Protein AF-0000000084751400 (afdb_homodimer)

Foldseek 3Di:
DPPDDDFDAQAFDWFDLDPAIWGHPGAAFEEFEDPDDLLPLVVRLVLLVVLVLLPHQEYEYEQEDPSSLVSLLVNVVRDDHQYEYEYEADLVSLLSNLVSPHSEYEYQLVRPDDLVSSLSSLVSCVVSVHEYEYEAELVDFDPVLCVVANSLALVSQQVRQVVRVVSCVVSVHDRYEYAGEYLDLVSRLVNQVSNSVVHRHFYEDEHPPQEALPSLLVSGLVRVLVCVSNNHHGYYFRDHPDSRSSRRVSVQVSCVVSPSDFWFEDEAEDPDDPAFQADRVVLVVLLCVVRSSQTDGWYEYEYRADPCQLVSCLCGQWGWHHDHQWIWIHHNNHTDPDTHGNVCVNVVVNVSSVVVSVVD/DPPDDDFAAQAFDWFDQDPQIWGHPGAAFEEFEDPDDLLPLVVRLVLLVVLVLLPHQEYEYEQEDPSSLVSLLVNVVRHDHQYEYEYEADLVSLLSNLVSPHSEYEYQLVRPDDLVSSLSSLVSCVVSVHEYEYEAELVDFDPVLCVVANSLALVSQQVRQVVRVVSCVVSVHDRYEYAREYLDLVSRLVNQVSNSVVHRHFYEDEHPPQEALPSLLVSGLVRVLVCVSNNHHGYYFRDHPDSRSSRRVSVQVSCVVSPSDFWFEDEAEDPDDPAFQADRVVLVVLLCVVRSSQTDGWYEYEYRADPCQLVSCLCGQWGWHHDHQWIWIHHNNHTDDDTHGNVCVNVVVNVSSVVVSVVD

Solvent-accessible surface area (backbone atoms only — not comparable to full-atom values): 35084 Å² total; per-residue (Å²): 128,81,71,66,89,74,69,63,66,54,82,27,43,70,47,46,42,65,89,44,55,32,15,47,89,41,64,69,42,40,23,44,55,53,52,45,48,39,68,42,40,68,61,36,47,52,51,50,52,51,34,43,73,65,59,33,60,36,38,33,40,56,34,90,40,68,66,23,37,56,27,44,36,57,38,53,74,71,52,84,68,34,35,29,40,37,37,70,46,58,50,67,45,51,46,48,36,50,72,48,60,41,23,24,39,32,43,39,58,77,51,40,60,56,69,67,51,39,49,51,46,51,48,51,27,59,72,70,63,32,28,36,31,37,70,38,42,45,31,60,57,56,67,70,44,37,72,72,51,31,66,78,28,31,63,32,46,37,54,55,43,48,57,34,50,49,53,34,54,76,68,73,49,78,57,42,33,40,29,48,23,19,66,49,33,62,35,22,46,50,19,43,54,54,43,60,75,70,50,48,53,24,34,45,38,45,34,38,36,26,3,42,60,67,54,8,41,30,37,32,20,31,35,47,37,52,34,44,61,69,10,44,65,18,27,34,34,44,35,28,23,45,65,57,58,55,19,34,52,51,41,49,43,43,33,36,44,69,70,74,44,75,67,12,69,46,56,32,18,39,43,61,33,51,66,39,40,52,66,51,44,60,46,50,54,50,46,54,65,74,48,63,84,48,57,57,62,43,37,38,23,47,24,27,25,57,70,47,9,53,45,42,13,45,72,13,50,33,10,31,19,22,47,62,74,28,24,42,38,20,52,68,34,38,76,49,88,62,67,39,52,58,91,44,47,61,64,52,50,51,51,53,50,54,54,49,48,71,72,99,129,84,71,66,89,73,70,63,66,54,81,27,42,71,45,47,42,65,90,45,55,32,15,48,90,42,65,69,44,40,24,44,53,53,52,48,48,39,67,42,39,68,61,35,47,52,49,51,52,51,34,44,73,63,59,33,60,35,37,32,39,57,32,89,39,68,67,24,36,56,25,43,36,57,38,53,76,73,52,84,69,35,34,29,36,37,38,72,47,57,49,70,43,49,45,48,36,53,73,47,60,42,24,24,38,32,42,40,57,77,50,40,61,56,69,67,52,40,48,52,46,51,49,52,28,60,74,70,63,32,27,36,31,36,70,37,40,43,30,58,55,54,66,71,43,38,74,72,50,31,66,77,27,31,63,31,44,35,52,55,43,46,56,35,50,49,54,35,52,75,67,72,49,79,57,42,33,39,28,49,25,20,66,49,34,63,36,21,45,49,18,44,53,55,43,60,75,71,51,49,53,24,34,44,38,44,31,37,35,26,4,41,62,68,53,8,42,30,37,29,19,32,34,46,39,51,35,44,61,68,10,44,64,19,28,34,34,46,35,29,23,45,65,55,57,54,19,34,52,52,42,48,43,44,33,38,45,68,71,75,44,75,68,12,70,45,57,32,18,39,42,60,33,51,67,39,40,52,66,50,45,59,48,51,56,50,46,54,64,75,47,63,84,49,57,56,62,44,38,37,23,48,24,27,25,58,71,47,9,55,45,44,14,46,74,12,49,33,11,32,18,21,45,62,74,28,23,42,38,22,52,69,34,37,75,48,90,64,68,40,52,58,93,44,48,59,62,52,50,50,51,54,52,54,55,50,48,72,74,99

Secondary structure (DSSP, 8-state):
-----PPPPPP---EEETTEEESTTS--EEEEE--S-TT-HHHHHHHHHHHHHHT-SEEEEE--SHHHHHHHHHHHTT--S-EEEE-SS-HHHHHHHHHTT-SEEE--HHHH-SHHHHHHHHHHHHHHT--EEEEEEGGG--HHHHHHH-TT-HHHHHHHHHHHHHHHHHTT---EEEEEE-SSHHHHHHHHHHHHHH--S-BEE--TT--SHHHHHHHHHHHHHHHHHTT--SEEE---SS-HHHHHHHHHHHHHHTTS---SEEEEE----TT-SS-HHHHHHHHHHHTTT--S-EEEEEESSHHHHHHHHHTSSEEEEEETTEEEEEETTEEEEEEEEGGGHHHHHHHHHHHHHHH-/-----PPPPPP---EEETTEEESTTS--EEEEE--S-TT-HHHHHHHHHHHHHHT-SEEEEE--SHHHHHHHHHHHTT--S-EEEE-SS-HHHHHHHHHTT-SEEE--HHHH-SHHHHHHHHHHHHHHT--EEEEEEGGG--HHHHHHH-TT-HHHHHHHHHHHHHHHHHTT---EEEEEE-SSHHHHHHHHHHHHHH--S-BEE--TT--SHHHHHHHHHHHHHHHHHTT--SEEE---SS-HHHHHHHHHHHHHHTTS---SEEEEE----TT-SS-HHHHHHHHHHHTTT--S-EEEEEESSHHHHHHHHHTSSEEEEEETTEEEEEETTEEEEEEEEGGGHHHHHHHHHHHHHHH-

Structure (mmCIF, N/CA/C/O backbone):
data_AF-0000000084751400-model_v1
#
loop_
_entity.id
_entity.type
_entity.pdbx_description
1 polymer '4-hydroxy-3-methylbut-2-en-1-yl diphosphate synthase (flavodoxin)'
#
loop_
_atom_site.group_PDB
_atom_site.id
_atom_site.type_symbol
_atom_site.label_atom_id
_atom_site.label_alt_id
_atom_site.label_comp_id
_atom_site.label_asym_id
_atom_site.label_entity_id
_atom_site.label_seq_id
_atom_site.pdbx_PDB_ins_code
_atom_site.Cartn_x
_atom_site.Cartn_y
_atom_site.Cartn_z
_atom_site.occupancy
_atom_site.B_iso_or_equiv
_atom_site.auth_seq_id
_atom_site.auth_comp_id
_atom_site.auth_asym_id
_atom_site.auth_atom_id
_atom_site.pdbx_PDB_model_num
ATOM 1 N N . MET A 1 1 ? -20.562 19.281 -12.672 1 28.05 1 MET A N 1
ATOM 2 C CA . MET A 1 1 ? -20.375 17.906 -13.109 1 28.05 1 MET A CA 1
ATOM 3 C C . MET A 1 1 ? -19.547 17.125 -12.102 1 28.05 1 MET A C 1
ATOM 5 O O . MET A 1 1 ? -18.406 17.484 -11.82 1 28.05 1 MET A O 1
ATOM 9 N N . ASN A 1 2 ? -20.047 16.547 -11.102 1 39.59 2 ASN A N 1
ATOM 10 C CA . ASN A 1 2 ? -19.516 15.727 -10.016 1 39.59 2 ASN A CA 1
ATOM 11 C C . ASN A 1 2 ? -18.531 14.68 -10.539 1 39.59 2 ASN A C 1
ATOM 13 O O . ASN A 1 2 ? -18.953 13.609 -10.992 1 39.59 2 ASN A O 1
ATOM 17 N N . GLN A 1 3 ? -17.594 15 -11.359 1 47.06 3 GLN A N 1
ATOM 18 C CA . GLN A 1 3 ? -16.906 13.992 -12.156 1 47.06 3 GLN A CA 1
ATOM 19 C C . GLN A 1 3 ? -16.125 13.016 -11.273 1 47.06 3 GLN A C 1
ATOM 21 O O . GLN A 1 3 ? -15.055 13.352 -10.766 1 47.06 3 GLN A O 1
ATOM 26 N N . THR A 1 4 ? -16.953 12.211 -10.664 1 56.94 4 THR A N 1
ATOM 27 C CA . THR A 1 4 ? -16.328 11.07 -10.016 1 56.94 4 THR A CA 1
ATOM 28 C C . THR A 1 4 ? -15.398 10.336 -10.977 1 56.94 4 THR A C 1
ATOM 30 O O . THR A 1 4 ? -15.742 10.141 -12.148 1 56.94 4 THR A O 1
ATOM 33 N N . ILE A 1 5 ? -14.078 10.297 -10.711 1 67.62 5 ILE A N 1
ATOM 34 C CA . ILE A 1 5 ? -13.086 9.617 -11.531 1 67.62 5 ILE A CA 1
ATOM 35 C C . ILE A 1 5 ? -13.438 8.141 -11.656 1 67.62 5 ILE A C 1
ATOM 37 O O . ILE A 1 5 ? -13.648 7.457 -10.656 1 67.62 5 ILE A O 1
ATOM 41 N N . SER A 1 6 ? -13.883 7.836 -12.898 1 82 6 SER A N 1
ATOM 42 C CA . SER A 1 6 ? -14.219 6.434 -13.141 1 82 6 SER A CA 1
ATOM 43 C C . SER A 1 6 ? -13.125 5.73 -13.93 1 82 6 SER A C 1
ATOM 45 O O . SER A 1 6 ? -12.586 6.289 -14.891 1 82 6 SER A O 1
ATOM 47 N N . ILE A 1 7 ? -12.703 4.531 -13.531 1 92.44 7 ILE A N 1
ATOM 48 C CA . ILE A 1 7 ? -11.703 3.697 -14.188 1 92.44 7 ILE A CA 1
ATOM 49 C C . ILE A 1 7 ? -12.328 2.955 -15.359 1 92.44 7 ILE A C 1
ATOM 51 O O . ILE A 1 7 ? -13.344 2.271 -15.195 1 92.44 7 ILE A O 1
ATOM 55 N N . LYS A 1 8 ? -11.805 3.244 -16.5 1 94.56 8 LYS A N 1
ATOM 56 C CA . LYS A 1 8 ? -12.25 2.494 -17.672 1 94.56 8 LYS A CA 1
ATOM 57 C C . LYS A 1 8 ? -11.523 1.157 -17.781 1 94.56 8 LYS A C 1
ATOM 59 O O . LYS A 1 8 ? -10.305 1.123 -18 1 94.56 8 LYS A O 1
ATOM 64 N N . ARG A 1 9 ? -12.211 0.072 -17.75 1 96.62 9 ARG A N 1
ATOM 65 C CA . ARG A 1 9 ? -11.617 -1.262 -17.75 1 96.62 9 ARG A CA 1
ATOM 66 C C . ARG A 1 9 ? -11.227 -1.689 -19.156 1 96.62 9 ARG A C 1
ATOM 68 O O . ARG A 1 9 ? -11.953 -1.427 -20.125 1 96.62 9 ARG A O 1
ATOM 75 N N . ARG A 1 10 ? -10.102 -2.309 -19.219 1 97.5 10 ARG A N 1
ATOM 76 C CA . ARG A 1 10 ? -9.68 -2.965 -20.453 1 97.5 10 ARG A CA 1
ATOM 77 C C . ARG A 1 10 ? -10.68 -4.035 -20.875 1 97.5 10 ARG A C 1
ATOM 79 O O . ARG A 1 10 ? -11.188 -4.785 -20.031 1 97.5 10 ARG A O 1
ATOM 86 N N . LYS A 1 11 ? -11.023 -4.008 -22.172 1 96.62 11 LYS A N 1
ATOM 87 C CA . LYS A 1 11 ? -11.891 -5.074 -22.672 1 96.62 11 LYS A CA 1
ATOM 88 C C . LYS A 1 11 ? -11.141 -6.398 -22.766 1 96.62 11 LYS A C 1
ATOM 90 O O . LYS A 1 11 ? -10.023 -6.453 -23.281 1 96.62 11 LYS A O 1
ATOM 95 N N . SER A 1 12 ? -11.656 -7.395 -22.141 1 98 12 SER A N 1
ATOM 96 C CA . SER A 1 12 ? -11.078 -8.734 -22.188 1 98 12 SER A CA 1
ATOM 97 C C . SER A 1 12 ? -12.156 -9.789 -22.406 1 98 12 SER A C 1
ATOM 99 O O . SER A 1 12 ? -13.344 -9.523 -22.203 1 98 12 SER A O 1
ATOM 101 N N . LYS A 1 13 ? -11.766 -10.945 -22.859 1 97.94 13 LYS A N 1
ATOM 102 C CA . LYS A 1 1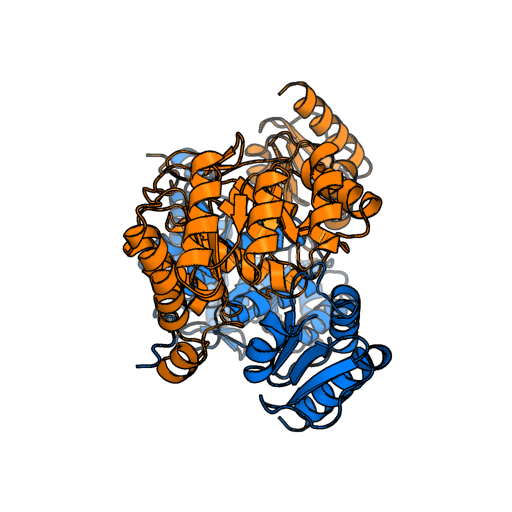3 ? 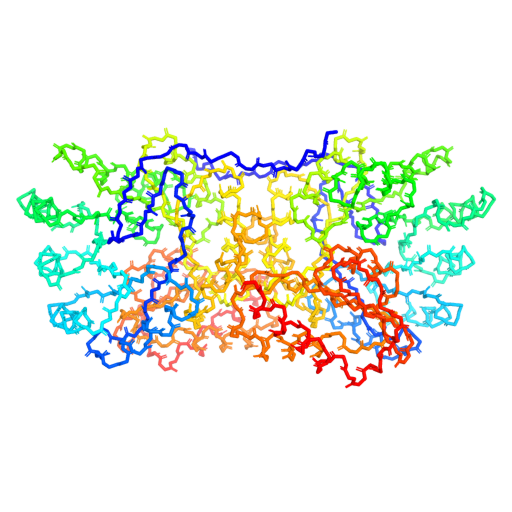-12.664 -12.094 -22.922 1 97.94 13 LYS A CA 1
ATOM 103 C C . LYS A 1 13 ? -13.102 -12.531 -21.531 1 97.94 13 LYS A C 1
ATOM 105 O O . LYS A 1 13 ? -12.453 -12.195 -20.531 1 97.94 13 LYS A O 1
ATOM 110 N N . LYS A 1 14 ? -14.289 -13.203 -21.594 1 98 14 LYS A N 1
ATOM 111 C CA . LYS A 1 14 ? -14.797 -13.711 -20.328 1 98 14 LYS A CA 1
ATOM 112 C C . LYS A 1 14 ? -14.609 -15.227 -20.234 1 98 14 LYS A C 1
ATOM 114 O O . LYS A 1 14 ? -14.883 -15.953 -21.188 1 98 14 LYS A O 1
ATOM 119 N N . ILE A 1 15 ? -14.023 -15.609 -19.156 1 98.56 15 ILE A N 1
ATOM 120 C CA . ILE A 1 15 ? -13.922 -17.031 -18.875 1 98.56 15 ILE A CA 1
ATOM 121 C C . ILE A 1 15 ? -14.547 -17.328 -17.5 1 98.56 15 ILE A C 1
ATOM 123 O O . ILE A 1 15 ? -14.945 -16.406 -16.781 1 98.56 15 ILE A O 1
ATOM 127 N N . TYR A 1 16 ? -14.625 -18.609 -17.219 1 98.5 16 TYR A N 1
ATOM 128 C CA . TYR A 1 16 ? -15.25 -18.984 -15.953 1 98.5 16 TYR A CA 1
ATOM 129 C C . TYR A 1 16 ? -14.383 -20 -15.195 1 98.5 16 TYR A C 1
ATOM 131 O O . TYR A 1 16 ? -13.859 -20.938 -15.789 1 98.5 16 TYR A O 1
ATOM 139 N N . ILE A 1 17 ? -14.18 -19.719 -14.008 1 98.69 17 ILE A N 1
ATOM 140 C CA . ILE A 1 17 ? -13.664 -20.719 -13.07 1 98.69 17 ILE A CA 1
ATOM 141 C C . ILE A 1 17 ? -14.797 -21.203 -12.164 1 98.69 17 ILE A C 1
ATOM 143 O O . ILE A 1 17 ? -15.203 -20.5 -11.234 1 98.69 17 ILE A O 1
ATOM 147 N N . LYS A 1 18 ? -15.227 -22.344 -12.523 1 97.69 18 LYS A N 1
ATOM 148 C CA . LYS A 1 18 ? -16.484 -22.797 -11.945 1 97.69 18 LYS A CA 1
ATOM 149 C C . LYS A 1 18 ? -17.609 -21.797 -12.195 1 97.69 18 LYS A C 1
ATOM 151 O O . LYS A 1 18 ? -17.922 -21.484 -13.344 1 97.69 18 LYS A O 1
ATOM 156 N N . ASN A 1 19 ? -18.141 -21.172 -11.211 1 97.31 19 ASN A N 1
ATOM 157 C CA . ASN A 1 19 ? -19.234 -20.219 -11.383 1 97.31 19 ASN A CA 1
ATOM 158 C C . ASN A 1 19 ? -18.75 -18.781 -11.258 1 97.31 19 ASN A C 1
ATOM 160 O O . ASN A 1 19 ? -19.547 -17.844 -11.258 1 97.31 19 ASN A O 1
ATOM 164 N N . ILE A 1 20 ? -17.484 -18.547 -11.195 1 98.5 20 ILE A N 1
ATOM 165 C CA . ILE A 1 20 ? -16.938 -17.219 -11.031 1 98.5 20 ILE A CA 1
ATOM 166 C C . ILE A 1 20 ? -16.484 -16.656 -12.383 1 98.5 20 ILE A C 1
ATOM 168 O O . ILE A 1 20 ? -15.547 -17.172 -12.992 1 98.5 20 ILE A O 1
ATOM 172 N N . PRO A 1 21 ? -17.109 -15.656 -12.859 1 98.62 21 PRO A N 1
ATOM 173 C CA . PRO A 1 21 ? -16.672 -15.039 -14.109 1 98.62 21 PRO A CA 1
ATOM 174 C C . PRO A 1 21 ? -15.398 -14.203 -13.953 1 98.62 21 PRO A C 1
ATOM 176 O O . PRO A 1 21 ? -15.227 -13.531 -12.93 1 98.62 21 PRO A O 1
ATOM 179 N N . ILE A 1 22 ? -14.516 -14.266 -14.891 1 98.62 22 ILE A N 1
ATOM 180 C CA . ILE A 1 22 ? -13.281 -13.484 -14.93 1 98.62 22 ILE A CA 1
ATOM 181 C C . ILE A 1 22 ? -13.164 -12.789 -16.281 1 98.62 22 ILE A C 1
ATOM 183 O O . ILE A 1 22 ? -13.25 -13.43 -17.328 1 98.62 22 ILE A O 1
ATOM 187 N N . GLY A 1 23 ? -12.945 -11.5 -16.281 1 98.19 23 GLY A N 1
ATOM 188 C CA . GLY A 1 23 ? -12.828 -10.742 -17.516 1 98.19 23 GLY A CA 1
ATOM 189 C C . GLY A 1 23 ? -14.141 -10.109 -17.953 1 98.19 23 GLY A C 1
ATOM 190 O O . GLY A 1 23 ? -15.164 -10.273 -17.281 1 98.19 23 GLY A O 1
ATOM 191 N N . GLY A 1 24 ? -14.078 -9.344 -18.984 1 96.44 24 GLY A N 1
ATOM 192 C CA . GLY A 1 24 ? -15.258 -8.648 -19.453 1 96.44 24 GLY A CA 1
ATOM 193 C C . GLY A 1 24 ? -15.812 -7.66 -18.438 1 96.44 24 GLY A C 1
ATOM 194 O O . GLY A 1 24 ? -15.07 -6.816 -17.922 1 96.44 24 GLY A O 1
ATOM 195 N N . ASP A 1 25 ? -17.094 -7.832 -18.141 1 95.25 25 ASP A N 1
ATOM 196 C CA . ASP A 1 25 ? -17.734 -6.918 -17.203 1 95.25 25 ASP A CA 1
ATOM 197 C C . ASP A 1 25 ? -17.844 -7.547 -15.812 1 95.25 25 ASP A C 1
ATOM 199 O O . ASP A 1 25 ? -18.547 -7.027 -14.945 1 95.25 25 ASP A O 1
ATOM 203 N N . ALA A 1 26 ? -17.109 -8.648 -15.633 1 98 26 ALA A N 1
ATOM 204 C CA . ALA A 1 26 ? -17.188 -9.359 -14.359 1 98 26 ALA A CA 1
ATOM 205 C C . ALA A 1 26 ? -16.516 -8.57 -13.242 1 98 26 ALA A C 1
ATOM 207 O O . ALA A 1 26 ? -15.578 -7.809 -13.492 1 98 26 ALA A O 1
ATOM 208 N N . PRO A 1 27 ? -17.016 -8.734 -11.984 1 97.75 27 PRO A N 1
ATOM 209 C CA . PRO A 1 27 ? -16.266 -8.164 -10.867 1 97.75 27 PRO A CA 1
ATOM 210 C C . PRO A 1 27 ? -14.844 -8.719 -10.758 1 97.75 27 PRO A C 1
ATOM 212 O O . PRO A 1 27 ? -14.602 -9.875 -11.125 1 97.75 27 PRO A O 1
ATOM 215 N N . ILE A 1 28 ? -13.961 -7.918 -10.344 1 98.5 28 ILE A N 1
ATOM 216 C CA . ILE A 1 28 ? -12.586 -8.367 -10.148 1 98.5 28 ILE A CA 1
ATOM 217 C C . ILE A 1 28 ? -12.523 -9.32 -8.953 1 98.5 28 ILE A C 1
ATOM 219 O O . ILE A 1 28 ? -12.758 -8.914 -7.816 1 98.5 28 ILE A O 1
ATOM 223 N N . SER A 1 29 ? -12.195 -10.539 -9.172 1 98.69 29 SER A N 1
ATOM 224 C CA . SER A 1 29 ? -12.18 -11.531 -8.109 1 98.69 29 SER A CA 1
ATOM 225 C C . SER A 1 29 ? -10.875 -11.477 -7.324 1 98.69 29 SER A C 1
ATOM 227 O O . SER A 1 29 ? -9.828 -11.125 -7.867 1 98.69 29 SER A O 1
ATOM 229 N N . VAL A 1 30 ? -10.961 -11.781 -6.051 1 98.81 30 VAL A N 1
ATOM 230 C CA . VAL A 1 30 ? -9.812 -11.852 -5.156 1 98.81 30 VAL A CA 1
ATOM 231 C C . VAL A 1 30 ? -9.484 -13.312 -4.859 1 98.81 30 VAL A C 1
ATOM 233 O O . VAL A 1 30 ? -10.352 -14.086 -4.449 1 98.81 30 VAL A O 1
ATOM 236 N N . GLN A 1 31 ? -8.234 -13.656 -5.145 1 98.88 31 GLN A N 1
ATOM 237 C CA . GLN A 1 31 ? -7.793 -15.031 -4.965 1 98.88 31 GLN A CA 1
ATOM 238 C C . GLN A 1 31 ? -6.738 -15.133 -3.867 1 98.88 31 GLN A C 1
ATOM 240 O O . GLN A 1 31 ? -6.211 -14.109 -3.412 1 98.88 31 GLN A O 1
ATOM 245 N N . SER A 1 32 ? -6.512 -16.281 -3.422 1 98.5 32 SER A N 1
ATOM 246 C CA . SER A 1 32 ? -5.402 -16.641 -2.539 1 98.5 32 SER A CA 1
ATOM 247 C C . SER A 1 32 ? -4.902 -18.047 -2.818 1 98.5 32 SER A C 1
ATOM 249 O O . SER A 1 32 ? -5.234 -18.641 -3.846 1 98.5 32 SER A O 1
ATOM 251 N N . MET A 1 33 ? -3.955 -18.516 -2.082 1 98.31 33 MET A N 1
ATOM 252 C CA . MET A 1 33 ? -3.342 -19.828 -2.238 1 98.31 33 MET A CA 1
ATOM 253 C C . MET A 1 33 ? -3.037 -20.453 -0.88 1 98.31 33 MET A C 1
ATOM 255 O O . MET A 1 33 ? -2.609 -19.766 0.044 1 98.31 33 MET A O 1
ATOM 259 N N . THR A 1 34 ? -3.305 -21.688 -0.785 1 97.81 34 THR A N 1
ATOM 260 C CA . THR A 1 34 ? -2.92 -22.391 0.436 1 97.81 34 THR A CA 1
ATOM 261 C C . THR A 1 34 ? -1.401 -22.5 0.537 1 97.81 34 THR A C 1
ATOM 263 O O . THR A 1 34 ? -0.711 -22.594 -0.482 1 97.81 34 THR A O 1
ATOM 266 N N . ASN A 1 35 ? -0.981 -22.469 1.739 1 95.69 35 ASN A N 1
ATOM 267 C CA . ASN A 1 35 ? 0.443 -22.719 1.934 1 95.69 35 ASN A CA 1
ATOM 268 C C . ASN A 1 35 ? 0.681 -23.938 2.826 1 95.69 35 ASN A C 1
ATOM 270 O O . ASN A 1 35 ? 1.772 -24.109 3.373 1 95.69 35 ASN A O 1
ATOM 274 N N . THR A 1 36 ? -0.353 -24.719 3.064 1 95.56 36 THR A N 1
ATOM 275 C CA . THR A 1 36 ? -0.231 -26.016 3.736 1 95.56 36 THR A CA 1
ATOM 276 C C . THR A 1 36 ? 0.385 -27.047 2.805 1 95.56 36 THR A C 1
ATOM 278 O O . THR A 1 36 ? 0.392 -26.875 1.585 1 95.56 36 THR A O 1
ATOM 281 N N . CYS A 1 37 ? 0.895 -28.078 3.455 1 94.88 37 CYS A N 1
ATOM 282 C CA . CYS A 1 37 ? 1.235 -29.266 2.66 1 94.88 37 CYS A CA 1
ATOM 283 C C . CYS A 1 37 ? -0.019 -29.938 2.127 1 94.88 37 CYS A C 1
ATOM 285 O O . CYS A 1 37 ? -0.855 -30.406 2.904 1 94.88 37 CYS A O 1
ATOM 287 N N . THR A 1 38 ? -0.145 -30.062 0.85 1 96.75 38 THR A N 1
ATOM 288 C CA . THR A 1 38 ? -1.371 -30.531 0.219 1 96.75 38 THR A CA 1
ATOM 289 C C . THR A 1 38 ? -1.711 -31.953 0.69 1 96.75 38 THR A C 1
ATOM 291 O O . THR A 1 38 ? -2.885 -32.312 0.794 1 96.75 38 THR A O 1
ATOM 294 N N . THR A 1 39 ? -0.679 -32.719 1.032 1 97.56 39 THR A N 1
ATOM 295 C CA . THR A 1 39 ? -0.923 -34.062 1.471 1 97.56 39 THR A CA 1
ATOM 296 C C . THR A 1 39 ? -1.548 -34.094 2.863 1 97.56 39 THR A C 1
ATOM 298 O O . THR A 1 39 ? -2.053 -35.125 3.309 1 97.56 39 THR A O 1
ATOM 301 N N . ASN A 1 40 ? -1.429 -33 3.588 1 97.88 40 ASN A N 1
ATOM 302 C CA . ASN A 1 40 ? -2.207 -32.812 4.809 1 97.88 40 ASN A CA 1
ATOM 303 C C . ASN A 1 40 ? -3.621 -32.344 4.508 1 97.88 40 ASN A C 1
ATOM 305 O O . ASN A 1 40 ? -3.916 -31.156 4.656 1 97.88 40 ASN A O 1
ATOM 309 N N . VAL A 1 41 ? -4.461 -33.281 4.18 1 98.5 41 VAL A N 1
ATOM 310 C CA . VAL A 1 41 ? -5.793 -33.031 3.641 1 98.5 41 VAL A CA 1
ATOM 311 C C . VAL A 1 41 ? -6.609 -32.219 4.641 1 98.5 41 VAL A C 1
ATOM 313 O O . VAL A 1 41 ? -7.219 -31.203 4.277 1 98.5 41 VAL A O 1
ATOM 316 N N . LYS A 1 42 ? -6.57 -32.594 5.867 1 98.44 42 LYS A N 1
ATOM 317 C CA . LYS A 1 42 ? -7.352 -31.906 6.902 1 98.44 42 LYS A CA 1
ATOM 318 C C . LYS A 1 42 ? -6.934 -30.453 7.055 1 98.44 42 LYS A C 1
ATOM 320 O O . LYS A 1 42 ? -7.777 -29.562 7.082 1 98.44 42 LYS A O 1
ATOM 325 N N . ALA A 1 43 ? -5.672 -30.203 7.133 1 98.12 43 ALA A N 1
ATOM 326 C CA . ALA A 1 43 ? -5.145 -28.844 7.289 1 98.12 43 ALA A CA 1
ATOM 327 C C . ALA A 1 43 ? -5.457 -28 6.066 1 98.12 43 ALA A C 1
ATOM 329 O O . ALA A 1 43 ? -5.773 -26.812 6.195 1 98.12 43 ALA A O 1
ATOM 330 N N . THR A 1 44 ? -5.363 -28.594 4.957 1 98.5 44 THR A N 1
ATOM 331 C CA . THR A 1 44 ? -5.602 -27.859 3.721 1 98.5 44 THR A CA 1
ATOM 332 C C . THR A 1 44 ? -7.078 -27.484 3.586 1 98.5 44 THR A C 1
ATOM 334 O O . THR A 1 44 ? -7.41 -26.359 3.223 1 98.5 44 THR A O 1
ATOM 337 N N . ILE A 1 45 ? -7.941 -28.422 3.93 1 98.81 45 ILE A N 1
ATOM 338 C CA . ILE A 1 45 ? -9.375 -28.141 3.902 1 98.81 45 ILE A CA 1
ATOM 339 C C . ILE A 1 45 ? -9.695 -27 4.867 1 98.81 45 ILE A C 1
ATOM 341 O O . ILE A 1 45 ? -10.43 -26.078 4.52 1 98.81 45 ILE A O 1
ATOM 345 N N . LYS A 1 46 ? -9.141 -27.125 6.039 1 98.56 46 LYS A N 1
ATOM 346 C CA . LYS A 1 46 ? -9.359 -26.094 7.051 1 98.56 46 LYS A CA 1
ATOM 347 C C . LYS A 1 46 ? -8.914 -24.719 6.547 1 98.56 46 LYS A C 1
ATOM 349 O O . LYS A 1 46 ? -9.617 -23.734 6.723 1 98.56 46 LYS A O 1
ATOM 354 N N . GLN A 1 47 ? -7.77 -24.641 5.941 1 98.5 47 GLN A N 1
ATOM 355 C CA . GLN A 1 47 ? -7.254 -23.359 5.438 1 98.5 47 GLN A CA 1
ATOM 356 C C . GLN A 1 47 ? -8.109 -22.844 4.285 1 98.5 47 GLN A C 1
ATOM 358 O O . GLN A 1 47 ? -8.367 -21.641 4.188 1 98.5 47 GLN A O 1
ATOM 363 N N . ILE A 1 48 ? -8.531 -23.734 3.387 1 98.75 48 ILE A N 1
ATOM 364 C CA . ILE A 1 48 ? -9.398 -23.344 2.285 1 98.75 48 ILE A CA 1
ATOM 365 C C . ILE A 1 48 ? -10.664 -22.688 2.836 1 98.75 48 ILE A C 1
ATOM 367 O O . ILE A 1 48 ? -11.078 -21.625 2.373 1 98.75 48 ILE A O 1
ATOM 371 N N . ASN A 1 49 ? -11.234 -23.297 3.816 1 98.56 49 ASN A N 1
ATOM 372 C CA . ASN A 1 49 ? -12.445 -22.766 4.418 1 98.56 49 ASN A CA 1
ATOM 373 C C . ASN A 1 49 ? -12.203 -21.391 5.055 1 98.56 49 ASN A C 1
ATOM 375 O O . ASN A 1 49 ? -13.031 -20.484 4.934 1 98.56 49 ASN A O 1
ATOM 379 N N . LYS A 1 50 ? -11.102 -21.281 5.695 1 97.81 50 LYS A N 1
ATOM 380 C CA . LYS A 1 50 ? -10.727 -20.016 6.316 1 97.81 50 LYS A CA 1
ATOM 381 C C . LYS A 1 50 ? -10.562 -18.922 5.266 1 97.81 50 LYS A C 1
ATOM 383 O O . LYS A 1 50 ? -11.008 -17.781 5.469 1 97.81 50 LYS A O 1
ATOM 388 N N . LEU A 1 51 ? -9.922 -19.25 4.184 1 98.44 51 LEU A N 1
ATOM 389 C CA . LEU A 1 51 ? -9.711 -18.281 3.102 1 98.44 51 LEU A CA 1
ATOM 390 C C . LEU A 1 51 ? -11.039 -17.891 2.465 1 98.44 51 LEU A C 1
ATOM 392 O O . LEU A 1 51 ? -11.266 -16.719 2.164 1 98.44 51 LEU A O 1
ATOM 396 N N . GLN A 1 52 ? -11.875 -18.875 2.254 1 97.88 52 GLN A N 1
ATOM 397 C CA . GLN A 1 52 ? -13.195 -18.594 1.7 1 97.88 52 GLN A CA 1
ATOM 398 C C . GLN A 1 52 ? -14 -17.688 2.623 1 97.88 52 GLN A C 1
ATOM 400 O O . GLN A 1 52 ? -14.672 -16.766 2.162 1 97.88 52 GLN A O 1
ATOM 405 N N . GLN A 1 53 ? -13.914 -17.938 3.895 1 95.88 53 GLN A N 1
ATOM 406 C CA . GLN A 1 53 ? -14.602 -17.125 4.887 1 95.88 53 GLN A CA 1
ATOM 407 C C . GLN A 1 53 ? -14.078 -15.695 4.879 1 95.88 53 GLN A C 1
ATOM 409 O O . GLN A 1 53 ? -14.844 -14.742 5.078 1 95.88 53 GLN A O 1
ATOM 414 N N . ALA A 1 54 ? -12.82 -15.547 4.613 1 95.81 54 ALA A N 1
ATOM 415 C CA . ALA A 1 54 ? -12.195 -14.227 4.57 1 95.81 54 ALA A CA 1
ATOM 416 C C . ALA A 1 54 ? -12.586 -13.469 3.301 1 95.81 54 ALA A C 1
ATOM 418 O O . ALA A 1 54 ? -12.367 -12.266 3.197 1 95.81 54 ALA A O 1
ATOM 419 N N . GLY A 1 55 ? -13.102 -14.18 2.291 1 96.81 55 GLY A N 1
ATOM 420 C CA . GLY A 1 55 ? -13.625 -13.5 1.118 1 96.81 55 GLY A CA 1
ATOM 421 C C . GLY A 1 55 ? -12.992 -13.961 -0.177 1 96.81 55 GLY A C 1
ATOM 422 O O . GLY A 1 55 ? -13.328 -13.469 -1.254 1 96.81 55 GLY A O 1
ATOM 423 N N . ALA A 1 56 ? -12.055 -14.969 -0.108 1 98.25 56 ALA A N 1
ATOM 424 C CA . ALA A 1 56 ? -11.453 -15.484 -1.337 1 98.25 56 ALA A CA 1
ATOM 425 C C . ALA A 1 56 ? -12.508 -16.125 -2.24 1 98.25 56 ALA A C 1
ATOM 427 O O . ALA A 1 56 ? -13.281 -16.969 -1.799 1 98.25 56 ALA A O 1
ATOM 428 N N . GLU A 1 57 ? -12.477 -15.742 -3.445 1 98.44 57 GLU A N 1
ATOM 429 C CA . GLU A 1 57 ? -13.477 -16.25 -4.383 1 98.44 57 GLU A CA 1
ATOM 430 C C . GLU A 1 57 ? -12.938 -17.438 -5.172 1 98.44 57 GLU A C 1
ATOM 432 O O . GLU A 1 57 ? -13.703 -18.25 -5.695 1 98.44 57 GLU A O 1
ATOM 437 N N . ILE A 1 58 ? -11.672 -17.5 -5.348 1 98.81 58 ILE A N 1
ATOM 438 C CA . ILE A 1 58 ? -10.93 -18.594 -5.973 1 98.81 58 ILE A CA 1
ATOM 439 C C . ILE A 1 58 ? -9.703 -18.922 -5.133 1 98.81 58 ILE A C 1
ATOM 441 O O . ILE A 1 58 ? -9.016 -18.031 -4.637 1 98.81 58 ILE A O 1
ATOM 445 N N . ILE A 1 59 ? -9.445 -20.188 -4.926 1 98.88 59 ILE A N 1
ATOM 446 C CA . ILE A 1 59 ? -8.312 -20.594 -4.102 1 98.88 59 ILE A CA 1
ATOM 447 C C . ILE A 1 59 ? -7.406 -21.531 -4.898 1 98.88 59 ILE A C 1
ATOM 449 O O . ILE A 1 59 ? -7.891 -22.453 -5.574 1 98.88 59 ILE A O 1
ATOM 453 N N . ARG A 1 60 ? -6.137 -21.266 -4.867 1 98.69 60 ARG A N 1
ATOM 454 C CA . ARG A 1 60 ? -5.152 -22.109 -5.547 1 98.69 60 ARG A CA 1
ATOM 455 C C . ARG A 1 60 ? -4.504 -23.094 -4.574 1 98.69 60 ARG A C 1
ATOM 457 O O . ARG A 1 60 ? -4.203 -22.734 -3.434 1 98.69 60 ARG A O 1
ATOM 464 N N . VAL A 1 61 ? -4.328 -24.297 -5.043 1 98.12 61 VAL A N 1
ATOM 465 C CA . VAL A 1 61 ? -3.686 -25.359 -4.27 1 98.12 61 VAL A CA 1
ATOM 466 C C . VAL A 1 61 ? -2.529 -25.953 -5.07 1 98.12 61 VAL A C 1
ATOM 468 O O . VAL A 1 61 ? -2.689 -26.297 -6.246 1 98.12 61 VAL A O 1
ATOM 471 N N . SER A 1 62 ? -1.42 -26.062 -4.438 1 96.06 62 SER A N 1
ATOM 472 C CA . SER A 1 62 ? -0.256 -26.641 -5.09 1 96.06 62 SER A CA 1
ATOM 473 C C . SER A 1 62 ? -0.377 -28.172 -5.172 1 96.06 62 SER A C 1
ATOM 475 O O . SER A 1 62 ? -0.749 -28.812 -4.191 1 96.06 62 SER A O 1
ATOM 477 N N . VAL A 1 63 ? -0.097 -28.703 -6.34 1 96.75 63 VAL A N 1
ATOM 478 C CA . VAL A 1 63 ? -0.107 -30.156 -6.551 1 96.75 63 VAL A CA 1
ATOM 479 C C . VAL A 1 63 ? 1.227 -30.594 -7.148 1 96.75 63 VAL A C 1
ATOM 481 O O . VAL A 1 63 ? 1.299 -30.938 -8.328 1 96.75 63 VAL A O 1
ATOM 484 N N . PRO A 1 64 ? 2.195 -30.734 -6.293 1 92.88 64 PRO A N 1
ATOM 485 C CA . PRO A 1 64 ? 3.553 -30.938 -6.809 1 92.88 64 PRO A CA 1
ATOM 486 C C . PRO A 1 64 ? 3.85 -32.406 -7.148 1 92.88 64 PRO A C 1
ATOM 488 O O . PRO A 1 64 ? 4.797 -32.688 -7.887 1 92.88 64 PRO A O 1
ATOM 491 N N . THR A 1 65 ? 3.062 -33.375 -6.566 1 94.56 65 THR A N 1
ATOM 492 C CA . THR A 1 65 ? 3.338 -34.812 -6.75 1 94.56 65 THR A CA 1
ATOM 493 C C . THR A 1 65 ? 2.051 -35.562 -7.035 1 94.56 65 THR A C 1
ATOM 495 O O . THR A 1 65 ? 0.954 -35.031 -6.887 1 94.56 65 THR A O 1
ATOM 498 N N . LEU A 1 66 ? 2.277 -36.812 -7.473 1 96.44 66 LEU A N 1
ATOM 499 C CA . LEU A 1 66 ? 1.12 -37.688 -7.688 1 96.44 66 LEU A CA 1
ATOM 500 C C . LEU A 1 66 ? 0.383 -37.938 -6.379 1 96.44 66 LEU A C 1
ATOM 502 O O . LEU A 1 66 ? -0.845 -38.062 -6.367 1 96.44 66 LEU A O 1
ATOM 506 N N . GLU A 1 67 ? 1.136 -38.062 -5.336 1 97.25 67 GLU A N 1
ATOM 507 C CA . GLU A 1 67 ? 0.525 -38.188 -4.016 1 97.25 67 GLU A CA 1
ATOM 508 C C . GLU A 1 67 ? -0.319 -36.969 -3.68 1 97.25 67 GLU A C 1
ATOM 510 O O . GLU A 1 67 ? -1.418 -37.094 -3.137 1 97.25 67 GLU A O 1
ATOM 515 N N . ALA A 1 68 ? 0.193 -35.844 -3.986 1 97.06 68 ALA A N 1
ATOM 516 C CA . ALA A 1 68 ? -0.549 -34.594 -3.781 1 97.06 68 ALA A CA 1
ATOM 517 C C . ALA A 1 68 ? -1.816 -34.562 -4.629 1 97.06 68 ALA A C 1
ATOM 519 O O . ALA A 1 68 ? -2.838 -34 -4.215 1 97.06 68 ALA A O 1
ATOM 520 N N . ALA A 1 69 ? -1.739 -35.156 -5.805 1 98 69 ALA A N 1
ATOM 521 C CA . ALA A 1 69 ? -2.92 -35.219 -6.664 1 98 69 ALA A CA 1
ATOM 522 C C . ALA A 1 69 ? -4.023 -36.031 -6.012 1 98 69 ALA A C 1
ATOM 524 O O . ALA A 1 69 ? -5.199 -35.688 -6.062 1 98 69 ALA A O 1
ATOM 525 N N . GLU A 1 70 ? -3.613 -37.125 -5.418 1 98.25 70 GLU A N 1
ATOM 526 C CA . GLU A 1 70 ? -4.594 -37.938 -4.719 1 98.25 70 GLU A CA 1
ATOM 527 C C . GLU A 1 70 ? -5.207 -37.188 -3.541 1 98.25 70 GLU A C 1
ATOM 529 O O . GLU A 1 70 ? -6.402 -37.312 -3.271 1 98.25 70 GLU A O 1
ATOM 534 N N . ALA A 1 71 ? -4.387 -36.5 -2.826 1 98.44 71 ALA A N 1
ATOM 535 C CA . ALA A 1 71 ? -4.879 -35.656 -1.744 1 98.44 71 ALA A CA 1
ATOM 536 C C . ALA A 1 71 ? -5.824 -34.562 -2.275 1 98.44 71 ALA A C 1
ATOM 538 O O . ALA A 1 71 ? -6.84 -34.25 -1.648 1 98.44 71 ALA A O 1
ATOM 539 N N . PHE A 1 72 ? -5.508 -34.031 -3.357 1 98.5 72 PHE A N 1
ATOM 540 C CA . PHE A 1 72 ? -6.324 -33.031 -4.012 1 98.5 72 PHE A CA 1
ATOM 541 C C . PHE A 1 72 ? -7.723 -33.562 -4.293 1 98.5 72 PHE A C 1
ATOM 543 O O . PHE A 1 72 ? -8.711 -32.844 -4.102 1 98.5 72 PHE A O 1
ATOM 550 N N . LYS A 1 73 ? -7.75 -34.781 -4.77 1 98.5 73 LYS A N 1
ATOM 551 C CA . LYS A 1 73 ? -9.039 -35.406 -5.008 1 98.5 73 LYS A CA 1
ATOM 552 C C . LYS A 1 73 ? -9.906 -35.375 -3.754 1 98.5 73 LYS A C 1
ATOM 554 O O . LYS A 1 73 ? -11.078 -35.031 -3.814 1 98.5 73 LYS A O 1
ATOM 559 N N . LYS A 1 74 ? -9.32 -35.75 -2.686 1 98.62 74 LYS A N 1
ATOM 560 C CA . LYS A 1 74 ? -10.031 -35.75 -1.408 1 98.62 74 LYS A CA 1
ATOM 561 C C . LYS A 1 74 ? -10.445 -34.344 -0.989 1 98.62 74 LYS A C 1
ATOM 563 O O . LYS A 1 74 ? -11.539 -34.156 -0.469 1 98.62 74 LYS A O 1
ATOM 568 N N . ILE A 1 75 ? -9.594 -33.406 -1.138 1 98.69 75 ILE A N 1
ATOM 569 C CA . ILE A 1 75 ? -9.844 -32 -0.788 1 98.69 75 ILE A CA 1
ATOM 570 C C . ILE A 1 75 ? -11.023 -31.469 -1.593 1 98.69 75 ILE A C 1
ATOM 572 O O . ILE A 1 75 ? -11.953 -30.875 -1.031 1 98.69 75 ILE A O 1
ATOM 576 N N . LYS A 1 76 ? -11 -31.734 -2.893 1 98.25 76 LYS A N 1
ATOM 577 C CA . LYS A 1 76 ? -12.023 -31.219 -3.795 1 98.25 76 LYS A CA 1
ATOM 578 C C . LYS A 1 76 ? -13.414 -31.719 -3.396 1 98.25 76 LYS A C 1
ATOM 580 O O . LYS A 1 76 ? -14.406 -31.016 -3.582 1 98.25 76 LYS A O 1
ATOM 585 N N . GLN A 1 77 ? -13.484 -32.844 -2.818 1 97.62 77 GLN A N 1
ATOM 586 C CA . GLN A 1 77 ? -14.75 -33.469 -2.428 1 97.62 77 GLN A CA 1
ATOM 587 C C . GLN A 1 77 ? -15.32 -32.812 -1.179 1 97.62 77 GLN A C 1
ATOM 589 O O . GLN A 1 77 ? -16.516 -32.938 -0.883 1 97.62 77 GLN A O 1
ATOM 594 N N . LYS A 1 78 ? -14.516 -32.062 -0.532 1 98.12 78 LYS A N 1
ATOM 595 C CA . LYS A 1 78 ? -14.93 -31.594 0.788 1 98.12 78 LYS A CA 1
ATOM 596 C C . LYS A 1 78 ? -15.047 -30.078 0.821 1 98.12 78 LYS A C 1
ATOM 598 O O . LYS A 1 78 ? -15.445 -29.5 1.834 1 98.12 78 LYS A O 1
ATOM 603 N N . VAL A 1 79 ? -14.688 -29.406 -0.26 1 98.19 79 VAL A N 1
ATOM 604 C CA . VAL A 1 79 ? -14.727 -27.953 -0.269 1 98.19 79 VAL A CA 1
ATOM 605 C C . VAL A 1 79 ? -15.648 -27.453 -1.383 1 98.19 79 VAL A C 1
ATOM 607 O O . VAL A 1 79 ? -15.852 -28.156 -2.377 1 98.19 79 VAL A O 1
ATOM 610 N N . THR A 1 80 ? -16.203 -26.297 -1.265 1 97.12 80 THR A N 1
ATOM 611 C CA . THR A 1 80 ? -17.141 -25.734 -2.244 1 97.12 80 THR A CA 1
ATOM 612 C C . THR A 1 80 ? -16.453 -24.656 -3.086 1 97.12 80 THR A C 1
ATOM 614 O O . THR A 1 80 ? -16.922 -24.328 -4.172 1 97.12 80 THR A O 1
ATOM 617 N N . ALA A 1 81 ? -15.359 -24.109 -2.549 1 97.56 81 ALA A N 1
ATOM 618 C CA . ALA A 1 81 ? -14.664 -23.016 -3.23 1 97.56 81 ALA A CA 1
ATOM 619 C C . ALA A 1 81 ? -14.109 -23.469 -4.578 1 97.56 81 ALA A C 1
ATOM 621 O O . ALA A 1 81 ? -13.664 -24.609 -4.715 1 97.56 81 ALA A O 1
ATOM 622 N N . PRO A 1 82 ? -14.195 -22.641 -5.609 1 98.69 82 PRO A N 1
ATOM 623 C CA . PRO A 1 82 ? -13.438 -22.953 -6.824 1 98.69 82 PRO A CA 1
ATOM 624 C C . PRO A 1 82 ? -11.945 -23.125 -6.562 1 98.69 82 PRO A C 1
ATOM 626 O O . PRO A 1 82 ? -11.328 -22.281 -5.91 1 98.69 82 PRO A O 1
ATOM 629 N N . ILE A 1 83 ? -11.406 -24.219 -7.082 1 98.81 83 ILE A N 1
ATOM 630 C CA . ILE A 1 83 ? -10.016 -24.531 -6.77 1 98.81 83 ILE A CA 1
ATOM 631 C C . ILE A 1 83 ? -9.195 -24.562 -8.055 1 98.81 83 ILE A C 1
ATOM 633 O O . ILE A 1 83 ? -9.578 -25.203 -9.031 1 98.81 83 ILE A O 1
ATOM 637 N N . VAL A 1 84 ? -8.148 -23.781 -8.078 1 98.81 84 VAL A N 1
ATOM 638 C CA . VAL A 1 84 ? -7.125 -23.844 -9.117 1 98.81 84 VAL A CA 1
ATOM 639 C C . VAL A 1 84 ? -6.035 -24.828 -8.703 1 98.81 84 VAL A C 1
ATOM 641 O O . VAL A 1 84 ? -5.469 -24.719 -7.617 1 98.81 84 VAL A O 1
ATOM 644 N N . ALA A 1 85 ? -5.766 -25.828 -9.531 1 98.56 85 ALA A N 1
ATOM 645 C CA . ALA A 1 85 ? -4.645 -26.75 -9.297 1 98.56 85 ALA A CA 1
ATOM 646 C C . ALA A 1 85 ? -3.352 -26.188 -9.875 1 98.56 85 ALA A C 1
ATOM 648 O O . ALA A 1 85 ? -3.254 -25.953 -11.086 1 98.56 85 ALA A O 1
ATOM 649 N N . ASP A 1 86 ? -2.449 -25.953 -9.039 1 97.31 86 ASP A N 1
ATOM 650 C CA . ASP A 1 86 ? -1.16 -25.406 -9.453 1 97.31 86 ASP A CA 1
ATOM 651 C C . ASP A 1 86 ? -0.171 -26.516 -9.781 1 97.31 86 ASP A C 1
ATOM 653 O O . ASP A 1 86 ? 0.334 -27.203 -8.883 1 97.31 86 ASP A O 1
ATOM 657 N N . ILE A 1 87 ? 0.156 -26.656 -11.055 1 94.94 87 ILE A N 1
ATOM 658 C CA . ILE A 1 87 ? 1.027 -27.719 -11.555 1 94.94 87 ILE A CA 1
ATOM 659 C C . ILE A 1 87 ? 2.238 -27.094 -12.25 1 94.94 87 ILE A C 1
ATOM 661 O O . ILE A 1 87 ? 2.1 -26.156 -13.031 1 94.94 87 ILE A O 1
ATOM 665 N N . HIS A 1 88 ? 3.395 -27.578 -12.07 1 84.12 88 HIS A N 1
ATOM 666 C CA . HIS A 1 88 ? 4.586 -26.938 -12.625 1 84.12 88 HIS A CA 1
ATOM 667 C C . HIS A 1 88 ? 5.047 -27.641 -13.891 1 84.12 88 HIS A C 1
ATOM 669 O O . HIS A 1 88 ? 5.203 -27.016 -14.938 1 84.12 88 HIS A O 1
ATOM 675 N N . PHE A 1 89 ? 5.207 -29.062 -13.812 1 82 89 PHE A N 1
ATOM 676 C CA . PHE A 1 89 ? 5.887 -29.641 -14.969 1 82 89 PHE A CA 1
ATOM 677 C C . PHE A 1 89 ? 5.211 -30.938 -15.406 1 82 89 PHE A C 1
ATOM 679 O O . PHE A 1 89 ? 5.137 -31.234 -16.594 1 82 89 PHE A O 1
ATOM 686 N N . ASP A 1 90 ? 4.586 -31.672 -14.609 1 90.62 90 ASP A N 1
ATOM 687 C CA . ASP A 1 90 ? 4.145 -33.031 -14.883 1 90.62 90 ASP A CA 1
ATOM 688 C C . ASP A 1 90 ? 2.729 -33.062 -15.461 1 90.62 90 ASP A C 1
ATOM 690 O O . ASP A 1 90 ? 1.758 -32.812 -14.742 1 90.62 90 ASP A O 1
ATOM 694 N N . TYR A 1 91 ? 2.652 -33.406 -16.719 1 94.75 91 TYR A N 1
ATOM 695 C CA . TYR A 1 91 ? 1.362 -33.438 -17.391 1 94.75 91 TYR A CA 1
ATOM 696 C C . TYR A 1 91 ? 0.424 -34.438 -16.766 1 94.75 91 TYR A C 1
ATOM 698 O O . TYR A 1 91 ? -0.798 -34.281 -16.797 1 94.75 91 TYR A O 1
ATOM 706 N N . ARG A 1 92 ? 0.924 -35.625 -16.188 1 95.75 92 ARG A N 1
ATOM 707 C CA . ARG A 1 92 ? 0.09 -36.625 -15.555 1 95.75 92 ARG A CA 1
ATOM 708 C C . ARG A 1 92 ? -0.682 -36.062 -14.375 1 95.75 92 ARG A C 1
ATOM 710 O O . ARG A 1 92 ? -1.834 -36.406 -14.133 1 95.75 92 ARG A O 1
ATOM 717 N N . ILE A 1 93 ? 0.027 -35.156 -13.711 1 96.81 93 ILE A N 1
ATOM 718 C CA . ILE A 1 93 ? -0.607 -34.5 -12.57 1 96.81 93 ILE A CA 1
ATOM 719 C C . ILE A 1 93 ? -1.717 -33.562 -13.062 1 96.81 93 ILE A C 1
ATOM 721 O O . ILE A 1 93 ? -2.777 -33.469 -12.438 1 96.81 93 ILE A O 1
ATOM 725 N N . ALA A 1 94 ? -1.464 -32.875 -14.164 1 97.38 94 ALA A N 1
ATOM 726 C CA . ALA A 1 94 ? -2.48 -32 -14.766 1 97.38 94 ALA A CA 1
ATOM 727 C C . ALA A 1 94 ? -3.721 -32.812 -15.156 1 97.38 94 ALA A C 1
ATOM 729 O O . ALA A 1 94 ? -4.848 -32.406 -14.867 1 97.38 94 ALA A O 1
ATOM 730 N N . LEU A 1 95 ? -3.498 -33.938 -15.797 1 97.88 95 LEU A N 1
ATOM 731 C CA . LEU A 1 95 ? -4.598 -34.781 -16.219 1 97.88 95 LEU A CA 1
ATOM 732 C C . LEU A 1 95 ? -5.402 -35.281 -15.023 1 97.88 95 LEU A C 1
ATOM 734 O O . LEU A 1 95 ? -6.633 -35.188 -15.023 1 97.88 95 LEU A O 1
ATOM 738 N N . LYS A 1 96 ? -4.695 -35.719 -14.016 1 98 96 LYS A N 1
ATOM 739 C CA . LYS A 1 96 ? -5.367 -36.219 -12.82 1 98 96 LYS A CA 1
ATOM 740 C C . LYS A 1 96 ? -6.141 -35.125 -12.117 1 98 96 LYS A C 1
ATOM 742 O O . LYS A 1 96 ? -7.277 -35.312 -11.688 1 98 96 LYS A O 1
ATOM 747 N N . SER A 1 97 ? -5.492 -33.938 -11.977 1 98.31 97 SER A N 1
ATOM 748 C CA . SER A 1 97 ? -6.148 -32.812 -11.312 1 98.31 97 SER A CA 1
ATOM 749 C C . SER A 1 97 ? -7.434 -32.438 -12.039 1 98.31 97 SER A C 1
ATOM 751 O O . SER A 1 97 ? -8.445 -32.125 -11.398 1 98.31 97 SER A O 1
ATOM 753 N N . ALA A 1 98 ? -7.383 -32.406 -13.367 1 98.19 98 ALA A N 1
ATOM 754 C CA . ALA A 1 98 ? -8.57 -32.125 -14.156 1 98.19 98 ALA A CA 1
ATOM 755 C C . ALA A 1 98 ? -9.656 -33.188 -13.93 1 98.19 98 ALA A C 1
ATOM 757 O O . ALA A 1 98 ? -10.828 -32.844 -13.727 1 98.19 98 ALA A O 1
ATOM 758 N N . GLU A 1 99 ? -9.227 -34.406 -13.945 1 98 99 GLU A N 1
ATOM 759 C CA . GLU A 1 99 ? -10.148 -35.5 -13.727 1 98 99 GLU A CA 1
ATOM 760 C C . GLU A 1 99 ? -10.773 -35.438 -12.336 1 98 99 GLU A C 1
ATOM 762 O O . GLU A 1 99 ? -11.945 -35.781 -12.164 1 98 99 GLU A O 1
ATOM 767 N N . TYR A 1 100 ? -9.977 -35.031 -11.422 1 98.19 100 TYR A N 1
ATOM 768 C CA . TYR A 1 100 ? -10.391 -35.031 -10.023 1 98.19 100 TYR A CA 1
ATOM 769 C C . TYR A 1 100 ? -11.195 -33.781 -9.672 1 98.19 100 TYR A C 1
ATOM 771 O O . TYR A 1 100 ? -11.609 -33.625 -8.523 1 98.19 100 TYR A O 1
ATOM 779 N N . GLY A 1 101 ? -11.367 -32.875 -10.641 1 97.62 101 GLY A N 1
ATOM 780 C CA . GLY A 1 101 ? -12.367 -31.828 -10.445 1 97.62 101 GLY A CA 1
ATOM 781 C C . GLY A 1 101 ? -11.766 -30.453 -10.297 1 97.62 101 GLY A C 1
ATOM 782 O O . GLY A 1 101 ? -12.414 -29.531 -9.789 1 97.62 101 GLY A O 1
ATOM 783 N N . ALA A 1 102 ? -10.531 -30.234 -10.625 1 98.69 102 ALA A N 1
ATOM 784 C CA . ALA A 1 102 ? -9.984 -28.891 -10.641 1 98.69 102 ALA A CA 1
ATOM 785 C C . ALA A 1 102 ? -10.867 -27.953 -11.461 1 98.69 102 ALA A C 1
ATOM 787 O O . ALA A 1 102 ? -11.383 -28.328 -12.516 1 98.69 102 ALA A O 1
ATOM 788 N N . ASP A 1 103 ? -11.016 -26.719 -10.961 1 98.81 103 ASP A N 1
ATOM 789 C CA . ASP A 1 103 ? -11.852 -25.75 -11.672 1 98.81 103 ASP A CA 1
ATOM 790 C C . ASP A 1 103 ? -11.023 -24.906 -12.633 1 98.81 103 ASP A C 1
ATOM 792 O O . ASP A 1 103 ? -11.57 -24.219 -13.5 1 98.81 103 ASP A O 1
ATOM 796 N N . CYS A 1 104 ? -9.781 -24.906 -12.5 1 98.81 104 CYS A N 1
ATOM 797 C CA . CYS A 1 104 ? -8.781 -24.25 -13.336 1 98.81 104 CYS A CA 1
ATOM 798 C C . CYS A 1 104 ? -7.414 -24.906 -13.172 1 98.81 104 CYS A C 1
ATOM 800 O O . CYS A 1 104 ? -7.082 -25.391 -12.086 1 98.81 104 CYS A O 1
ATOM 802 N N . LEU A 1 105 ? -6.641 -25.016 -14.219 1 98.56 105 LEU A N 1
ATOM 803 C CA . LEU A 1 105 ? -5.266 -25.5 -14.148 1 98.56 105 LEU A CA 1
ATOM 804 C C . LEU A 1 105 ? -4.277 -24.344 -14.312 1 98.56 105 LEU A C 1
ATOM 806 O O . LEU A 1 105 ? -4.348 -23.578 -15.281 1 98.56 105 LEU A O 1
ATOM 810 N N . ARG A 1 106 ? -3.52 -24.125 -13.344 1 98.31 106 ARG A N 1
ATOM 811 C CA . ARG A 1 106 ? -2.344 -23.281 -13.555 1 98.31 106 ARG A CA 1
ATOM 812 C C . ARG A 1 106 ? -1.156 -24.109 -14.023 1 98.31 106 ARG A C 1
ATOM 814 O O . ARG A 1 106 ? -0.628 -24.938 -13.266 1 98.31 106 ARG A O 1
ATOM 821 N N . ILE A 1 107 ? -0.743 -23.938 -15.219 1 96.62 107 ILE A N 1
ATOM 822 C CA . ILE A 1 107 ? 0.346 -24.688 -15.844 1 96.62 107 ILE A CA 1
ATOM 823 C C . ILE A 1 107 ? 0.823 -23.953 -17.094 1 96.62 107 ILE A C 1
ATOM 825 O O . ILE A 1 107 ? 0.014 -23.406 -17.844 1 96.62 107 ILE A O 1
ATOM 829 N N . ASN A 1 108 ? 2.133 -23.938 -17.312 1 95.81 108 ASN A N 1
ATOM 830 C CA . ASN A 1 108 ? 2.693 -23.359 -18.531 1 95.81 108 ASN A CA 1
ATOM 831 C C . ASN A 1 108 ? 2.887 -24.406 -19.625 1 95.81 108 ASN A C 1
ATOM 833 O O . ASN A 1 108 ? 3.66 -25.359 -19.453 1 95.81 108 ASN A O 1
ATOM 837 N N . PRO A 1 109 ? 2.209 -24.297 -20.688 1 94.19 109 PRO A N 1
ATOM 838 C CA . PRO A 1 109 ? 2.283 -25.312 -21.734 1 94.19 109 PRO A CA 1
ATOM 839 C C . PRO A 1 109 ? 3.717 -25.594 -22.172 1 94.19 109 PRO A C 1
ATOM 841 O O . PRO A 1 109 ? 4.059 -26.75 -22.469 1 94.19 109 PRO A O 1
ATOM 844 N N . GLY A 1 110 ? 4.531 -24.625 -22.203 1 90.19 110 GLY A N 1
ATOM 845 C CA . GLY A 1 110 ? 5.906 -24.797 -22.641 1 90.19 110 GLY A CA 1
ATOM 846 C C . GLY A 1 110 ? 6.727 -25.656 -21.703 1 90.19 110 GLY A C 1
ATOM 847 O O . GLY A 1 110 ? 7.801 -26.141 -22.062 1 90.19 110 GLY A O 1
ATOM 848 N N . ASN A 1 111 ? 6.211 -25.859 -20.516 1 89.31 111 ASN A N 1
ATOM 849 C CA . ASN A 1 111 ? 6.957 -26.609 -19.5 1 89.31 111 ASN A CA 1
ATOM 850 C C . ASN A 1 111 ? 6.496 -28.062 -19.422 1 89.31 111 ASN A C 1
ATOM 852 O O . ASN A 1 111 ? 7.074 -28.859 -18.688 1 89.31 111 ASN A O 1
ATOM 856 N N . ILE A 1 112 ? 5.457 -28.438 -20.094 1 89 112 ILE A N 1
ATOM 857 C CA . ILE A 1 112 ? 4.816 -29.734 -19.984 1 89 112 ILE A CA 1
ATOM 858 C C . ILE A 1 112 ? 5.652 -30.797 -20.719 1 89 112 ILE A C 1
ATOM 860 O O . ILE A 1 112 ? 5.656 -31.969 -20.344 1 89 112 ILE A O 1
ATOM 864 N N . GLY A 1 113 ? 6.348 -30.422 -21.734 1 86.75 113 GLY A N 1
ATOM 865 C CA . GLY A 1 113 ? 7.121 -31.375 -22.516 1 86.75 113 GLY A CA 1
ATOM 866 C C . GLY A 1 113 ? 6.758 -31.359 -23.984 1 86.75 113 GLY A C 1
ATOM 867 O O . GLY A 1 113 ? 6.617 -30.297 -24.594 1 86.75 113 GLY A O 1
ATOM 868 N N . ASN A 1 114 ? 6.621 -32.562 -24.547 1 89.75 114 ASN A N 1
ATOM 869 C CA . ASN A 1 114 ? 6.41 -32.625 -25.984 1 89.75 114 ASN A CA 1
ATOM 870 C C . ASN A 1 114 ? 4.961 -32.312 -26.359 1 89.75 114 ASN A C 1
ATOM 872 O O . ASN A 1 114 ? 4.098 -32.219 -25.484 1 89.75 114 ASN A O 1
ATOM 876 N N . LEU A 1 115 ? 4.695 -32.156 -27.594 1 92.94 115 LEU A N 1
ATOM 877 C CA . LEU A 1 115 ? 3.426 -31.656 -28.125 1 92.94 115 LEU A CA 1
ATOM 878 C C . LEU A 1 115 ? 2.287 -32.594 -27.766 1 92.94 115 LEU A C 1
ATOM 880 O O . LEU A 1 115 ? 1.168 -32.156 -27.5 1 92.94 115 LEU A O 1
ATOM 884 N N . LYS A 1 116 ? 2.576 -33.875 -27.734 1 95.38 116 LYS A N 1
ATOM 885 C CA . LYS A 1 116 ? 1.543 -34.844 -27.422 1 95.38 116 LYS A CA 1
ATOM 886 C C . LYS A 1 116 ? 1.03 -34.688 -26 1 95.38 116 LYS A C 1
ATOM 888 O O . LYS A 1 116 ? -0.171 -34.812 -25.75 1 95.38 116 LYS A O 1
ATOM 893 N N . ARG A 1 117 ? 1.907 -34.469 -25.125 1 95.75 117 ARG A N 1
ATOM 894 C CA . ARG A 1 117 ? 1.549 -34.25 -23.734 1 95.75 117 ARG A CA 1
ATOM 895 C C . ARG A 1 117 ? 0.734 -32.969 -23.578 1 95.75 117 ARG A C 1
ATOM 897 O O . ARG A 1 117 ? -0.267 -32.938 -22.859 1 95.75 117 ARG A O 1
ATOM 904 N N . ILE A 1 118 ? 1.16 -31.953 -24.297 1 96.44 118 ILE A N 1
ATOM 905 C CA . ILE A 1 118 ? 0.449 -30.672 -24.266 1 96.44 118 ILE A CA 1
ATOM 906 C C . ILE A 1 118 ? -0.973 -30.859 -24.797 1 96.44 118 ILE A C 1
ATOM 908 O O . ILE A 1 118 ? -1.935 -30.391 -24.172 1 96.44 118 ILE A O 1
ATOM 912 N N . GLN A 1 119 ? -1.082 -31.547 -25.859 1 96.94 119 GLN A N 1
ATOM 913 C CA . GLN A 1 119 ? -2.377 -31.797 -26.469 1 96.94 119 GLN A CA 1
ATOM 914 C C . GLN A 1 119 ? -3.291 -32.594 -25.531 1 96.94 119 GLN A C 1
ATOM 916 O O . GLN A 1 119 ? -4.5 -32.344 -25.484 1 96.94 119 GLN A O 1
ATOM 921 N N . SER A 1 120 ? -2.711 -33.531 -24.797 1 97.19 120 SER A N 1
ATOM 922 C CA . SER A 1 120 ? -3.51 -34.281 -23.859 1 97.19 120 SER A CA 1
ATOM 923 C C . SER A 1 120 ? -4.109 -33.406 -22.781 1 97.19 120 SER A C 1
ATOM 925 O O . SER A 1 120 ? -5.27 -33.562 -22.391 1 97.19 120 SER A O 1
ATOM 927 N N . VAL A 1 121 ? -3.309 -32.531 -22.297 1 97.19 121 VAL A N 1
ATOM 928 C CA . VAL A 1 121 ? -3.771 -31.594 -21.266 1 97.19 121 VAL A CA 1
ATOM 929 C C . VAL A 1 121 ? -4.852 -30.688 -21.844 1 97.19 121 VAL A C 1
ATOM 931 O O . VAL A 1 121 ? -5.879 -30.453 -21.203 1 97.19 121 VAL A O 1
ATOM 934 N N . ILE A 1 122 ? -4.672 -30.141 -23.047 1 97.38 122 ILE A N 1
ATOM 935 C CA . ILE A 1 122 ? -5.625 -29.25 -23.703 1 97.38 122 ILE A CA 1
ATOM 936 C C . ILE A 1 122 ? -6.926 -30.016 -23.969 1 97.38 122 ILE A C 1
ATOM 938 O O . ILE A 1 122 ? -8.016 -29.453 -23.797 1 97.38 122 ILE A O 1
ATOM 942 N N . HIS A 1 123 ? -6.77 -31.234 -24.375 1 97.44 123 HIS A N 1
ATOM 943 C CA . HIS A 1 123 ? -7.938 -32.062 -24.688 1 97.44 123 HIS A CA 1
ATOM 944 C C . HIS A 1 123 ? -8.828 -32.219 -23.453 1 97.44 123 HIS A C 1
ATOM 946 O O . HIS A 1 123 ? -10.039 -32 -23.531 1 97.44 123 HIS A O 1
ATOM 952 N N . ILE A 1 124 ? -8.25 -32.594 -22.375 1 97.44 124 ILE A N 1
ATOM 953 C CA . ILE A 1 124 ? -9.047 -32.812 -21.172 1 97.44 124 ILE A CA 1
ATOM 954 C C . ILE A 1 124 ? -9.617 -31.469 -20.688 1 97.44 124 ILE A C 1
ATOM 956 O O . ILE A 1 124 ? -10.727 -31.406 -20.141 1 97.44 124 ILE A O 1
ATOM 960 N N . ALA A 1 125 ? -8.859 -30.406 -20.781 1 97.88 125 ALA A N 1
ATOM 961 C CA . ALA A 1 125 ? -9.344 -29.094 -20.406 1 97.88 125 ALA A CA 1
ATOM 962 C C . ALA A 1 125 ? -10.562 -28.703 -21.219 1 97.88 125 ALA A C 1
ATOM 964 O O . ALA A 1 125 ? -11.523 -28.125 -20.688 1 97.88 125 ALA A O 1
ATOM 965 N N . LYS A 1 126 ? -10.539 -29 -22.516 1 97.25 126 LYS A N 1
ATOM 966 C CA . LYS A 1 126 ? -11.68 -28.734 -23.391 1 97.25 126 LYS A CA 1
ATOM 967 C C . LYS A 1 126 ? -12.875 -29.594 -23 1 97.25 126 LYS A C 1
ATOM 969 O O . LYS A 1 126 ? -14 -29.094 -22.891 1 97.25 126 LYS A O 1
ATOM 974 N N . GLU A 1 127 ? -12.547 -30.812 -22.781 1 97.25 127 GLU A N 1
ATOM 975 C CA . GLU A 1 127 ? -13.594 -31.781 -22.438 1 97.25 127 GLU A CA 1
ATOM 976 C C . GLU A 1 127 ? -14.312 -31.375 -21.156 1 97.25 127 GLU A C 1
ATOM 978 O O . GLU A 1 127 ? -15.539 -31.422 -21.094 1 97.25 127 GLU A O 1
ATOM 983 N N . LYS A 1 128 ? -13.562 -30.984 -20.203 1 97.44 128 LYS A N 1
ATOM 984 C CA . LYS A 1 128 ? -14.125 -30.656 -18.906 1 97.44 128 LYS A CA 1
ATOM 985 C C . LYS A 1 128 ? -14.5 -29.188 -18.812 1 97.44 128 LYS A C 1
ATOM 987 O O . LYS A 1 128 ? -15.078 -28.734 -17.812 1 97.44 128 LYS A O 1
ATOM 992 N N . LYS A 1 129 ? -14.109 -28.391 -19.828 1 97.06 129 LYS A N 1
ATOM 993 C CA . LYS A 1 129 ? -14.398 -26.969 -19.922 1 97.06 129 LYS A CA 1
ATOM 994 C C . LYS A 1 129 ? -13.734 -26.188 -18.781 1 97.06 129 LYS A C 1
ATOM 996 O O . LYS A 1 129 ? -14.375 -25.359 -18.141 1 97.06 129 LYS A O 1
ATOM 1001 N N . ILE A 1 130 ? -12.555 -26.531 -18.469 1 97.75 130 ILE A N 1
ATOM 1002 C CA . ILE A 1 130 ? -11.836 -25.797 -17.422 1 97.75 130 ILE A CA 1
ATOM 1003 C C . ILE A 1 130 ? -10.773 -24.906 -18.078 1 97.75 130 ILE A C 1
ATOM 1005 O O . ILE A 1 130 ? -10.133 -25.312 -19.047 1 97.75 130 ILE A O 1
ATOM 1009 N N . PRO A 1 131 ? -10.617 -23.703 -17.547 1 98.75 131 PRO A N 1
ATOM 1010 C CA . PRO A 1 131 ? -9.609 -22.797 -18.094 1 98.75 131 PRO A CA 1
ATOM 1011 C C . PRO A 1 131 ? -8.203 -23.109 -17.609 1 98.75 131 PRO A C 1
ATOM 1013 O O . PRO A 1 131 ? -8.023 -23.891 -16.672 1 98.75 131 PRO A O 1
ATOM 1016 N N . ILE A 1 132 ? -7.25 -22.562 -18.312 1 98.62 132 ILE A N 1
ATOM 1017 C CA . ILE A 1 132 ? -5.84 -22.672 -17.953 1 98.62 132 ILE A CA 1
ATOM 1018 C C . ILE A 1 132 ? -5.297 -21.281 -17.609 1 98.62 132 ILE A C 1
ATOM 1020 O O . ILE A 1 132 ? -5.633 -20.297 -18.266 1 98.62 132 ILE A O 1
ATOM 1024 N N . ARG A 1 133 ? -4.516 -21.188 -16.562 1 98.75 133 ARG A N 1
ATOM 1025 C CA . ARG A 1 133 ? -3.75 -19.969 -16.281 1 98.75 133 ARG A CA 1
ATOM 1026 C C . ARG A 1 133 ? -2.281 -20.156 -16.656 1 98.75 133 ARG A C 1
ATOM 1028 O O . ARG A 1 133 ? -1.606 -21.031 -16.109 1 98.75 133 ARG A O 1
ATOM 1035 N N . ILE A 1 134 ? -1.854 -19.359 -17.531 1 98.44 134 ILE A N 1
ATOM 1036 C CA . ILE A 1 134 ? -0.423 -19.203 -17.766 1 98.44 134 ILE A CA 1
ATOM 1037 C C . ILE A 1 134 ? 0.163 -18.234 -16.734 1 98.44 134 ILE A C 1
ATOM 1039 O O . ILE A 1 134 ? -0.389 -17.156 -16.5 1 98.44 134 ILE A O 1
ATOM 1043 N N . GLY A 1 135 ? 1.212 -18.656 -16.078 1 97.56 135 GLY A N 1
ATOM 1044 C CA . GLY A 1 135 ? 1.85 -17.797 -15.086 1 97.56 135 GLY A CA 1
ATOM 1045 C C . GLY A 1 135 ? 3.357 -17.734 -15.242 1 97.56 135 GLY A C 1
ATOM 1046 O O . GLY A 1 135 ? 4.051 -18.734 -15.047 1 97.56 135 GLY A O 1
ATOM 1047 N N . VAL A 1 136 ? 3.842 -16.547 -15.57 1 96.44 136 VAL A N 1
ATOM 1048 C CA . VAL A 1 136 ? 5.273 -16.328 -15.758 1 96.44 136 VAL A CA 1
ATOM 1049 C C . VAL A 1 136 ? 5.809 -15.438 -14.633 1 96.44 136 VAL A C 1
ATOM 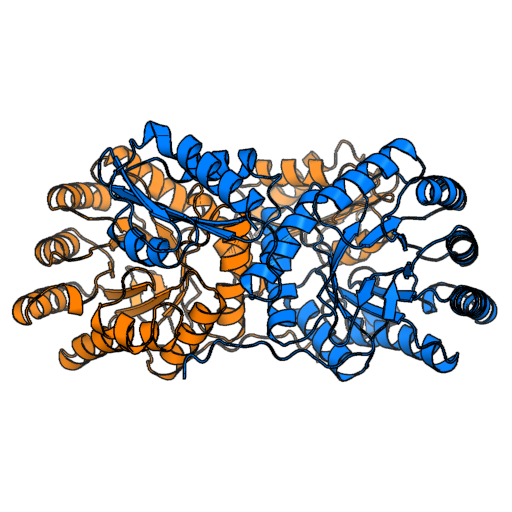1051 O O . VAL A 1 136 ? 5.238 -14.383 -14.352 1 96.44 136 VAL A O 1
ATOM 1054 N N . ASN A 1 137 ? 6.805 -15.898 -13.953 1 93.19 137 ASN A N 1
ATOM 1055 C CA . ASN A 1 137 ? 7.473 -15.141 -12.898 1 93.19 137 ASN A CA 1
ATOM 1056 C C . ASN A 1 137 ? 8.914 -14.82 -13.273 1 93.19 137 ASN A C 1
ATOM 1058 O O . ASN A 1 137 ? 9.602 -15.648 -13.875 1 93.19 137 ASN A O 1
ATOM 1062 N N . SER A 1 138 ? 9.375 -13.664 -12.875 1 91.5 138 SER A N 1
ATOM 1063 C CA . SER A 1 138 ? 10.719 -13.211 -13.219 1 91.5 138 SER A CA 1
ATOM 1064 C C . SER A 1 138 ? 11.773 -14.148 -12.641 1 91.5 138 SER A C 1
ATOM 1066 O O . SER A 1 138 ? 12.852 -14.305 -13.219 1 91.5 138 SER A O 1
ATOM 1068 N N . GLY A 1 139 ? 11.477 -14.805 -11.586 1 85.81 139 GLY A N 1
ATOM 1069 C CA . GLY A 1 139 ? 12.453 -15.672 -10.945 1 85.81 139 GLY A CA 1
ATOM 1070 C C . GLY A 1 139 ? 12.586 -17.031 -11.617 1 85.81 139 GLY A C 1
ATOM 1071 O O . GLY A 1 139 ? 13.508 -17.781 -11.32 1 85.81 139 GLY A O 1
ATOM 1072 N N . SER A 1 140 ? 11.727 -17.359 -12.562 1 88.56 140 SER A N 1
ATOM 1073 C CA . SER A 1 140 ? 11.711 -18.672 -13.195 1 88.56 140 SER A CA 1
ATOM 1074 C C . SER A 1 140 ? 11.648 -18.562 -14.711 1 88.56 140 SER A C 1
ATOM 1076 O O . SER A 1 140 ? 10.984 -19.359 -15.375 1 88.56 140 SER A O 1
ATOM 1078 N N . LEU A 1 141 ? 12.281 -17.609 -15.25 1 90.81 141 LEU A N 1
ATOM 1079 C CA . LEU A 1 141 ? 12.312 -17.406 -16.688 1 90.81 141 LEU A CA 1
ATOM 1080 C C . LEU A 1 141 ? 13.203 -18.453 -17.375 1 90.81 141 LEU A C 1
ATOM 1082 O O . LEU A 1 141 ? 14.172 -18.922 -16.766 1 90.81 141 LEU A O 1
ATOM 1086 N N . GLU A 1 142 ? 12.828 -18.75 -18.562 1 90.5 142 GLU A N 1
ATOM 1087 C CA . GLU A 1 142 ? 13.672 -19.641 -19.359 1 90.5 142 GLU A CA 1
ATOM 1088 C C . GLU A 1 142 ? 15.078 -19.047 -19.531 1 90.5 142 GLU A C 1
ATOM 1090 O O . GLU A 1 142 ? 15.242 -17.844 -19.641 1 90.5 142 GLU A O 1
ATOM 1095 N N . LYS A 1 143 ? 16.031 -19.922 -19.656 1 89.12 143 LYS A N 1
ATOM 1096 C CA . LYS A 1 143 ? 17.422 -19.531 -19.703 1 89.12 143 LYS A CA 1
ATOM 1097 C C . LYS A 1 143 ? 17.703 -18.625 -20.891 1 89.12 143 LYS A C 1
ATOM 1099 O O . LYS A 1 143 ? 18.406 -17.609 -20.766 1 89.12 143 LYS A O 1
ATOM 1104 N N . ASP A 1 144 ? 17.203 -18.953 -22.031 1 93.75 144 ASP A N 1
ATOM 1105 C CA . ASP A 1 144 ? 17.469 -18.172 -23.234 1 93.75 144 ASP A CA 1
ATOM 1106 C C . ASP A 1 144 ? 16.859 -16.781 -23.125 1 93.75 144 ASP A C 1
ATOM 1108 O O . ASP A 1 144 ? 17.438 -15.805 -23.625 1 93.75 144 ASP A O 1
ATOM 1112 N N . ILE A 1 145 ? 15.758 -16.656 -22.516 1 93.56 145 ILE A N 1
ATOM 1113 C CA . ILE A 1 145 ? 15.102 -15.375 -22.328 1 93.56 145 ILE A CA 1
ATOM 1114 C C . ILE A 1 145 ? 15.906 -14.539 -21.328 1 93.56 145 ILE A C 1
ATOM 1116 O O . ILE A 1 145 ? 16.094 -13.336 -21.516 1 93.56 145 ILE A O 1
ATOM 1120 N N . GLN A 1 146 ? 16.375 -15.188 -20.281 1 89.12 146 GLN A N 1
ATOM 1121 C CA . GLN A 1 146 ? 17.188 -14.5 -19.281 1 89.12 146 GLN A CA 1
ATOM 1122 C C . GLN A 1 146 ? 18.469 -13.945 -19.891 1 89.12 146 GLN A C 1
ATOM 1124 O O . GLN A 1 146 ? 18.891 -12.828 -19.578 1 89.12 146 GLN A O 1
ATOM 1129 N N . GLU A 1 147 ? 19.062 -14.742 -20.719 1 90.44 147 GLU A N 1
ATOM 1130 C CA . GLU A 1 147 ? 20.312 -14.344 -21.375 1 90.44 147 GLU A CA 1
ATOM 1131 C C . GLU A 1 147 ? 20.078 -13.18 -22.328 1 90.44 147 GLU A C 1
ATOM 1133 O O . GLU A 1 147 ? 20.922 -12.273 -22.438 1 90.44 147 GLU A O 1
ATOM 1138 N N . LYS A 1 148 ? 18.953 -13.234 -22.953 1 92.5 148 LYS A N 1
ATOM 1139 C CA . LYS A 1 148 ? 18.625 -12.234 -23.969 1 92.5 148 LYS A CA 1
ATOM 1140 C C . LYS A 1 148 ? 18.281 -10.898 -23.328 1 92.5 148 LYS A C 1
ATOM 1142 O O . LYS A 1 148 ? 18.703 -9.844 -23.812 1 92.5 148 LYS A O 1
ATOM 1147 N N . TYR A 1 149 ? 17.5 -10.867 -22.234 1 90.19 149 TYR A N 1
ATOM 1148 C CA . TYR A 1 149 ? 16.906 -9.633 -21.734 1 90.19 149 TYR A CA 1
ATOM 1149 C C . TYR A 1 149 ? 17.406 -9.328 -20.328 1 90.19 149 TYR A C 1
ATOM 1151 O O . TYR A 1 149 ? 17.406 -8.172 -19.891 1 90.19 149 TYR A O 1
ATOM 1159 N N . GLY A 1 150 ? 17.766 -10.367 -19.625 1 82.12 150 GLY A N 1
ATOM 1160 C CA . GLY A 1 150 ? 17.906 -10.234 -18.188 1 82.12 150 GLY A CA 1
ATOM 1161 C C . GLY A 1 150 ? 16.578 -10.312 -17.453 1 82.12 150 GLY A C 1
ATOM 1162 O O . GLY A 1 150 ? 15.523 -10.156 -18.062 1 82.12 150 GLY A O 1
ATOM 1163 N N . ILE A 1 151 ? 16.562 -10.43 -16.125 1 77.5 151 ILE A N 1
ATOM 1164 C CA . ILE A 1 151 ? 15.367 -10.719 -15.352 1 77.5 151 ILE A CA 1
ATOM 1165 C C . ILE A 1 151 ? 14.633 -9.422 -15.031 1 77.5 151 ILE A C 1
ATOM 1167 O O . ILE A 1 151 ? 13.453 -9.438 -14.672 1 77.5 151 ILE A O 1
ATOM 1171 N N . LYS A 1 152 ? 15.297 -8.328 -15.117 1 81.5 152 LYS A N 1
ATOM 1172 C CA . LYS A 1 152 ? 14.68 -7.059 -14.75 1 81.5 152 LYS A CA 1
ATOM 1173 C C . LYS A 1 152 ? 14.156 -6.332 -15.984 1 81.5 152 LYS A C 1
ATOM 1175 O O . LYS A 1 152 ? 13.93 -5.121 -15.953 1 81.5 152 LYS A O 1
ATOM 1180 N N . ASN A 1 153 ? 13.945 -7.012 -17.031 1 91.12 153 ASN A N 1
ATOM 1181 C CA . ASN A 1 153 ? 13.398 -6.469 -18.266 1 91.12 153 ASN A CA 1
ATOM 1182 C C . ASN A 1 153 ? 11.969 -6.949 -18.516 1 91.12 153 ASN A C 1
ATOM 1184 O O . ASN A 1 153 ? 11.719 -8.156 -18.594 1 91.12 153 ASN A O 1
ATOM 1188 N N . PRO A 1 154 ? 11.055 -6 -18.609 1 95.88 154 PRO A N 1
ATOM 1189 C CA . PRO A 1 154 ? 9.656 -6.387 -18.812 1 95.88 154 PRO A CA 1
ATOM 1190 C C . PRO A 1 154 ? 9.453 -7.246 -20.047 1 95.88 154 PRO A C 1
ATOM 1192 O O . PRO A 1 154 ? 8.547 -8.078 -20.094 1 95.88 154 PRO A O 1
ATOM 1195 N N . HIS A 1 155 ? 10.289 -7.109 -21.047 1 96.75 155 HIS A N 1
ATOM 1196 C CA . HIS A 1 155 ? 10.164 -7.863 -22.281 1 96.75 155 HIS A CA 1
ATOM 1197 C C . HIS A 1 155 ? 10.477 -9.344 -22.062 1 96.75 155 HIS A C 1
ATOM 1199 O O . HIS A 1 155 ? 10.016 -10.195 -22.828 1 96.75 155 HIS A O 1
ATOM 1205 N N . ALA A 1 156 ? 11.344 -9.633 -21.047 1 96.12 156 ALA A N 1
ATOM 1206 C CA . ALA A 1 156 ? 11.602 -11.031 -20.703 1 96.12 156 ALA A CA 1
ATOM 1207 C C . ALA A 1 156 ? 10.32 -11.742 -20.281 1 96.12 156 ALA A C 1
ATOM 1209 O O . ALA A 1 156 ? 10.008 -12.82 -20.797 1 96.12 156 ALA A O 1
ATOM 1210 N N . LEU A 1 157 ? 9.594 -11.078 -19.453 1 97.06 157 LEU A N 1
ATOM 1211 C CA . LEU A 1 157 ? 8.328 -11.633 -18.984 1 97.06 157 LEU A CA 1
ATOM 1212 C C . LEU A 1 157 ? 7.309 -11.719 -20.109 1 97.06 157 LEU A C 1
ATOM 1214 O O . LEU A 1 157 ? 6.613 -12.727 -20.25 1 97.06 157 LEU A O 1
ATOM 1218 N N . PHE A 1 158 ? 7.266 -10.703 -20.906 1 98 158 PHE A N 1
ATOM 1219 C CA . PHE A 1 158 ? 6.32 -10.625 -22.016 1 98 158 PHE A CA 1
ATOM 1220 C C . PHE A 1 158 ? 6.566 -11.742 -23.016 1 98 158 PHE A C 1
ATOM 1222 O O . PHE A 1 158 ? 5.641 -12.477 -23.375 1 98 158 PHE A O 1
ATOM 1229 N N . GLU A 1 159 ? 7.812 -11.852 -23.422 1 98 159 GLU A N 1
ATOM 1230 C CA . GLU A 1 159 ? 8.141 -12.875 -24.422 1 98 159 GLU A CA 1
ATOM 1231 C C . GLU A 1 159 ? 7.875 -14.273 -23.875 1 98 159 GLU A C 1
ATOM 1233 O O . GLU A 1 159 ? 7.367 -15.141 -24.594 1 98 159 GLU A O 1
ATOM 1238 N N . SER A 1 160 ? 8.25 -14.5 -22.641 1 97.56 160 SER A N 1
ATOM 1239 C CA . SER A 1 160 ? 7.977 -15.797 -22.031 1 97.56 160 SER A CA 1
ATOM 1240 C C . SER A 1 160 ? 6.484 -16.109 -22.047 1 97.56 160 SER A C 1
ATOM 1242 O O . SER A 1 160 ? 6.078 -17.203 -22.453 1 97.56 160 SER A O 1
ATOM 1244 N N . ALA A 1 161 ? 5.703 -15.172 -21.641 1 98.44 161 ALA A N 1
ATOM 1245 C CA . ALA A 1 161 ? 4.254 -15.359 -21.609 1 98.44 161 ALA A CA 1
ATOM 1246 C C . ALA A 1 161 ? 3.707 -15.633 -23.016 1 98.44 161 ALA A C 1
ATOM 1248 O O . ALA A 1 161 ? 2.902 -16.547 -23.203 1 98.44 161 ALA A O 1
ATOM 1249 N N . MET A 1 162 ? 4.168 -14.898 -23.969 1 98.5 162 MET A N 1
ATOM 1250 C CA . MET A 1 162 ? 3.652 -15.008 -25.328 1 98.5 162 MET A CA 1
ATOM 1251 C C . MET A 1 162 ? 4.012 -16.359 -25.938 1 98.5 162 MET A C 1
ATOM 1253 O O . MET A 1 162 ? 3.246 -16.922 -26.734 1 98.5 162 MET A O 1
ATOM 1257 N N . ARG A 1 163 ? 5.176 -16.906 -25.516 1 97.62 163 ARG A N 1
ATOM 1258 C CA . ARG A 1 163 ? 5.535 -18.25 -25.969 1 97.62 163 ARG A CA 1
ATOM 1259 C C . ARG A 1 163 ? 4.457 -19.266 -25.578 1 97.62 163 ARG A C 1
ATOM 1261 O O . ARG A 1 163 ? 4.062 -20.094 -26.406 1 97.62 163 ARG A O 1
ATOM 1268 N N . HIS A 1 164 ? 4.027 -19.172 -24.391 1 97.44 164 HIS A N 1
ATOM 1269 C CA . HIS A 1 164 ? 3.01 -20.094 -23.891 1 97.44 164 HIS A CA 1
ATOM 1270 C C . HIS A 1 164 ? 1.65 -19.797 -24.516 1 97.44 164 HIS A C 1
ATOM 1272 O O . HIS A 1 164 ? 0.911 -20.719 -24.859 1 97.44 164 HIS A O 1
ATOM 1278 N N . VAL A 1 165 ? 1.299 -18.516 -24.688 1 98.44 165 VAL A N 1
ATOM 1279 C CA . VAL A 1 165 ? 0.042 -18.109 -25.297 1 98.44 165 VAL A CA 1
ATOM 1280 C C . VAL A 1 165 ? -0.035 -18.656 -26.734 1 98.44 165 VAL A C 1
ATOM 1282 O O . VAL A 1 165 ? -1.063 -19.188 -27.141 1 98.44 165 VAL A O 1
ATOM 1285 N N . ASN A 1 166 ? 1.071 -18.547 -27.469 1 98 166 ASN A N 1
ATOM 1286 C CA . ASN A 1 166 ? 1.116 -18.969 -28.859 1 98 166 ASN A CA 1
ATOM 1287 C C . ASN A 1 166 ? 0.869 -20.469 -29 1 98 166 ASN A C 1
ATOM 1289 O O . ASN A 1 166 ? 0.263 -20.906 -29.984 1 98 166 ASN A O 1
ATOM 1293 N N . ILE A 1 167 ? 1.348 -21.234 -28.031 1 97.25 167 ILE A N 1
ATOM 1294 C CA . ILE A 1 167 ? 1.123 -22.672 -28.047 1 97.25 167 ILE A CA 1
ATOM 1295 C C . ILE A 1 167 ? -0.371 -22.953 -27.922 1 97.25 167 ILE A C 1
ATOM 1297 O O . ILE A 1 167 ? -0.915 -23.766 -28.688 1 97.25 167 ILE A O 1
ATOM 1301 N N . LEU A 1 168 ? -1.053 -22.297 -26.984 1 97.62 168 LEU A N 1
ATOM 1302 C CA . LEU A 1 168 ? -2.482 -22.5 -26.797 1 97.62 168 LEU A CA 1
ATOM 1303 C C . LEU A 1 168 ? -3.271 -22.062 -28.016 1 97.62 168 LEU A C 1
ATOM 1305 O O . LEU A 1 168 ? -4.234 -22.719 -28.422 1 97.62 168 LEU A O 1
ATOM 1309 N N . GLU A 1 169 ? -2.84 -20.953 -28.609 1 96.5 169 GLU A N 1
ATOM 1310 C CA . GLU A 1 169 ? -3.506 -20.438 -29.797 1 96.5 169 GLU A CA 1
ATOM 1311 C C . GLU A 1 169 ? -3.359 -21.406 -30.969 1 96.5 169 GLU A C 1
ATOM 1313 O O . GLU A 1 169 ? -4.324 -21.672 -31.688 1 96.5 169 GLU A O 1
ATOM 1318 N N . LYS A 1 170 ? -2.193 -21.938 -31.125 1 96.12 170 LYS A N 1
ATOM 1319 C CA . LYS A 1 170 ? -1.934 -22.891 -32.188 1 96.12 170 LYS A CA 1
ATOM 1320 C C . LYS A 1 170 ? -2.795 -24.141 -32.031 1 96.12 170 LYS A C 1
ATOM 1322 O O . LYS A 1 170 ? -3.148 -24.797 -33.031 1 96.12 170 LYS A O 1
ATOM 1327 N N . LEU A 1 171 ? -3.115 -24.453 -30.844 1 96.44 171 LEU A N 1
ATOM 1328 C CA . LEU A 1 171 ? -3.908 -25.656 -30.562 1 96.44 171 LEU A CA 1
ATOM 1329 C C . LEU A 1 171 ? -5.387 -25.297 -30.406 1 96.44 171 LEU A C 1
ATOM 1331 O O . LEU A 1 171 ? -6.176 -26.094 -29.906 1 96.44 171 LEU A O 1
ATOM 1335 N N . ASP A 1 172 ? -5.785 -24.047 -30.719 1 96.56 172 ASP A N 1
ATOM 1336 C CA . ASP A 1 172 ? -7.148 -23.531 -30.734 1 96.56 172 ASP A CA 1
ATOM 1337 C C . ASP A 1 172 ? -7.781 -23.594 -29.344 1 96.56 172 ASP A C 1
ATOM 1339 O O . ASP A 1 172 ? -8.906 -24.062 -29.188 1 96.56 172 ASP A O 1
ATOM 1343 N N . PHE A 1 173 ? -7.035 -23.359 -28.391 1 98 173 PHE A N 1
ATOM 1344 C CA . PHE A 1 173 ? -7.516 -23.25 -27.031 1 98 173 PHE A CA 1
ATOM 1345 C C . PHE A 1 173 ? -7.523 -21.797 -26.562 1 98 173 PHE A C 1
ATOM 1347 O O . PHE A 1 173 ? -6.465 -21.188 -26.391 1 98 173 PHE A O 1
ATOM 1354 N N . ASN A 1 174 ? -8.719 -21.234 -26.281 1 96.94 174 ASN A N 1
ATOM 1355 C CA . ASN A 1 174 ? -8.836 -19.812 -25.984 1 96.94 174 ASN A CA 1
ATOM 1356 C C . ASN A 1 174 ? -9.328 -19.578 -24.562 1 96.94 174 ASN A C 1
ATOM 1358 O O . ASN A 1 174 ? -9.383 -18.438 -24.109 1 96.94 174 ASN A O 1
ATOM 1362 N N . ASN A 1 175 ? -9.602 -20.609 -23.844 1 98.44 175 ASN A N 1
ATOM 1363 C CA . ASN A 1 175 ? -10.125 -20.516 -22.484 1 98.44 175 ASN A CA 1
ATOM 1364 C C . ASN A 1 175 ? -9.008 -20.453 -21.453 1 98.44 175 ASN A C 1
ATOM 1366 O O . ASN A 1 175 ? -8.844 -21.359 -20.641 1 98.44 175 ASN A O 1
ATOM 1370 N N . PHE A 1 176 ? -8.266 -19.281 -21.469 1 98.81 176 PHE A N 1
ATOM 1371 C CA . PHE A 1 176 ? -7.133 -19.172 -20.562 1 98.81 176 PHE A CA 1
ATOM 1372 C C . PHE A 1 176 ? -6.965 -17.734 -20.094 1 98.81 176 PHE A C 1
ATOM 1374 O O . PHE A 1 176 ? -7.566 -16.812 -20.656 1 98.81 176 PHE A O 1
ATOM 1381 N N . LYS A 1 177 ? -6.27 -17.516 -19.016 1 98.88 177 LYS A N 1
ATOM 1382 C CA . LYS A 1 177 ? -5.809 -16.234 -18.5 1 98.88 177 LYS A CA 1
ATOM 1383 C C . LYS A 1 177 ? -4.297 -16.234 -18.281 1 98.88 177 LYS A C 1
ATOM 1385 O O . LYS A 1 177 ? -3.672 -17.297 -18.281 1 98.88 177 LYS A O 1
ATOM 1390 N N . VAL A 1 178 ? -3.727 -15.055 -18.125 1 98.88 178 VAL A N 1
ATOM 1391 C CA . VAL A 1 178 ? -2.271 -14.969 -18.062 1 98.88 178 VAL A CA 1
ATOM 1392 C C . VAL A 1 178 ? -1.854 -14.07 -16.906 1 98.88 178 VAL A C 1
ATOM 1394 O O . VAL A 1 178 ? -2.527 -13.078 -16.609 1 98.88 178 VAL A O 1
ATOM 1397 N N . SER A 1 179 ? -0.83 -14.438 -16.266 1 98.81 179 SER A N 1
ATOM 1398 C CA . SER A 1 179 ? -0.154 -13.562 -15.312 1 98.81 179 SER A CA 1
ATOM 1399 C C . SER A 1 179 ? 1.337 -13.461 -15.617 1 98.81 179 SER A C 1
ATOM 1401 O O . SER A 1 179 ? 1.962 -14.445 -16.016 1 98.81 179 SER A O 1
ATOM 1403 N N . VAL A 1 180 ? 1.921 -12.289 -15.484 1 98.19 180 VAL A N 1
ATOM 1404 C CA . VAL A 1 180 ? 3.355 -12.023 -15.539 1 98.19 180 VAL A CA 1
ATOM 1405 C C . VAL A 1 180 ? 3.785 -11.266 -14.289 1 98.19 180 VAL A C 1
ATOM 1407 O O . VAL A 1 180 ? 3.439 -10.094 -14.117 1 98.19 180 VAL A O 1
ATOM 1410 N N . LYS A 1 181 ? 4.578 -11.891 -13.453 1 97.19 181 LYS A N 1
ATOM 1411 C CA . LYS A 1 181 ? 4.863 -11.305 -12.148 1 97.19 181 LYS A CA 1
ATOM 1412 C C . LYS A 1 181 ? 6.359 -11.094 -11.953 1 97.19 181 LYS A C 1
ATOM 1414 O O . LYS A 1 181 ? 7.172 -11.867 -12.477 1 97.19 181 LYS A O 1
ATOM 1419 N N . SER A 1 182 ? 6.668 -10.055 -11.266 1 95.31 182 SER A N 1
ATOM 1420 C CA . SER A 1 182 ? 8.039 -9.719 -10.891 1 95.31 182 SER A CA 1
ATOM 1421 C C . SER A 1 182 ? 8.094 -9.125 -9.492 1 95.31 182 SER A C 1
ATOM 1423 O O . SER A 1 182 ? 7.141 -8.484 -9.039 1 95.31 182 SER A O 1
ATOM 1425 N N . SER A 1 183 ? 9.258 -9.359 -8.82 1 94 183 SER A N 1
ATOM 1426 C CA . SER A 1 183 ? 9.469 -8.734 -7.523 1 94 183 SER A CA 1
ATOM 1427 C C . SER A 1 183 ? 9.789 -7.246 -7.668 1 94 183 SER A C 1
ATOM 1429 O O . SER A 1 183 ? 9.703 -6.488 -6.699 1 94 183 SER A O 1
ATOM 1431 N N . ASP A 1 184 ? 10.25 -6.879 -8.836 1 94.25 184 ASP A N 1
ATOM 1432 C CA . ASP A 1 184 ? 10.422 -5.465 -9.164 1 94.25 184 ASP A CA 1
ATOM 1433 C C . ASP A 1 184 ? 9.125 -4.859 -9.688 1 94.25 184 ASP A C 1
ATOM 1435 O O . ASP A 1 184 ? 8.656 -5.211 -10.773 1 94.25 184 ASP A O 1
ATOM 1439 N N . VAL A 1 185 ? 8.594 -3.924 -8.984 1 96.81 185 VAL A N 1
ATOM 1440 C CA . VAL A 1 185 ? 7.242 -3.41 -9.195 1 96.81 185 VAL A CA 1
ATOM 1441 C C . VAL A 1 185 ? 7.148 -2.758 -10.57 1 96.81 185 VAL A C 1
ATOM 1443 O O . VAL A 1 185 ? 6.211 -3.02 -11.328 1 96.81 185 VAL A O 1
ATOM 1446 N N . LEU A 1 186 ? 8.117 -1.961 -10.977 1 96.62 186 LEU A N 1
ATOM 1447 C CA . LEU A 1 186 ? 8.07 -1.237 -12.242 1 96.62 186 LEU A CA 1
ATOM 1448 C C . LEU A 1 186 ? 8.164 -2.201 -13.422 1 96.62 186 LEU A C 1
ATOM 1450 O O . LEU A 1 186 ? 7.438 -2.051 -14.406 1 96.62 186 LEU A O 1
ATOM 1454 N N . THR A 1 187 ? 9 -3.205 -13.266 1 95.81 187 THR A N 1
ATOM 1455 C CA . THR A 1 187 ? 9.109 -4.238 -14.289 1 95.81 187 THR A CA 1
ATOM 1456 C C . THR A 1 187 ? 7.785 -4.98 -14.453 1 95.81 187 THR A C 1
ATOM 1458 O O . THR A 1 187 ? 7.348 -5.238 -15.578 1 95.81 187 THR A O 1
ATOM 1461 N N . CYS A 1 188 ? 7.203 -5.246 -13.359 1 97.25 188 CYS A N 1
ATOM 1462 C CA . CYS A 1 188 ? 5.941 -5.977 -13.359 1 97.25 188 CYS A CA 1
ATOM 1463 C C . CYS A 1 188 ? 4.855 -5.18 -14.078 1 97.25 188 CYS A C 1
ATOM 1465 O O . CYS A 1 188 ? 4.172 -5.711 -14.961 1 97.25 188 CYS A O 1
ATOM 1467 N N . ILE A 1 189 ? 4.711 -3.941 -13.727 1 97.75 189 ILE A N 1
ATOM 1468 C CA . ILE A 1 189 ? 3.703 -3.07 -14.32 1 97.75 189 ILE A CA 1
ATOM 1469 C C . ILE A 1 189 ? 3.898 -3.008 -15.836 1 97.75 189 ILE A C 1
ATOM 1471 O O . ILE A 1 189 ? 2.951 -3.201 -16.594 1 97.75 189 ILE A O 1
ATOM 1475 N N . SER A 1 190 ? 5.117 -2.809 -16.234 1 97.56 190 SER A N 1
ATOM 1476 C CA . SER A 1 190 ? 5.422 -2.686 -17.656 1 97.56 190 SER A CA 1
ATOM 1477 C C . SER A 1 190 ? 5.133 -3.984 -18.391 1 97.56 190 SER A C 1
ATOM 1479 O O . SER A 1 190 ? 4.637 -3.963 -19.531 1 97.56 190 SER A O 1
ATOM 1481 N N . ALA A 1 191 ? 5.441 -5.07 -17.766 1 98.12 191 ALA A N 1
ATOM 1482 C CA . ALA A 1 191 ? 5.18 -6.371 -18.375 1 98.12 191 ALA A CA 1
ATOM 1483 C C . ALA A 1 191 ? 3.686 -6.582 -18.609 1 98.12 191 ALA A C 1
ATOM 1485 O O . ALA A 1 191 ? 3.27 -7.043 -19.672 1 98.12 191 ALA A O 1
ATOM 1486 N N . TYR A 1 192 ? 2.893 -6.23 -17.641 1 98.69 192 TYR A N 1
ATOM 1487 C CA . TYR A 1 192 ? 1.445 -6.363 -17.766 1 98.69 192 TYR A CA 1
ATOM 1488 C C . TYR A 1 192 ? 0.908 -5.441 -18.859 1 98.69 192 TYR A C 1
ATOM 1490 O O . TYR A 1 192 ? -0.023 -5.801 -19.578 1 98.69 192 TYR A O 1
ATOM 1498 N N . GLN A 1 193 ? 1.455 -4.238 -18.938 1 98.19 193 GLN A N 1
ATOM 1499 C CA . GLN A 1 193 ? 1.016 -3.295 -19.953 1 98.19 193 GLN A CA 1
ATOM 1500 C C . GLN A 1 193 ? 1.289 -3.838 -21.359 1 98.19 193 GLN A C 1
ATOM 1502 O O . GLN A 1 193 ? 0.444 -3.725 -22.25 1 98.19 193 GLN A O 1
ATOM 1507 N N . LEU A 1 194 ? 2.512 -4.426 -21.516 1 98.25 194 LEU A N 1
ATOM 1508 C CA . LEU A 1 194 ? 2.84 -5.062 -22.781 1 98.25 194 LEU A CA 1
ATOM 1509 C C . LEU A 1 194 ? 1.852 -6.18 -23.094 1 98.25 194 LEU A C 1
ATOM 1511 O O . LEU A 1 194 ? 1.316 -6.246 -24.203 1 98.25 194 LEU A O 1
ATOM 1515 N N . LEU A 1 195 ? 1.571 -6.992 -22.141 1 98.56 195 LEU A N 1
ATOM 1516 C CA . LEU A 1 195 ? 0.688 -8.141 -22.312 1 98.56 195 LEU A CA 1
ATOM 1517 C C . LEU A 1 195 ? -0.737 -7.684 -22.609 1 98.56 195 LEU A C 1
ATOM 1519 O O . LEU A 1 195 ? -1.416 -8.273 -23.453 1 98.56 195 LEU A O 1
ATOM 1523 N N . ALA A 1 196 ? -1.2 -6.68 -21.891 1 98.56 196 ALA A N 1
ATOM 1524 C CA . ALA A 1 196 ? -2.553 -6.145 -22.031 1 98.56 196 ALA A CA 1
ATOM 1525 C C . ALA A 1 196 ? -2.805 -5.656 -23.453 1 98.56 196 ALA A C 1
ATOM 1527 O O . ALA A 1 196 ? -3.93 -5.734 -23.953 1 98.56 196 ALA A O 1
ATOM 1528 N N . SER A 1 197 ? -1.766 -5.191 -24.078 1 98.06 197 SER A N 1
ATOM 1529 C CA . SER A 1 197 ? -1.89 -4.664 -25.438 1 98.06 197 SER A CA 1
ATOM 1530 C C . SER A 1 197 ? -1.801 -5.781 -26.469 1 98.06 197 SER A C 1
ATOM 1532 O O . SER A 1 197 ? -2.197 -5.602 -27.625 1 98.06 197 SER A O 1
ATOM 1534 N N . ALA A 1 198 ? -1.385 -6.957 -26.031 1 98.38 198 ALA A N 1
ATOM 1535 C CA . ALA A 1 198 ? -1.039 -7.996 -27 1 98.38 198 ALA A CA 1
ATOM 1536 C C . ALA A 1 198 ? -2.115 -9.078 -27.062 1 98.38 198 ALA A C 1
ATOM 1538 O O . ALA A 1 198 ? -2.27 -9.758 -28.062 1 98.38 198 ALA A O 1
ATOM 1539 N N . ILE A 1 199 ? -2.879 -9.227 -25.984 1 98.38 199 ILE A N 1
ATOM 1540 C CA . ILE A 1 199 ? -3.822 -10.336 -25.953 1 98.38 199 ILE A CA 1
ATOM 1541 C C . ILE A 1 199 ? -5.195 -9.836 -25.5 1 98.38 199 ILE A C 1
ATOM 1543 O O . ILE A 1 199 ? -5.312 -8.742 -24.953 1 98.38 199 ILE A O 1
ATOM 1547 N N . GLU A 1 200 ? -6.199 -10.695 -25.688 1 98.06 200 GLU A N 1
ATOM 1548 C CA . GLU A 1 200 ? -7.559 -10.328 -25.297 1 98.06 200 GLU A CA 1
ATOM 1549 C C . GLU A 1 200 ? -8.016 -11.109 -24.078 1 98.06 200 GLU A C 1
ATOM 1551 O O . GLU A 1 200 ? -9.078 -10.836 -23.516 1 98.06 200 GLU A O 1
ATOM 1556 N N . GLN A 1 201 ? -7.293 -12.062 -23.672 1 98.62 201 GLN A N 1
ATOM 1557 C CA . GLN A 1 201 ? -7.645 -12.906 -22.531 1 98.62 201 GLN A CA 1
ATOM 1558 C C . GLN A 1 201 ? -7.531 -12.125 -21.219 1 98.62 201 GLN A C 1
ATOM 1560 O O . GLN A 1 201 ? -6.832 -11.117 -21.156 1 98.62 201 GLN A O 1
ATOM 1565 N N . PRO A 1 202 ? -8.172 -12.578 -20.141 1 98.81 202 PRO A N 1
ATOM 1566 C CA . PRO A 1 202 ? -8.086 -11.914 -18.844 1 98.81 202 PRO A CA 1
ATOM 1567 C C . PRO A 1 202 ? -6.691 -12 -18.234 1 98.81 202 PRO A C 1
ATOM 1569 O O . PRO A 1 202 ? -5.922 -12.906 -18.562 1 98.81 202 PRO A O 1
ATOM 1572 N N . LEU A 1 203 ? -6.438 -11.047 -17.453 1 98.94 203 LEU A N 1
ATOM 1573 C CA . LEU A 1 203 ? -5.145 -10.984 -16.781 1 98.94 203 LEU A CA 1
ATOM 1574 C C . LEU A 1 203 ? -5.309 -11.188 -15.273 1 98.94 203 LEU A C 1
ATOM 1576 O O . LEU A 1 203 ? -6.203 -10.594 -14.656 1 98.94 203 LEU A O 1
ATOM 1580 N N . HIS A 1 204 ? -4.527 -12.07 -14.688 1 98.94 204 HIS A N 1
ATOM 1581 C CA . HIS A 1 204 ? -4.406 -12.289 -13.25 1 98.94 204 HIS A CA 1
ATOM 1582 C C . HIS A 1 204 ? -3.254 -11.477 -12.664 1 98.94 204 HIS A C 1
ATOM 1584 O O . HIS A 1 204 ? -2.086 -11.758 -12.945 1 98.94 204 HIS A O 1
ATOM 1590 N N . LEU A 1 205 ? -3.574 -10.508 -11.828 1 98.88 205 LEU A N 1
ATOM 1591 C CA . LEU A 1 205 ? -2.572 -9.57 -11.336 1 98.88 205 LEU A CA 1
ATOM 1592 C C . LEU A 1 205 ? -1.938 -10.07 -10.047 1 98.88 205 LEU A C 1
ATOM 1594 O O . LEU A 1 205 ? -2.613 -10.68 -9.219 1 98.88 205 LEU A O 1
ATOM 1598 N N . GLY A 1 206 ? -0.699 -9.719 -9.898 1 98.56 206 GLY A N 1
ATOM 1599 C CA . GLY A 1 206 ? 0.044 -9.953 -8.672 1 98.56 206 GLY A CA 1
ATOM 1600 C C . GLY A 1 206 ? 1.493 -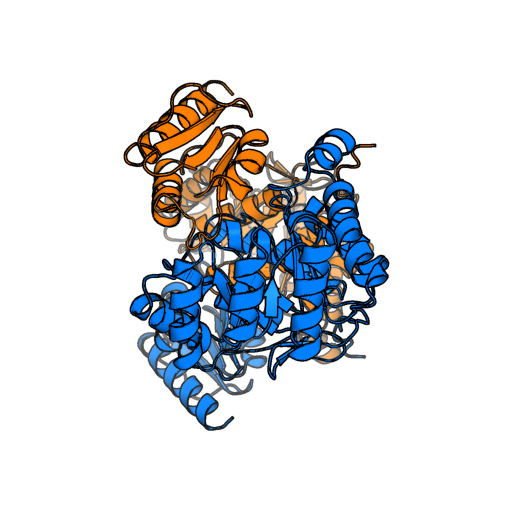9.508 -8.75 1 98.56 206 GLY A C 1
ATOM 1601 O O . GLY A 1 206 ? 2.027 -9.32 -9.852 1 98.56 206 GLY A O 1
ATOM 1602 N N . ILE A 1 207 ? 2.08 -9.258 -7.625 1 97.81 207 ILE A N 1
ATOM 1603 C CA . ILE A 1 207 ? 3.516 -9.055 -7.461 1 97.81 207 ILE A CA 1
ATOM 1604 C C . ILE A 1 207 ? 4.129 -10.266 -6.758 1 97.81 207 ILE A C 1
ATOM 1606 O O . ILE A 1 207 ? 3.697 -10.641 -5.668 1 97.81 207 ILE A O 1
ATOM 1610 N N . THR A 1 208 ? 5.125 -10.867 -7.418 1 94.19 208 THR A N 1
ATOM 1611 C CA . THR A 1 208 ? 5.699 -12.07 -6.816 1 94.19 208 THR A CA 1
ATOM 1612 C C . THR A 1 208 ? 6.785 -11.695 -5.809 1 94.19 208 THR A C 1
ATOM 1614 O O . THR A 1 208 ? 7.422 -10.648 -5.93 1 94.19 208 THR A O 1
ATOM 1617 N N . GLU A 1 209 ? 6.91 -12.469 -4.801 1 91.62 209 GLU A N 1
ATOM 1618 C CA . GLU A 1 209 ? 7.945 -12.32 -3.781 1 91.62 209 GLU A CA 1
ATOM 1619 C C . GLU A 1 209 ? 7.949 -10.906 -3.203 1 91.62 209 GLU A C 1
ATOM 1621 O O . GLU A 1 209 ? 9 -10.273 -3.119 1 91.62 209 GLU A O 1
ATOM 1626 N N . SER A 1 210 ? 6.801 -10.445 -2.775 1 90.94 210 SER A N 1
ATOM 1627 C CA . SER A 1 210 ? 6.625 -9.047 -2.391 1 90.94 210 SER A CA 1
ATOM 1628 C C . SER A 1 210 ? 7.223 -8.773 -1.015 1 90.94 210 SER A C 1
ATOM 1630 O O . SER A 1 210 ? 7.504 -7.625 -0.671 1 90.94 210 SER A O 1
ATOM 1632 N N . GLY A 1 211 ? 7.348 -9.859 -0.255 1 93.56 211 GLY A N 1
ATOM 1633 C CA . GLY A 1 211 ? 7.957 -9.648 1.05 1 93.56 211 GLY A CA 1
ATOM 1634 C C . GLY A 1 211 ? 6.977 -9.812 2.197 1 93.56 211 GLY A C 1
ATOM 1635 O O . GLY A 1 211 ? 5.961 -10.5 2.064 1 93.56 211 GLY A O 1
ATOM 1636 N N . SER A 1 212 ? 7.371 -9.25 3.342 1 94 212 SER A N 1
ATOM 1637 C CA . SER A 1 212 ? 6.59 -9.359 4.57 1 94 212 SER A CA 1
ATOM 1638 C C . SER A 1 212 ? 5.289 -8.57 4.469 1 94 212 SER A C 1
ATOM 1640 O O . SER A 1 212 ? 4.988 -7.988 3.424 1 94 212 SER A O 1
ATOM 1642 N N . LEU A 1 213 ? 4.555 -8.586 5.539 1 94.62 213 LEU A N 1
ATOM 1643 C CA . LEU A 1 213 ? 3.215 -8 5.555 1 94.62 213 LEU A CA 1
ATOM 1644 C C . LEU A 1 213 ? 3.248 -6.543 5.113 1 94.62 213 LEU A C 1
ATOM 1646 O O . LEU A 1 213 ? 2.564 -6.164 4.16 1 94.62 213 LEU A O 1
ATOM 1650 N N . THR A 1 214 ? 4.125 -5.738 5.684 1 94.94 214 THR A N 1
ATOM 1651 C CA . THR A 1 214 ? 4.105 -4.305 5.398 1 94.94 214 THR A CA 1
ATOM 1652 C C . THR A 1 214 ? 4.719 -4.016 4.031 1 94.94 214 THR A C 1
ATOM 1654 O O . THR A 1 214 ? 4.082 -3.406 3.176 1 94.94 214 THR A O 1
ATOM 1657 N N . ASN A 1 215 ? 5.91 -4.504 3.855 1 96 215 ASN A N 1
ATOM 1658 C CA . ASN A 1 215 ? 6.594 -4.254 2.59 1 96 215 ASN A CA 1
ATOM 1659 C C . ASN A 1 215 ? 5.84 -4.875 1.415 1 96 215 ASN A C 1
ATOM 1661 O O . ASN A 1 215 ? 5.703 -4.246 0.363 1 96 215 ASN A O 1
ATOM 1665 N N . GLY A 1 216 ? 5.379 -6.102 1.629 1 97.62 216 GLY A N 1
ATOM 1666 C CA . GLY A 1 216 ? 4.605 -6.766 0.59 1 97.62 216 GLY A CA 1
ATOM 1667 C C . GLY A 1 216 ? 3.32 -6.039 0.247 1 97.62 216 GLY A C 1
ATOM 1668 O O . GLY A 1 216 ? 2.922 -5.988 -0.919 1 97.62 216 GLY A O 1
ATOM 1669 N N . THR A 1 217 ? 2.686 -5.512 1.281 1 98.38 217 THR A N 1
ATOM 1670 C CA . THR A 1 217 ? 1.466 -4.738 1.077 1 98.38 217 THR A CA 1
ATOM 1671 C C . THR A 1 217 ? 1.745 -3.5 0.228 1 98.38 217 THR A C 1
ATOM 1673 O O . THR A 1 217 ? 0.997 -3.199 -0.704 1 98.38 217 THR A O 1
ATOM 1676 N N . VAL A 1 218 ? 2.857 -2.852 0.492 1 98.62 218 VAL A N 1
ATOM 1677 C CA . VAL A 1 218 ? 3.209 -1.641 -0.244 1 98.62 218 VAL A CA 1
ATOM 1678 C C . VAL A 1 218 ? 3.463 -1.982 -1.71 1 98.62 218 VAL A C 1
ATOM 1680 O O . VAL A 1 218 ? 2.869 -1.378 -2.607 1 98.62 218 VAL A O 1
ATOM 1683 N N . LYS A 1 219 ? 4.285 -2.99 -1.96 1 98.44 219 LYS A N 1
ATOM 1684 C CA . LYS A 1 219 ? 4.629 -3.389 -3.322 1 98.44 219 LYS A CA 1
ATOM 1685 C C . LYS A 1 219 ? 3.385 -3.82 -4.098 1 98.44 219 LYS A C 1
ATOM 1687 O O . LYS A 1 219 ? 3.184 -3.404 -5.238 1 98.44 219 LYS A O 1
ATOM 1692 N N . SER A 1 220 ? 2.588 -4.605 -3.447 1 98.75 220 SER A N 1
ATOM 1693 C CA . SER A 1 220 ? 1.385 -5.117 -4.094 1 98.75 220 SER A CA 1
ATOM 1694 C C . SER A 1 220 ? 0.388 -4 -4.375 1 98.75 220 SER A C 1
ATOM 1696 O O . SER A 1 220 ? -0.21 -3.951 -5.453 1 98.75 220 SER A O 1
ATOM 1698 N N . ALA A 1 221 ? 0.236 -3.107 -3.369 1 98.81 221 ALA A N 1
ATOM 1699 C CA . ALA A 1 221 ? -0.704 -2 -3.529 1 98.81 221 ALA A CA 1
ATOM 1700 C C . ALA A 1 221 ? -0.302 -1.106 -4.699 1 98.81 221 ALA A C 1
ATOM 1702 O O . ALA A 1 221 ? -1.148 -0.71 -5.504 1 98.81 221 ALA A O 1
ATOM 1703 N N . ILE A 1 222 ? 0.947 -0.812 -4.812 1 98.75 222 ILE A N 1
ATOM 1704 C CA . ILE A 1 222 ? 1.413 0.057 -5.887 1 98.75 222 ILE A CA 1
ATOM 1705 C C . ILE A 1 222 ? 1.31 -0.674 -7.227 1 98.75 222 ILE A C 1
ATOM 1707 O O . ILE A 1 222 ? 0.751 -0.144 -8.188 1 98.75 222 ILE A O 1
ATOM 1711 N N . GLY A 1 223 ? 1.811 -1.891 -7.293 1 98.62 223 GLY A N 1
ATOM 1712 C CA . GLY A 1 223 ? 1.816 -2.639 -8.539 1 98.62 223 GLY A CA 1
ATOM 1713 C C . GLY A 1 223 ? 0.425 -2.938 -9.062 1 98.62 223 GLY A C 1
ATOM 1714 O O . GLY A 1 223 ? 0.076 -2.539 -10.18 1 98.62 223 GLY A O 1
ATOM 1715 N N . ILE A 1 224 ? -0.38 -3.605 -8.242 1 98.88 224 ILE A N 1
ATOM 1716 C CA . ILE A 1 224 ? -1.739 -3.975 -8.625 1 98.88 224 ILE A CA 1
ATOM 1717 C C . ILE A 1 224 ? -2.598 -2.719 -8.766 1 98.88 224 ILE A C 1
ATOM 1719 O O . ILE A 1 224 ? -3.381 -2.598 -9.711 1 98.88 224 ILE A O 1
ATOM 1723 N N . GLY A 1 225 ? -2.391 -1.777 -7.836 1 98.62 225 GLY A N 1
ATOM 1724 C CA . GLY A 1 225 ? -3.17 -0.549 -7.852 1 98.62 225 GLY A CA 1
ATOM 1725 C C . GLY A 1 225 ? -2.99 0.257 -9.125 1 98.62 225 GLY A C 1
ATOM 1726 O O . GLY A 1 225 ? -3.969 0.707 -9.727 1 98.62 225 GLY A O 1
ATOM 1727 N N . LEU A 1 226 ? -1.771 0.433 -9.555 1 98.31 226 LEU A N 1
ATOM 1728 C CA . LEU A 1 226 ? -1.486 1.194 -10.766 1 98.31 226 LEU A CA 1
ATOM 1729 C C . LEU A 1 226 ? -2.084 0.511 -11.992 1 98.31 226 LEU A C 1
ATOM 1731 O O . LEU A 1 226 ? -2.619 1.178 -12.883 1 98.31 226 LEU A O 1
ATOM 1735 N N . LEU A 1 227 ? -2.002 -0.802 -12.023 1 98.75 227 LEU A N 1
ATOM 1736 C CA . LEU A 1 227 ? -2.559 -1.55 -13.148 1 98.75 227 LEU A CA 1
ATOM 1737 C C . LEU A 1 227 ? -4.078 -1.427 -13.18 1 98.75 227 LEU A C 1
ATOM 1739 O O . LEU A 1 227 ? -4.656 -1.11 -14.227 1 98.75 227 LEU A O 1
ATOM 1743 N N . LEU A 1 228 ? -4.672 -1.601 -12.039 1 98.69 228 LEU A N 1
ATOM 1744 C CA . LEU A 1 228 ? -6.125 -1.491 -11.969 1 98.69 228 LEU A CA 1
ATOM 1745 C C . LEU A 1 228 ? -6.578 -0.074 -12.305 1 98.69 228 LEU A C 1
ATOM 1747 O O . LEU A 1 228 ? -7.594 0.114 -12.977 1 98.69 228 LEU A O 1
ATOM 1751 N N . PHE A 1 229 ? -5.82 0.896 -11.836 1 98.06 229 PHE A N 1
ATOM 1752 C CA . PHE A 1 229 ? -6.125 2.295 -12.109 1 98.06 229 PHE A CA 1
ATOM 1753 C C . PHE A 1 229 ? -6.102 2.564 -13.609 1 98.06 229 PHE A C 1
ATOM 1755 O O . PHE A 1 229 ? -6.879 3.379 -14.117 1 98.06 229 PHE A O 1
ATOM 1762 N N . SER A 1 230 ? -5.27 1.813 -14.32 1 97.38 230 SER A N 1
ATOM 1763 C CA . SER A 1 230 ? -5.141 1.96 -15.766 1 97.38 230 SER A CA 1
ATOM 1764 C C . SER A 1 230 ? -6.129 1.063 -16.5 1 97.38 230 SER A C 1
ATOM 1766 O O . SER A 1 230 ? -6.066 0.939 -17.734 1 97.38 230 SER A O 1
ATOM 1768 N N . GLY A 1 231 ? -6.941 0.401 -15.75 1 97.81 231 GLY A N 1
ATOM 1769 C CA . GLY A 1 231 ? -7.973 -0.425 -16.344 1 97.81 231 GLY A CA 1
ATOM 1770 C C . GLY A 1 231 ? -7.492 -1.822 -16.688 1 97.81 231 GLY A C 1
ATOM 1771 O O . GLY A 1 231 ? -8.188 -2.568 -17.391 1 97.81 231 GLY A O 1
ATOM 1772 N N . ILE A 1 232 ? -6.328 -2.168 -16.203 1 98.62 232 ILE A N 1
ATOM 1773 C CA . ILE A 1 232 ? -5.734 -3.457 -16.531 1 98.62 232 ILE A CA 1
ATOM 1774 C C . ILE A 1 232 ? -5.887 -4.414 -15.359 1 98.62 232 ILE A C 1
ATOM 1776 O O . ILE A 1 232 ? -5.453 -4.113 -14.242 1 98.62 232 ILE A O 1
ATOM 1780 N N . GLY A 1 233 ? -6.5 -5.562 -15.547 1 98.62 233 GLY A N 1
ATOM 1781 C CA . GLY A 1 233 ? -6.613 -6.594 -14.531 1 98.62 233 GLY A CA 1
ATOM 1782 C C . GLY A 1 233 ? -8.016 -7.145 -14.383 1 98.62 233 GLY A C 1
ATOM 1783 O O . GLY A 1 233 ? -8.992 -6.391 -14.445 1 98.62 233 GLY A O 1
ATOM 1784 N N . ASP A 1 234 ? -8.125 -8.438 -14.211 1 98.81 234 ASP A N 1
ATOM 1785 C CA . ASP A 1 234 ? -9.43 -9.094 -14.195 1 98.81 234 ASP A CA 1
ATOM 1786 C C . ASP A 1 234 ? -9.594 -9.945 -12.938 1 98.81 234 ASP A C 1
ATOM 1788 O O . ASP A 1 234 ? -10.711 -10.328 -12.586 1 98.81 234 ASP A O 1
ATOM 1792 N N . THR A 1 235 ? -8.609 -10.273 -12.297 1 98.88 235 THR A N 1
ATOM 1793 C CA . THR A 1 235 ? -8.531 -10.945 -11.008 1 98.88 235 THR A CA 1
ATOM 1794 C C . THR A 1 235 ? -7.164 -10.711 -10.359 1 98.88 235 THR A C 1
ATOM 1796 O O . THR A 1 235 ? -6.227 -10.266 -11.023 1 98.88 235 THR A O 1
ATOM 1799 N N . LEU A 1 236 ? -7.094 -10.906 -9.039 1 98.88 236 LEU A N 1
ATOM 1800 C CA . LEU A 1 236 ? -5.812 -10.609 -8.406 1 98.88 236 LEU A CA 1
ATOM 1801 C C . LEU A 1 236 ? -5.551 -11.555 -7.238 1 98.88 236 LEU A C 1
ATOM 1803 O O . LEU A 1 236 ? -6.492 -12.086 -6.637 1 98.88 236 LEU A O 1
ATOM 1807 N N . ARG A 1 237 ? -4.332 -11.773 -6.992 1 98.75 237 ARG A N 1
ATOM 1808 C CA . ARG A 1 237 ? -3.846 -12.328 -5.73 1 98.75 237 ARG A CA 1
ATOM 1809 C C . ARG A 1 237 ? -2.686 -11.508 -5.184 1 98.75 237 ARG A C 1
ATOM 1811 O O . ARG A 1 237 ? -1.686 -11.297 -5.875 1 98.75 237 ARG A O 1
ATOM 1818 N N . VAL A 1 238 ? -2.828 -11.062 -3.951 1 98.69 238 VAL A N 1
ATOM 1819 C CA . VAL A 1 238 ? -1.727 -10.453 -3.211 1 98.69 238 VAL A CA 1
ATOM 1820 C C . VAL A 1 238 ? -0.849 -11.539 -2.602 1 98.69 238 VAL A C 1
ATOM 1822 O O . VAL A 1 238 ? -1.354 -12.484 -1.986 1 98.69 238 VAL A O 1
ATOM 1825 N N . SER A 1 239 ? 0.436 -11.469 -2.855 1 97.12 239 SER A N 1
ATOM 1826 C CA . SER A 1 239 ? 1.374 -12.453 -2.316 1 97.12 239 SER A CA 1
ATOM 1827 C C . SER A 1 239 ? 2.139 -11.883 -1.125 1 97.12 239 SER A C 1
ATOM 1829 O O . SER A 1 239 ? 2.939 -10.961 -1.276 1 97.12 239 SER A O 1
ATOM 1831 N N . LEU A 1 240 ? 1.928 -12.438 0.029 1 97 240 LEU A N 1
ATOM 1832 C CA . LEU A 1 240 ? 2.578 -11.945 1.24 1 97 240 LEU A CA 1
ATOM 1833 C C . LEU A 1 240 ? 3.236 -13.094 2.004 1 97 240 LEU A C 1
ATOM 1835 O O . LEU A 1 240 ? 2.666 -14.18 2.111 1 97 240 LEU A O 1
ATOM 1839 N N . ALA A 1 241 ? 4.473 -12.875 2.469 1 95.62 241 ALA A N 1
ATOM 1840 C CA . ALA A 1 241 ? 5.07 -13.781 3.445 1 95.62 241 ALA A CA 1
ATOM 1841 C C . ALA A 1 241 ? 4.426 -13.609 4.82 1 95.62 241 ALA A C 1
ATOM 1843 O O . ALA A 1 241 ? 5.094 -13.211 5.777 1 95.62 241 ALA A O 1
ATOM 1844 N N . ALA A 1 242 ? 3.172 -13.891 4.922 1 95.94 242 ALA A N 1
ATOM 1845 C CA . ALA A 1 242 ? 2.299 -13.797 6.086 1 95.94 242 ALA A CA 1
ATOM 1846 C C . ALA A 1 242 ? 1.116 -14.75 5.969 1 95.94 242 ALA A C 1
ATOM 1848 O O . ALA A 1 242 ? 1.029 -15.523 5.012 1 95.94 242 ALA A O 1
ATOM 1849 N N . ASP A 1 243 ? 0.293 -14.766 7 1 95.56 243 ASP A N 1
ATOM 1850 C CA . ASP A 1 243 ? -0.937 -15.555 6.922 1 95.56 243 ASP A CA 1
ATOM 1851 C C . ASP A 1 243 ? -1.727 -15.211 5.66 1 95.56 243 ASP A C 1
ATOM 1853 O O . ASP A 1 243 ? -2.045 -14.039 5.418 1 95.56 243 ASP A O 1
ATOM 1857 N N . PRO A 1 244 ? -2.109 -16.266 4.898 1 97.38 244 PRO A N 1
ATOM 1858 C CA . PRO A 1 244 ? -2.771 -16.016 3.613 1 97.38 244 PRO A CA 1
ATOM 1859 C C . PRO A 1 244 ? -4.062 -15.219 3.754 1 97.38 244 PRO A C 1
ATOM 1861 O O . PRO A 1 244 ? -4.523 -14.609 2.783 1 97.38 244 PRO A O 1
ATOM 1864 N N . VAL A 1 245 ? -4.645 -15.211 4.887 1 97.12 245 VAL A N 1
ATOM 1865 C CA . VAL A 1 245 ? -5.855 -14.43 5.105 1 97.12 245 VAL A CA 1
ATOM 1866 C C . VAL A 1 245 ? -5.57 -12.953 4.836 1 97.12 245 VAL A C 1
ATOM 1868 O O . VAL A 1 245 ? -6.43 -12.234 4.316 1 97.12 245 VAL A O 1
ATOM 1871 N N . ASN A 1 246 ? -4.352 -12.531 5.176 1 96.88 246 ASN A N 1
ATOM 1872 C CA . ASN A 1 246 ? -3.973 -11.141 4.965 1 96.88 246 ASN A CA 1
ATOM 1873 C C . ASN A 1 246 ? -3.936 -10.789 3.48 1 96.88 246 ASN A C 1
ATOM 1875 O O . ASN A 1 246 ? -4.168 -9.633 3.107 1 96.88 246 ASN A O 1
ATOM 1879 N N . GLU A 1 247 ? -3.66 -11.805 2.637 1 98.31 247 GLU A N 1
ATOM 1880 C CA . GLU A 1 247 ? -3.68 -11.57 1.195 1 98.31 247 GLU A CA 1
ATOM 1881 C C . GLU A 1 247 ? -5.055 -11.102 0.73 1 98.31 247 GLU A C 1
ATOM 1883 O O . GLU A 1 247 ? -5.16 -10.188 -0.087 1 98.31 247 GLU A O 1
ATOM 1888 N N . ILE A 1 248 ? -6.055 -11.719 1.28 1 98 248 ILE A N 1
ATOM 1889 C CA . ILE A 1 248 ? -7.438 -11.43 0.911 1 98 248 ILE A CA 1
ATOM 1890 C C . ILE A 1 248 ? -7.824 -10.039 1.409 1 98 248 ILE A C 1
ATOM 1892 O O . ILE A 1 248 ? -8.398 -9.242 0.663 1 98 248 ILE A O 1
ATOM 1896 N N . LYS A 1 249 ? -7.434 -9.75 2.625 1 96.44 249 LYS A N 1
ATOM 1897 C CA . LYS A 1 249 ? -7.738 -8.445 3.207 1 96.44 249 LYS A CA 1
ATOM 1898 C C . LYS A 1 249 ? -7.102 -7.32 2.396 1 96.44 249 LYS A C 1
ATOM 1900 O O . LYS A 1 249 ? -7.777 -6.363 2.021 1 96.44 249 LYS A O 1
ATOM 1905 N N . VAL A 1 250 ? -5.844 -7.461 2.109 1 98.19 250 VAL A N 1
ATOM 1906 C CA . VAL A 1 250 ? -5.121 -6.445 1.352 1 98.19 250 VAL A CA 1
ATOM 1907 C C . VAL A 1 250 ? -5.703 -6.336 -0.055 1 98.19 250 VAL A C 1
ATOM 1909 O O . VAL A 1 250 ? -5.836 -5.238 -0.598 1 98.19 250 VAL A O 1
ATOM 1912 N N . GLY A 1 251 ? -6.074 -7.488 -0.646 1 98.62 251 GLY A N 1
ATOM 1913 C CA . GLY A 1 251 ? -6.699 -7.477 -1.957 1 98.62 251 GLY A CA 1
ATOM 1914 C C . GLY A 1 251 ? -7.961 -6.637 -2.006 1 98.62 251 GLY A C 1
ATOM 1915 O O . GLY A 1 251 ? -8.117 -5.789 -2.889 1 98.62 251 GLY A O 1
ATOM 1916 N N . PHE A 1 252 ? -8.812 -6.805 -1.073 1 98 252 PHE A N 1
ATOM 1917 C CA . PHE A 1 252 ? -10.062 -6.047 -1.037 1 98 252 PHE A CA 1
ATOM 1918 C C . PHE A 1 252 ? -9.789 -4.586 -0.709 1 98 252 PHE A C 1
ATOM 1920 O O . PHE A 1 252 ? -10.492 -3.695 -1.2 1 98 252 PHE A O 1
ATOM 1927 N N . HIS A 1 253 ? -8.781 -4.336 0.139 1 97.69 253 HIS A N 1
ATOM 1928 C CA . HIS A 1 253 ? -8.43 -2.951 0.437 1 97.69 253 HIS A CA 1
ATOM 1929 C C . HIS A 1 253 ? -7.953 -2.223 -0.815 1 97.69 253 HIS A C 1
ATOM 1931 O O . HIS A 1 253 ? -8.234 -1.035 -0.994 1 97.69 253 HIS A O 1
ATOM 1937 N N . ILE A 1 254 ? -7.199 -2.955 -1.655 1 98.69 254 ILE A N 1
ATOM 1938 C CA . ILE A 1 254 ? -6.742 -2.367 -2.908 1 98.69 254 ILE A CA 1
ATOM 1939 C C . ILE A 1 254 ? -7.941 -2 -3.777 1 98.69 254 ILE A C 1
ATOM 1941 O O . ILE A 1 254 ? -8.031 -0.878 -4.281 1 98.69 254 ILE A O 1
ATOM 1945 N N . LEU A 1 255 ? -8.875 -2.912 -3.918 1 98.5 255 LEU A N 1
ATOM 1946 C CA . LEU A 1 255 ? -10.07 -2.682 -4.73 1 98.5 255 LEU A CA 1
ATOM 1947 C C . LEU A 1 255 ? -10.914 -1.554 -4.148 1 98.5 255 LEU A C 1
ATOM 1949 O O . LEU A 1 255 ? -11.43 -0.715 -4.891 1 98.5 255 LEU A O 1
ATOM 1953 N N . GLN A 1 256 ? -10.984 -1.519 -2.84 1 97.06 256 GLN A N 1
ATOM 1954 C CA . GLN A 1 256 ? -11.766 -0.5 -2.15 1 97.06 256 GLN A CA 1
ATOM 1955 C C . GLN A 1 256 ? -11.141 0.882 -2.316 1 97.06 256 GLN A C 1
ATOM 1957 O O . GLN A 1 256 ? -11.852 1.868 -2.531 1 97.06 256 GLN A O 1
ATOM 1962 N N . ALA A 1 257 ? -9.844 0.953 -2.197 1 96.88 257 ALA A N 1
ATOM 1963 C CA . ALA A 1 257 ? -9.125 2.219 -2.326 1 96.88 257 ALA A CA 1
ATOM 1964 C C . ALA A 1 257 ? -9.367 2.848 -3.695 1 96.88 257 ALA A C 1
ATOM 1966 O O . ALA A 1 257 ? -9.352 4.074 -3.834 1 96.88 257 ALA A O 1
ATOM 1967 N N . LEU A 1 258 ? -9.648 2.031 -4.703 1 97.5 258 LEU A N 1
ATOM 1968 C CA . LEU A 1 258 ? -9.844 2.496 -6.07 1 97.5 258 LEU A CA 1
ATOM 1969 C C . LEU A 1 258 ? -11.328 2.574 -6.41 1 97.5 258 LEU A C 1
ATOM 1971 O O . LEU A 1 258 ? -11.695 2.771 -7.57 1 97.5 258 LEU A O 1
ATOM 1975 N N . ASN A 1 259 ? -12.164 2.295 -5.445 1 95.19 259 ASN A N 1
ATOM 1976 C CA . ASN A 1 259 ? -13.617 2.338 -5.594 1 95.19 259 ASN A CA 1
ATOM 1977 C C . ASN A 1 259 ? -14.102 1.346 -6.648 1 95.19 259 ASN A C 1
ATOM 1979 O O . ASN A 1 259 ? -15.031 1.639 -7.398 1 95.19 259 ASN A O 1
ATOM 1983 N N . ILE A 1 260 ? -13.438 0.188 -6.738 1 96.69 260 ILE A N 1
ATOM 1984 C CA . ILE A 1 260 ? -13.812 -0.839 -7.703 1 96.69 260 ILE A CA 1
ATOM 1985 C C . ILE A 1 260 ? -14.805 -1.812 -7.07 1 96.69 260 ILE A C 1
ATOM 1987 O O . ILE A 1 260 ? -15.812 -2.168 -7.684 1 96.69 260 ILE A O 1
ATOM 1991 N N . ARG A 1 261 ? -14.469 -2.262 -5.852 1 95.5 261 ARG A N 1
ATOM 1992 C CA . ARG A 1 261 ? -15.305 -3.145 -5.051 1 95.5 261 ARG A CA 1
ATOM 1993 C C . ARG A 1 261 ? -15.266 -2.754 -3.578 1 95.5 261 ARG A C 1
ATOM 1995 O O . ARG A 1 261 ? -14.25 -2.236 -3.098 1 95.5 261 ARG A O 1
ATOM 2002 N N . LYS A 1 262 ? -16.344 -2.918 -2.943 1 94.19 262 LYS A N 1
ATOM 2003 C CA . LYS A 1 262 ? -16.422 -2.666 -1.507 1 94.19 262 LYS A CA 1
ATOM 2004 C C . LYS A 1 262 ? -16.844 -3.918 -0.751 1 94.19 262 LYS A C 1
ATOM 2006 O O . LYS A 1 262 ? -17.766 -4.625 -1.183 1 94.19 262 LYS A O 1
ATOM 2011 N N . ARG A 1 263 ? -16.094 -4.203 0.213 1 93.75 263 ARG A N 1
ATOM 2012 C CA . ARG A 1 263 ? -16.406 -5.316 1.106 1 93.75 263 ARG A CA 1
ATOM 2013 C C . ARG A 1 263 ? -16.031 -4.98 2.547 1 93.75 263 ARG A C 1
ATOM 2015 O O . ARG A 1 263 ? -14.922 -4.535 2.82 1 93.75 263 ARG A O 1
ATOM 2022 N N . GLY A 1 264 ? -17.031 -5.094 3.42 1 94.31 264 GLY A N 1
ATOM 2023 C CA . GLY A 1 264 ? -16.75 -4.855 4.828 1 94.31 264 GLY A CA 1
ATOM 2024 C C . GLY A 1 264 ? -16.625 -3.383 5.168 1 94.31 264 GLY A C 1
ATOM 2025 O O . GLY A 1 264 ? -17.078 -2.523 4.41 1 94.31 264 GLY A O 1
ATOM 2026 N N . ILE A 1 265 ? -16.031 -3.166 6.363 1 95.94 265 ILE A N 1
ATOM 2027 C CA . ILE A 1 265 ? -15.984 -1.809 6.898 1 95.94 265 ILE A CA 1
ATOM 2028 C C . ILE A 1 265 ? -14.734 -1.097 6.387 1 95.94 265 ILE A C 1
ATOM 2030 O O . ILE A 1 265 ? -13.625 -1.639 6.461 1 95.94 265 ILE A O 1
ATOM 2034 N N . ASN A 1 266 ? -14.906 0.022 5.824 1 95.69 266 ASN A N 1
ATOM 2035 C CA . ASN A 1 266 ? -13.828 0.953 5.523 1 95.69 266 ASN A CA 1
ATOM 2036 C C . ASN A 1 266 ? -13.617 1.96 6.648 1 95.69 266 ASN A C 1
ATOM 2038 O O . ASN A 1 266 ? -14.344 2.951 6.742 1 95.69 266 ASN A O 1
ATOM 2042 N N . PHE A 1 267 ? -12.625 1.742 7.43 1 95.25 267 PHE A N 1
ATOM 2043 C CA . PHE A 1 267 ? -12.352 2.648 8.539 1 95.25 267 PHE A CA 1
ATOM 2044 C C . PHE A 1 267 ? -11.555 3.859 8.062 1 95.25 267 PHE A C 1
ATOM 2046 O O . PHE A 1 267 ? -10.5 3.713 7.449 1 95.25 267 PHE A O 1
ATOM 2053 N N . ILE A 1 268 ? -12.07 4.984 8.266 1 95 268 ILE A N 1
ATOM 2054 C CA . ILE A 1 268 ? -11.438 6.277 8.047 1 95 268 ILE A CA 1
ATOM 2055 C C . ILE A 1 268 ? -10.945 6.848 9.375 1 95 268 ILE A C 1
ATOM 2057 O O . ILE A 1 268 ? -11.75 7.191 10.25 1 95 268 ILE A O 1
ATOM 2061 N N . ALA A 1 269 ? -9.656 6.906 9.523 1 95.5 269 ALA A N 1
ATOM 2062 C CA . ALA A 1 269 ? -9.117 7.266 10.828 1 95.5 269 ALA A CA 1
ATOM 2063 C C . ALA A 1 269 ? -7.934 8.211 10.695 1 95.5 269 ALA A C 1
ATOM 2065 O O . ALA A 1 269 ? -7.102 8.055 9.797 1 95.5 269 ALA A O 1
ATOM 2066 N N . CYS A 1 270 ? -7.879 9.117 11.547 1 93.56 270 CYS A N 1
ATOM 2067 C CA . CYS A 1 270 ? -6.77 10.07 11.523 1 93.56 270 CYS A CA 1
ATOM 2068 C C . CYS A 1 270 ? -5.523 9.469 12.156 1 93.56 270 CYS A C 1
ATOM 2070 O O . CYS A 1 270 ? -5.621 8.555 12.984 1 93.56 270 CYS A O 1
ATOM 2072 N N . PRO A 1 271 ? -4.297 9.914 11.711 1 91.88 271 PRO A N 1
ATOM 2073 C CA . PRO A 1 271 ? -3.051 9.438 12.312 1 91.88 271 PRO A CA 1
ATOM 2074 C C . PRO A 1 271 ? -2.848 9.945 13.734 1 91.88 271 PRO A C 1
ATOM 2076 O O . PRO A 1 271 ? -1.916 9.523 14.422 1 91.88 271 PRO A O 1
ATOM 2079 N N . THR A 1 272 ? -3.674 10.82 14.242 1 86.75 272 THR A N 1
ATOM 2080 C CA . THR A 1 272 ? -3.682 11.43 15.562 1 86.75 272 THR A CA 1
ATOM 2081 C C . THR A 1 272 ? -2.631 12.531 15.656 1 86.75 272 THR A C 1
ATOM 2083 O O . THR A 1 272 ? -1.684 12.562 14.867 1 86.75 272 THR A O 1
ATOM 2086 N N . CYS A 1 273 ? -2.838 13.406 16.422 1 87.5 273 CYS A N 1
ATOM 2087 C CA . CYS A 1 273 ? -1.923 14.477 16.797 1 87.5 273 CYS A CA 1
ATOM 2088 C C . CYS A 1 273 ? -2.25 15 18.188 1 87.5 273 CYS A C 1
ATOM 2090 O O . CYS A 1 273 ? -3 14.367 18.938 1 87.5 273 CYS A O 1
ATOM 2092 N N . SER A 1 274 ? -1.608 16.078 18.531 1 85.56 274 SER A N 1
ATOM 2093 C CA . SER A 1 274 ? -1.764 16.625 19.875 1 85.56 274 SER A CA 1
ATOM 2094 C C . SER A 1 274 ? -3.199 17.078 20.125 1 85.56 274 SER A C 1
ATOM 2096 O O . SER A 1 274 ? -3.59 17.312 21.281 1 85.56 274 SER A O 1
ATOM 2098 N N . ARG A 1 275 ? -4.039 17.062 19.172 1 84.12 275 ARG A N 1
ATOM 2099 C CA . ARG A 1 275 ? -5.406 17.547 19.312 1 84.12 275 ARG A CA 1
ATOM 2100 C C . ARG A 1 275 ? -6.367 16.406 19.656 1 84.12 275 ARG A C 1
ATOM 2102 O O . ARG A 1 275 ? -7.547 16.656 19.922 1 84.12 275 ARG A O 1
ATOM 2109 N N . GLN A 1 276 ? -5.906 15.195 19.578 1 88.31 276 GLN A N 1
ATOM 2110 C CA . GLN A 1 276 ? -6.793 14.055 19.781 1 88.31 276 GLN A CA 1
ATOM 2111 C C . GLN A 1 276 ? -7.434 14.094 21.156 1 88.31 276 GLN A C 1
ATOM 2113 O O . GLN A 1 276 ? -6.77 14.398 22.156 1 88.31 276 GLN A O 1
ATOM 2118 N N . GLU A 1 277 ? -8.672 13.797 21.188 1 90.88 277 GLU A N 1
ATOM 2119 C CA . GLU A 1 277 ? -9.43 13.852 22.438 1 90.88 277 GLU A CA 1
ATOM 2120 C C . GLU A 1 277 ? -9.617 12.461 23.031 1 90.88 277 GLU A C 1
ATOM 2122 O O . GLU A 1 277 ? -10.164 12.312 24.125 1 90.88 277 GLU A O 1
ATOM 2127 N N . PHE A 1 278 ? -9.305 11.461 22.344 1 92.75 278 PHE A N 1
ATOM 2128 C CA . PHE A 1 278 ? -9.297 10.078 22.797 1 92.75 278 PHE A CA 1
ATOM 2129 C C . PHE A 1 278 ? -8.234 9.266 22.062 1 92.75 278 PHE A C 1
ATOM 2131 O O . PHE A 1 278 ? -7.602 9.773 21.141 1 92.75 278 PHE A O 1
ATOM 2138 N N . ASP A 1 279 ? -8.008 8.07 22.516 1 94 279 ASP A N 1
ATOM 2139 C CA . ASP A 1 279 ? -6.984 7.215 21.922 1 94 279 ASP A CA 1
ATOM 2140 C C . ASP A 1 279 ? -7.492 6.562 20.625 1 94 279 ASP A C 1
ATOM 2142 O O . ASP A 1 279 ? -7.945 5.418 20.656 1 94 279 ASP A O 1
ATOM 2146 N N . VAL A 1 280 ? -7.336 7.242 19.547 1 95.12 280 VAL A N 1
ATOM 2147 C CA . VAL A 1 280 ? -7.875 6.824 18.25 1 95.12 280 VAL A CA 1
ATOM 2148 C C . VAL A 1 280 ? -7.273 5.48 17.859 1 95.12 280 VAL A C 1
ATOM 2150 O O . VAL A 1 280 ? -7.984 4.598 17.359 1 95.12 280 VAL A O 1
ATOM 2153 N N . ILE A 1 281 ? -6.004 5.258 18.047 1 94.94 281 ILE A N 1
ATOM 2154 C CA . ILE A 1 281 ? -5.289 4.055 17.641 1 94.94 281 ILE A CA 1
ATOM 2155 C C . ILE A 1 281 ? -5.859 2.842 18.359 1 94.94 281 ILE A C 1
ATOM 2157 O O . ILE A 1 281 ? -6.156 1.82 17.734 1 94.94 281 ILE A O 1
ATOM 2161 N N . LYS A 1 282 ? -6.055 3.01 19.641 1 95.56 282 LYS A N 1
ATOM 2162 C CA . LYS A 1 282 ? -6.637 1.928 20.438 1 95.56 282 LYS A CA 1
ATOM 2163 C C . LYS A 1 282 ? -8.055 1.611 19.969 1 95.56 282 LYS A C 1
ATOM 2165 O O . LYS A 1 282 ? -8.422 0.443 19.812 1 95.56 282 LYS A O 1
ATOM 2170 N N . VAL A 1 283 ? -8.828 2.646 19.75 1 96.12 283 VAL A N 1
ATOM 2171 C CA . VAL A 1 283 ? -10.219 2.488 19.328 1 96.12 283 VAL A CA 1
ATOM 2172 C C . VAL A 1 283 ? -10.273 1.742 18 1 96.12 283 VAL A C 1
ATOM 2174 O O . VAL A 1 283 ? -11.008 0.764 17.844 1 96.12 283 VAL A O 1
ATOM 2177 N N . ILE A 1 284 ? -9.461 2.084 17.047 1 95.69 284 ILE A N 1
ATOM 2178 C CA . ILE A 1 284 ? -9.469 1.51 15.711 1 95.69 284 ILE A CA 1
ATOM 2179 C C . ILE A 1 284 ? -9.023 0.052 15.766 1 95.69 284 ILE A C 1
ATOM 2181 O O . ILE A 1 284 ? -9.617 -0.817 15.133 1 95.69 284 ILE A O 1
ATOM 2185 N N . ASN A 1 285 ? -7.965 -0.211 16.5 1 95.38 285 ASN A N 1
ATOM 2186 C CA . ASN A 1 285 ? -7.469 -1.577 16.609 1 95.38 285 ASN A CA 1
ATOM 2187 C C . ASN A 1 285 ? -8.516 -2.508 17.219 1 95.38 285 ASN A C 1
ATOM 2189 O O . ASN A 1 285 ? -8.695 -3.633 16.75 1 95.38 285 ASN A O 1
ATOM 2193 N N . THR A 1 286 ? -9.172 -1.988 18.25 1 97.12 286 THR A N 1
ATOM 2194 C CA . THR A 1 286 ? -10.195 -2.785 18.922 1 97.12 286 THR A CA 1
ATOM 2195 C C . THR A 1 286 ? -11.383 -3.029 18 1 97.12 286 THR A C 1
ATOM 2197 O O . THR A 1 286 ? -11.875 -4.156 17.891 1 97.12 286 THR A O 1
ATOM 2200 N N . LEU A 1 287 ? -11.82 -1.995 17.328 1 97 287 LEU A N 1
ATOM 2201 C CA . LEU A 1 287 ? -12.969 -2.113 16.438 1 97 287 LEU A CA 1
ATOM 2202 C C . LEU A 1 287 ? -12.664 -3.051 15.273 1 97 287 LEU A C 1
ATOM 2204 O O . LEU A 1 287 ? -13.516 -3.855 14.883 1 97 287 LEU A O 1
ATOM 2208 N N . GLU A 1 288 ? -11.477 -2.967 14.68 1 94.62 288 GLU A N 1
ATOM 2209 C CA . GLU A 1 288 ? -11.086 -3.848 13.586 1 94.62 288 GLU A CA 1
ATOM 2210 C C . GLU A 1 288 ? -11.133 -5.312 14.008 1 94.62 288 GLU A C 1
ATOM 2212 O O . GLU A 1 288 ? -11.57 -6.172 13.242 1 94.62 288 GLU A O 1
ATOM 2217 N N . SER A 1 289 ? -10.711 -5.516 15.188 1 94.25 289 SER A N 1
ATOM 2218 C CA . SER A 1 289 ? -10.695 -6.879 15.703 1 94.25 289 SER A CA 1
ATOM 2219 C C . SER A 1 289 ? -12.109 -7.379 15.977 1 94.25 289 SER A C 1
ATOM 2221 O O . SER A 1 289 ? -12.469 -8.492 15.594 1 94.25 289 SER A O 1
ATOM 2223 N N . ARG A 1 290 ? -12.945 -6.531 16.547 1 96.38 290 ARG A N 1
ATOM 2224 C CA . ARG A 1 290 ? -14.281 -6.926 16.984 1 96.38 290 ARG A CA 1
ATOM 2225 C C . ARG A 1 290 ? -15.227 -7.062 15.789 1 96.38 290 ARG A C 1
ATOM 2227 O O . ARG A 1 290 ? -16.203 -7.801 15.844 1 96.38 290 ARG A O 1
ATOM 2234 N N . LEU A 1 291 ? -14.906 -6.383 14.719 1 96.5 291 LEU A N 1
ATOM 2235 C CA . LEU A 1 291 ? -15.859 -6.293 13.625 1 96.5 291 LEU A CA 1
ATOM 2236 C C . LEU A 1 291 ? -15.328 -6.984 12.375 1 96.5 291 LEU A C 1
ATOM 2238 O O . LEU A 1 291 ? -15.719 -6.652 11.258 1 96.5 291 LEU A O 1
ATOM 2242 N N . GLU A 1 292 ? -14.438 -7.883 12.523 1 91.06 292 GLU A N 1
ATOM 2243 C CA . GLU A 1 292 ? -13.82 -8.602 11.406 1 91.06 292 GLU A CA 1
ATOM 2244 C C . GLU A 1 292 ? -14.859 -9.414 10.633 1 91.06 292 GLU A C 1
ATOM 2246 O O . GLU A 1 292 ? -14.68 -9.688 9.445 1 91.06 292 GLU A O 1
ATOM 2251 N N . ASP A 1 293 ? -15.906 -9.766 11.312 1 92.75 293 ASP A N 1
ATOM 2252 C CA . ASP A 1 293 ? -16.922 -10.656 10.742 1 92.75 293 ASP A CA 1
ATOM 2253 C C . ASP A 1 293 ? -17.891 -9.883 9.844 1 92.75 293 ASP A C 1
ATOM 2255 O O . ASP A 1 293 ? -18.656 -10.477 9.086 1 92.75 293 ASP A O 1
ATOM 2259 N N . ILE A 1 294 ? -17.875 -8.562 9.914 1 95.44 294 ILE A N 1
ATOM 2260 C CA . ILE A 1 294 ? -18.812 -7.746 9.148 1 95.44 294 ILE A CA 1
ATOM 2261 C C . ILE A 1 294 ? -18.344 -7.66 7.695 1 95.44 294 ILE A C 1
ATOM 2263 O O . ILE A 1 294 ? -17.234 -7.172 7.418 1 95.44 294 ILE A O 1
ATOM 2267 N N . THR A 1 295 ? -19.172 -8.094 6.777 1 93.44 295 THR A N 1
ATOM 2268 C CA . THR A 1 295 ? -18.797 -8.086 5.367 1 93.44 295 THR A CA 1
ATOM 2269 C C . THR A 1 295 ? -19.578 -7.012 4.609 1 93.44 295 THR A C 1
ATOM 2271 O O . THR A 1 295 ? -19.234 -6.68 3.473 1 93.44 295 THR A O 1
ATOM 2274 N N . THR A 1 296 ? -20.594 -6.395 5.246 1 95.25 296 THR A N 1
ATOM 2275 C CA . THR A 1 296 ? -21.375 -5.332 4.637 1 95.25 296 THR A CA 1
ATOM 2276 C C . THR A 1 296 ? -20.531 -4.074 4.441 1 95.25 296 THR A C 1
ATOM 2278 O O . THR A 1 296 ? -19.922 -3.58 5.391 1 95.25 296 THR A O 1
ATOM 2281 N N . PRO A 1 297 ? -20.562 -3.623 3.254 1 95.38 297 PRO A N 1
ATOM 2282 C CA . PRO A 1 297 ? -19.766 -2.412 3.002 1 95.38 297 PRO A CA 1
ATOM 2283 C C . PRO A 1 297 ? -20.312 -1.191 3.738 1 95.38 297 PRO A C 1
ATOM 2285 O O . PRO A 1 297 ? -21.516 -0.914 3.672 1 95.38 297 PRO A O 1
ATOM 2288 N N . MET A 1 298 ? -19.484 -0.503 4.469 1 96.19 298 MET A N 1
ATOM 2289 C CA . MET A 1 298 ? -19.844 0.765 5.098 1 96.19 298 MET A CA 1
ATOM 2290 C C . MET A 1 298 ? -18.594 1.579 5.438 1 96.19 298 MET A C 1
ATOM 2292 O O . MET A 1 298 ? -17.531 1.016 5.672 1 96.19 298 MET A O 1
ATOM 2296 N N . ASP A 1 299 ? -18.766 2.877 5.469 1 95.81 299 ASP A N 1
ATOM 2297 C CA . ASP A 1 299 ? -17.703 3.803 5.871 1 95.81 299 ASP A CA 1
ATOM 2298 C C . ASP A 1 299 ? -17.875 4.23 7.324 1 95.81 299 ASP A C 1
ATOM 2300 O O . ASP A 1 299 ? -18.938 4.75 7.707 1 95.81 299 ASP A O 1
ATOM 2304 N N . VAL A 1 300 ? -16.859 3.971 8.109 1 97.25 300 VAL A N 1
ATOM 2305 C CA . VAL A 1 300 ? -16.875 4.359 9.516 1 97.25 300 VAL A CA 1
ATOM 2306 C C . VAL A 1 300 ? -15.703 5.301 9.797 1 97.25 300 VAL A C 1
ATOM 2308 O O . VAL A 1 300 ? -14.539 4.902 9.688 1 97.25 300 VAL A O 1
ATOM 2311 N N . SER A 1 301 ? -16 6.527 10.172 1 96.62 301 SER A N 1
ATOM 2312 C CA . SER A 1 301 ? -14.953 7.508 10.422 1 96.62 301 SER A CA 1
ATOM 2313 C C . SER A 1 301 ? -14.703 7.672 11.922 1 96.62 301 SER A C 1
ATOM 2315 O O . SER A 1 301 ? -15.648 7.844 12.695 1 96.62 301 SER A O 1
ATOM 2317 N N . ILE A 1 302 ? -13.469 7.527 12.32 1 96.69 302 ILE A N 1
ATOM 2318 C CA . ILE A 1 302 ? -13.016 7.711 13.695 1 96.69 302 ILE A CA 1
ATOM 2319 C C . ILE A 1 302 ? -11.945 8.797 13.742 1 96.69 302 ILE A C 1
ATOM 2321 O O . ILE A 1 302 ? -10.758 8.516 13.555 1 96.69 302 ILE A O 1
ATOM 2325 N N . ILE A 1 303 ? -12.328 9.984 14.109 1 95.38 303 ILE A N 1
ATOM 2326 C CA . ILE A 1 303 ? -11.422 11.117 14.086 1 95.38 303 ILE A CA 1
ATOM 2327 C C . ILE A 1 303 ? -11.305 11.711 15.492 1 95.38 303 ILE A C 1
ATOM 2329 O O . ILE A 1 303 ? -12.312 11.922 16.172 1 95.38 303 ILE A O 1
ATOM 2333 N N . GLY A 1 304 ? -10.148 11.984 15.891 1 93.88 304 GLY A N 1
ATOM 2334 C CA . GLY A 1 304 ? -9.883 12.328 17.281 1 93.88 304 GLY A CA 1
ATOM 2335 C C . GLY A 1 304 ? -10.203 13.781 17.609 1 93.88 304 GLY A C 1
ATOM 2336 O O . GLY A 1 304 ? -10.156 14.18 18.766 1 93.88 304 GLY A O 1
ATOM 2337 N N . CYS A 1 305 ? -10.508 14.586 16.609 1 90.62 305 CYS A N 1
ATOM 2338 C CA . CYS A 1 305 ? -10.742 16 16.875 1 90.62 305 CYS A CA 1
ATOM 2339 C C . CYS A 1 305 ? -11.836 16.547 15.961 1 90.62 305 CYS A C 1
ATOM 2341 O O . CYS A 1 305 ? -12.242 15.891 15 1 90.62 305 CYS A O 1
ATOM 2343 N N . MET A 1 306 ? -12.234 17.781 16.266 1 88.06 306 MET A N 1
ATOM 2344 C CA . MET A 1 306 ? -13.336 18.406 15.539 1 88.06 306 MET A CA 1
ATOM 2345 C C . MET A 1 306 ? -12.852 19 14.227 1 88.06 306 MET A C 1
ATOM 2347 O O . MET A 1 306 ? -13.648 19.219 13.312 1 88.06 306 MET A O 1
ATOM 2351 N N . VAL A 1 307 ? -11.609 19.219 14.125 1 85.69 307 VAL A N 1
ATOM 2352 C CA . VAL A 1 307 ? -11.062 19.953 12.992 1 85.69 307 VAL A CA 1
ATOM 2353 C C . VAL A 1 307 ? -11.344 19.203 11.695 1 85.69 307 VAL A C 1
ATOM 2355 O O . VAL A 1 307 ? -11.93 19.75 10.766 1 85.69 307 VAL A O 1
ATOM 2358 N N . ASN A 1 308 ? -10.961 17.938 11.641 1 86.62 308 ASN A N 1
ATOM 2359 C CA . ASN A 1 308 ? -11.203 17.109 10.469 1 86.62 308 ASN A CA 1
ATOM 2360 C C . ASN A 1 308 ? -12.406 16.188 10.672 1 86.62 308 ASN A C 1
ATOM 2362 O O . ASN A 1 308 ? -12.914 15.602 9.711 1 86.62 308 ASN A O 1
ATOM 2366 N N . GLY A 1 309 ? -12.812 16.125 11.891 1 90.69 309 GLY A N 1
ATOM 2367 C CA . GLY A 1 309 ? -13.797 15.125 12.258 1 90.69 309 GLY A CA 1
ATOM 2368 C C . GLY A 1 309 ? -15.164 15.375 11.656 1 90.69 309 GLY A C 1
ATOM 2369 O O . GLY A 1 309 ? -15.812 14.453 11.156 1 90.69 309 GLY A O 1
ATOM 2370 N N . ILE A 1 310 ? -15.562 16.594 11.633 1 88.44 310 ILE A N 1
ATOM 2371 C CA . ILE A 1 310 ? -16.906 16.953 11.18 1 88.44 310 ILE A CA 1
ATOM 2372 C C . ILE A 1 310 ? -17.047 16.594 9.695 1 88.44 310 ILE A C 1
ATOM 2374 O O . ILE A 1 310 ? -17.953 15.836 9.32 1 88.44 310 ILE A O 1
ATOM 2378 N N . GLY A 1 311 ? -16.141 17.016 8.883 1 87.75 311 GLY A N 1
ATOM 2379 C CA . GLY A 1 311 ? -16.203 16.766 7.453 1 87.75 311 GLY A CA 1
ATOM 2380 C C . GLY A 1 311 ? -16.188 15.297 7.09 1 87.75 311 GLY A C 1
ATOM 2381 O O . GLY A 1 311 ? -16.969 14.852 6.246 1 87.75 311 GLY A O 1
ATOM 2382 N N . GLU A 1 312 ? -15.391 14.547 7.734 1 91.06 312 GLU A N 1
ATOM 2383 C CA . GLU A 1 312 ? -15.289 13.117 7.461 1 91.06 312 GLU A CA 1
ATOM 2384 C C . GLU A 1 312 ? -16.531 12.375 7.941 1 91.06 312 GLU A C 1
ATOM 2386 O O . GLU A 1 312 ? -17.016 11.469 7.266 1 91.06 312 GLU A O 1
ATOM 2391 N N . ALA A 1 313 ? -17 12.82 9.133 1 93.06 313 ALA A N 1
ATOM 2392 C CA . ALA A 1 313 ? -18.156 12.156 9.719 1 93.06 313 ALA A CA 1
ATOM 2393 C C . ALA A 1 313 ? -19.406 12.383 8.867 1 93.06 313 ALA A C 1
ATOM 2395 O O . ALA A 1 313 ? -20.234 11.484 8.719 1 93.06 313 ALA A O 1
ATOM 2396 N N . GLU A 1 314 ? -19.5 13.5 8.305 1 91.69 314 GLU A N 1
ATOM 2397 C CA . GLU A 1 314 ? -20.672 13.859 7.504 1 91.69 314 GLU A CA 1
ATOM 2398 C C . GLU A 1 314 ? -20.734 13.031 6.223 1 91.69 314 GLU A C 1
ATOM 2400 O O . GLU A 1 314 ? -21.797 12.906 5.609 1 91.69 314 GLU A O 1
ATOM 2405 N N . LYS A 1 315 ? -19.656 12.391 5.867 1 89.31 315 LYS A N 1
ATOM 2406 C CA . LYS A 1 315 ? -19.609 11.625 4.621 1 89.31 315 LYS A CA 1
ATOM 2407 C C . LYS A 1 315 ? -19.547 10.125 4.898 1 89.31 315 LYS A C 1
ATOM 2409 O O . LYS A 1 315 ? -19.406 9.328 3.971 1 89.31 315 LYS A O 1
ATOM 2414 N N . SER A 1 316 ? -19.656 9.773 6.148 1 94.38 316 SER A N 1
ATOM 2415 C CA . SER A 1 316 ? -19.531 8.375 6.531 1 94.38 316 SER A CA 1
ATOM 2416 C C . SER A 1 316 ? -20.891 7.801 6.934 1 94.38 316 SER A C 1
ATOM 2418 O O . SER A 1 316 ? -21.828 8.547 7.219 1 94.38 316 SER A O 1
ATOM 2420 N N . ASP A 1 317 ? -21.016 6.527 6.84 1 96.19 317 ASP A N 1
ATOM 2421 C CA . ASP A 1 317 ? -22.219 5.871 7.348 1 96.19 317 ASP A CA 1
ATOM 2422 C C . ASP A 1 317 ? -22.328 6.031 8.859 1 96.19 317 ASP A C 1
ATOM 2424 O O . ASP A 1 317 ? -23.438 6.246 9.383 1 96.19 317 ASP A O 1
ATOM 2428 N N . ILE A 1 318 ? -21.25 5.848 9.531 1 96.81 318 ILE A N 1
ATOM 2429 C CA . ILE A 1 318 ? -21.094 6.094 10.961 1 96.81 318 ILE A CA 1
ATOM 2430 C C . ILE A 1 318 ? -19.828 6.902 11.211 1 96.81 318 ILE A C 1
ATOM 2432 O O . ILE A 1 318 ? -18.781 6.609 10.633 1 96.81 318 ILE A O 1
ATOM 2436 N N . GLY A 1 319 ? -19.953 7.949 12.008 1 96.38 319 GLY A N 1
ATOM 2437 C CA . GLY A 1 319 ? -18.781 8.781 12.258 1 96.38 319 GLY A CA 1
ATOM 2438 C C . GLY A 1 319 ? -18.688 9.258 13.688 1 96.38 319 GLY A C 1
ATOM 2439 O O . GLY A 1 319 ? -19.703 9.516 14.336 1 96.38 319 GLY A O 1
ATOM 2440 N N . ILE A 1 320 ? -17.484 9.352 14.172 1 96.12 320 ILE A N 1
ATOM 2441 C CA . ILE A 1 320 ? -17.203 9.891 15.492 1 96.12 320 ILE A CA 1
ATOM 2442 C C . ILE A 1 320 ? -16.172 11.023 15.383 1 96.12 320 ILE A C 1
ATOM 2444 O O . ILE A 1 320 ? -15.172 10.891 14.68 1 96.12 320 ILE A O 1
ATOM 2448 N N . SER A 1 321 ? -16.391 12.117 16 1 94.75 321 SER A N 1
ATOM 2449 C CA . SER A 1 321 ? -15.477 13.242 16.109 1 94.75 321 SER A CA 1
ATOM 2450 C C . SER A 1 321 ? -15.18 13.578 17.562 1 94.75 321 SER A C 1
ATOM 2452 O O . SER A 1 321 ? -16.109 13.82 18.344 1 94.75 321 SER A O 1
ATOM 2454 N N . GLY A 1 322 ? -13.969 13.578 17.859 1 94.38 322 GLY A N 1
ATOM 2455 C CA . GLY A 1 322 ? -13.586 13.828 19.25 1 94.38 322 GLY A CA 1
ATOM 2456 C C . GLY A 1 322 ? -13.914 15.234 19.719 1 94.38 322 GLY A C 1
ATOM 2457 O O . GLY A 1 322 ? -13.727 16.203 18.969 1 94.38 322 GLY A O 1
ATOM 2458 N N . TYR A 1 323 ? -14.453 15.305 20.906 1 91.56 323 TYR A N 1
ATOM 2459 C CA . TYR A 1 323 ? -14.766 16.578 21.562 1 91.56 323 TYR A CA 1
ATOM 2460 C C . TYR A 1 323 ? -14.508 16.5 23.062 1 91.56 323 TYR A C 1
ATOM 2462 O O . TYR A 1 323 ? -15.406 16.172 23.828 1 91.56 323 TYR A O 1
ATOM 2470 N N . ARG A 1 324 ? -13.352 16.938 23.469 1 88.62 324 ARG A N 1
ATOM 2471 C CA . ARG A 1 324 ? -12.945 16.938 24.875 1 88.62 324 ARG A CA 1
ATOM 2472 C C . ARG A 1 324 ? -13.117 15.562 25.5 1 88.62 324 ARG A C 1
ATOM 2474 O O . ARG A 1 324 ? -12.609 14.57 24.969 1 88.62 324 ARG A O 1
ATOM 2481 N N . ASN A 1 325 ? -13.891 15.391 26.484 1 89.5 325 ASN A N 1
ATOM 2482 C CA . ASN A 1 325 ? -14.086 14.102 27.141 1 89.5 325 ASN A CA 1
ATOM 2483 C C . ASN A 1 325 ? -15.273 13.352 26.547 1 89.5 325 ASN A C 1
ATOM 2485 O O . ASN A 1 325 ? -15.625 12.266 27.031 1 89.5 325 ASN A O 1
ATOM 2489 N N . LYS A 1 326 ? -15.836 13.969 25.609 1 94.19 326 LYS A N 1
ATOM 2490 C CA . LYS A 1 326 ? -16.938 13.375 24.844 1 94.19 326 LYS A CA 1
ATOM 2491 C C . LYS A 1 326 ? -16.656 13.43 23.344 1 94.19 326 LYS A C 1
ATOM 2493 O O . LYS A 1 326 ? -15.633 13.969 22.922 1 94.19 326 LYS A O 1
ATOM 2498 N N . SER A 1 327 ? -17.484 12.703 22.609 1 95.38 327 SER A N 1
ATOM 2499 C CA . SER A 1 327 ? -17.375 12.688 21.156 1 95.38 327 SER A CA 1
ATOM 2500 C C . SER A 1 327 ? -18.75 12.781 20.5 1 95.38 327 SER A C 1
ATOM 2502 O O . SER A 1 327 ? -19.766 12.477 21.125 1 95.38 327 SER A O 1
ATOM 2504 N N . ILE A 1 328 ? -18.734 13.289 19.391 1 96.19 328 ILE A N 1
ATOM 2505 C CA . ILE A 1 328 ? -19.984 13.477 18.641 1 96.19 328 ILE A CA 1
ATOM 2506 C C . ILE A 1 328 ? -20.172 12.328 17.656 1 96.19 328 ILE A C 1
ATOM 2508 O O . ILE A 1 328 ? -19.25 11.992 16.906 1 96.19 328 ILE A O 1
ATOM 2512 N N . LEU A 1 329 ? -21.344 11.758 17.734 1 96.88 329 LEU A N 1
ATOM 2513 C CA . LEU A 1 329 ? -21.688 10.641 16.859 1 96.88 329 LEU A CA 1
ATOM 2514 C C . LEU A 1 329 ? -22.484 11.133 15.648 1 96.88 329 LEU A C 1
ATOM 2516 O O . LEU A 1 329 ? -23.375 11.977 15.789 1 96.88 329 LEU A O 1
ATOM 2520 N N . TYR A 1 330 ? -22.141 10.625 14.508 1 96.62 330 TYR A N 1
ATOM 2521 C CA . TYR A 1 330 ? -22.891 10.852 13.266 1 96.62 330 TYR A CA 1
ATOM 2522 C C . TYR A 1 330 ? -23.422 9.539 12.711 1 96.62 330 TYR A C 1
ATOM 2524 O O . TYR A 1 330 ? -22.734 8.516 12.75 1 96.62 330 TYR A O 1
ATOM 2532 N N . GLU A 1 331 ? -24.594 9.539 12.219 1 96.06 331 GLU A N 1
ATOM 2533 C CA . GLU A 1 331 ? -25.219 8.422 11.508 1 96.06 331 GLU A CA 1
ATOM 2534 C C . GLU A 1 331 ? -25.766 8.859 10.156 1 96.06 331 GLU A C 1
ATOM 2536 O O . GLU A 1 331 ? -26.625 9.734 10.086 1 96.06 331 GLU A O 1
ATOM 2541 N N . ASN A 1 332 ? -25.234 8.273 9.125 1 95.12 332 ASN A N 1
ATOM 2542 C CA . ASN A 1 332 ? -25.594 8.625 7.75 1 95.12 332 ASN A CA 1
ATOM 2543 C C . ASN A 1 332 ? -25.422 10.125 7.496 1 95.12 332 ASN A C 1
ATOM 2545 O O . ASN A 1 332 ? -26.312 10.766 6.938 1 95.12 332 ASN A O 1
ATOM 2549 N N . GLY A 1 333 ? -24.328 10.641 8.086 1 92.62 333 GLY A N 1
ATOM 2550 C CA . GLY A 1 333 ? -23.953 12.023 7.844 1 92.62 333 GLY A CA 1
ATOM 2551 C C . GLY A 1 333 ? -24.703 13 8.734 1 92.62 333 GLY A C 1
ATOM 2552 O O . GLY A 1 333 ? -24.453 14.211 8.672 1 92.62 333 GLY A O 1
ATOM 2553 N N . VAL A 1 334 ? -25.547 12.445 9.555 1 95.31 334 VAL A N 1
ATOM 2554 C CA . VAL A 1 334 ? -26.359 13.32 10.398 1 95.31 334 VAL A CA 1
ATOM 2555 C C . VAL A 1 334 ? -25.844 13.273 11.836 1 95.31 334 VAL A C 1
ATOM 2557 O O . VAL A 1 334 ? -25.719 12.195 12.414 1 95.31 334 VAL A O 1
ATOM 2560 N N . ARG A 1 335 ? -25.656 14.422 12.383 1 95.12 335 ARG A N 1
ATOM 2561 C CA . ARG A 1 335 ? -25.172 14.555 13.75 1 95.12 335 ARG A CA 1
ATOM 2562 C C . ARG A 1 335 ? -26.234 14.102 14.75 1 95.12 335 ARG A C 1
ATOM 2564 O O . ARG A 1 335 ? -27.391 14.516 14.672 1 95.12 335 ARG A O 1
ATOM 2571 N N . LYS A 1 336 ? -25.75 13.258 15.633 1 93.31 336 LYS A N 1
ATOM 2572 C CA . LYS A 1 336 ? -26.672 12.844 16.703 1 93.31 336 LYS A CA 1
ATOM 2573 C C . LYS A 1 336 ? -26.719 13.891 17.812 1 93.31 336 LYS A C 1
ATOM 2575 O O . LYS A 1 336 ? -25.734 14.594 18.047 1 93.31 336 LYS A O 1
ATOM 2580 N N . LYS A 1 337 ? -27.797 13.922 18.516 1 90.06 337 LYS A N 1
ATOM 2581 C CA . LYS A 1 337 ? -28.031 14.938 19.531 1 90.06 337 LYS A CA 1
ATOM 2582 C C . LYS A 1 337 ? -27.188 14.664 20.781 1 90.06 337 LYS A C 1
ATOM 2584 O O . LYS A 1 337 ? -26.641 15.586 21.375 1 90.06 337 LYS A O 1
ATOM 2589 N N . THR A 1 338 ? -27.109 13.477 21.062 1 87.62 338 THR A N 1
ATOM 2590 C CA . THR A 1 338 ? -26.406 13.133 22.297 1 87.62 338 THR A CA 1
ATOM 2591 C C . THR A 1 338 ? -24.953 12.797 22.016 1 87.62 338 THR A C 1
ATOM 2593 O O . THR A 1 338 ? -24.641 12.031 21.094 1 87.62 338 THR A O 1
ATOM 2596 N N . LYS A 1 339 ? -24.078 13.477 22.844 1 93.31 339 LYS A N 1
ATOM 2597 C CA . LYS A 1 339 ? -22.656 13.133 22.812 1 93.31 339 LYS A CA 1
ATOM 2598 C C . LYS A 1 339 ? -22.391 11.828 23.547 1 93.31 339 LYS A C 1
ATOM 2600 O O . LYS A 1 339 ? -23.141 11.453 24.438 1 93.31 339 LYS A O 1
ATOM 2605 N N . ILE A 1 340 ? -21.375 11.203 23.203 1 94.75 340 ILE A N 1
ATOM 2606 C CA . ILE A 1 340 ? -21.047 9.93 23.828 1 94.75 340 ILE A CA 1
ATOM 2607 C C . ILE A 1 340 ? -19.766 10.078 24.641 1 94.75 340 ILE A C 1
ATOM 2609 O O . ILE A 1 340 ? -18.828 10.781 24.234 1 94.75 340 ILE A O 1
ATOM 2613 N N . LYS A 1 341 ? -19.766 9.43 25.828 1 95.06 341 LYS A N 1
ATOM 2614 C CA . LYS A 1 341 ? -18.516 9.391 26.594 1 95.06 341 LYS A CA 1
ATOM 2615 C C . LYS A 1 341 ? -17.422 8.672 25.812 1 95.06 341 LYS A C 1
ATOM 2617 O O . LYS A 1 341 ? -17.672 7.648 25.172 1 95.06 341 LYS A O 1
ATOM 2622 N N . ASN A 1 342 ? -16.25 9.18 25.859 1 95.38 342 ASN A N 1
ATOM 2623 C CA . ASN A 1 342 ? -15.141 8.609 25.094 1 95.38 342 ASN A CA 1
ATOM 2624 C C . ASN A 1 342 ? -14.883 7.156 25.5 1 95.38 342 ASN A C 1
ATOM 2626 O O . ASN A 1 342 ? -14.477 6.344 24.672 1 95.38 342 ASN A O 1
ATOM 2630 N N . SER A 1 343 ? -15.203 6.809 26.734 1 94.62 343 SER A N 1
ATOM 2631 C CA . SER A 1 343 ? -15.016 5.449 27.234 1 94.62 343 SER A CA 1
ATOM 2632 C C . SER A 1 343 ? -16 4.484 26.578 1 94.62 343 SER A C 1
ATOM 2634 O O . SER A 1 343 ? -15.836 3.266 26.672 1 94.62 343 SER A O 1
ATOM 2636 N N . LYS A 1 344 ? -17 5.008 25.922 1 96.25 344 LYS A N 1
ATOM 2637 C CA . LYS A 1 344 ? -18.062 4.164 25.359 1 96.25 344 LYS A CA 1
ATOM 2638 C C . LYS A 1 344 ? -18 4.156 23.828 1 96.25 344 LYS A C 1
ATOM 2640 O O . LYS A 1 344 ? -18.875 3.592 23.172 1 96.25 344 LYS A O 1
ATOM 2645 N N . ILE A 1 345 ? -17 4.742 23.266 1 96.69 345 ILE A N 1
ATOM 2646 C CA . ILE A 1 345 ? -16.906 4.91 21.812 1 96.69 345 ILE A CA 1
ATOM 2647 C C . ILE A 1 345 ? -16.922 3.545 21.141 1 96.69 345 ILE A C 1
ATOM 2649 O O . ILE A 1 345 ? -17.688 3.316 20.203 1 96.69 345 ILE A O 1
ATOM 2653 N N . ILE A 1 346 ? -16.156 2.602 21.594 1 97.69 346 ILE A N 1
ATOM 2654 C CA . ILE A 1 346 ? -15.977 1.298 20.969 1 97.69 346 ILE A CA 1
ATOM 2655 C C . ILE A 1 346 ? -17.297 0.543 20.953 1 97.69 346 ILE A C 1
ATOM 2657 O O . ILE A 1 346 ? -17.766 0.092 19.906 1 97.69 346 ILE A O 1
ATOM 2661 N N . ASP A 1 347 ? -17.922 0.496 22.109 1 97.81 347 ASP A N 1
ATOM 2662 C CA . ASP A 1 347 ? -19.172 -0.238 22.234 1 97.81 347 ASP A CA 1
ATOM 2663 C C . ASP A 1 347 ? -20.281 0.411 21.406 1 97.81 347 ASP A C 1
ATOM 2665 O O . ASP A 1 347 ? -21.094 -0.284 20.797 1 97.81 347 ASP A O 1
ATOM 2669 N N . THR A 1 348 ? -20.312 1.687 21.438 1 97.19 348 THR A N 1
ATOM 2670 C CA . THR A 1 348 ? -21.328 2.422 20.703 1 97.19 348 THR A CA 1
ATOM 2671 C C . THR A 1 348 ? -21.188 2.205 19.203 1 97.19 348 THR A C 1
ATOM 2673 O O . THR A 1 348 ? -22.172 1.891 18.516 1 97.19 348 THR A O 1
ATOM 2676 N N . ILE A 1 349 ? -19.984 2.32 18.703 1 97.31 349 ILE A N 1
ATOM 2677 C CA . ILE A 1 349 ? -19.75 2.166 17.266 1 97.31 349 ILE A CA 1
ATOM 2678 C C . ILE A 1 349 ? -20.078 0.738 16.844 1 97.31 349 ILE A C 1
ATOM 2680 O O . ILE A 1 349 ? -20.719 0.524 15.805 1 97.31 349 ILE A O 1
ATOM 2684 N N . GLU A 1 350 ? -19.625 -0.204 17.609 1 97.75 350 GLU A N 1
ATOM 2685 C CA . GLU A 1 350 ? -19.906 -1.596 17.281 1 97.75 350 GLU A CA 1
ATOM 2686 C C . GLU A 1 350 ? -21.422 -1.836 17.188 1 97.75 350 GLU A C 1
ATOM 2688 O O . GLU A 1 350 ? -21.875 -2.508 16.266 1 97.75 350 GLU A O 1
ATOM 2693 N N . LYS A 1 351 ? -22.141 -1.267 18.141 1 97.06 351 LYS A N 1
ATOM 2694 C CA . LYS A 1 351 ? -23.594 -1.419 18.156 1 97.06 351 LYS A CA 1
ATOM 2695 C C . LYS A 1 351 ? -24.203 -0.85 16.875 1 97.06 351 LYS A C 1
ATOM 2697 O O . LYS A 1 351 ? -25.047 -1.497 16.25 1 97.06 351 LYS A O 1
ATOM 2702 N N . TYR A 1 352 ? -23.797 0.307 16.5 1 96.19 352 TYR A N 1
ATOM 2703 C CA . TYR A 1 352 ? -24.344 0.962 15.312 1 96.19 352 TYR A CA 1
ATOM 2704 C C . TYR A 1 352 ? -23.969 0.205 14.047 1 96.19 352 TYR A C 1
ATOM 2706 O O . TYR A 1 352 ? -24.797 0.058 13.141 1 96.19 352 TYR A O 1
ATOM 2714 N N . VAL A 1 353 ? -22.766 -0.301 13.984 1 96.88 353 VAL A N 1
ATOM 2715 C CA . VAL A 1 353 ? -22.266 -1.024 12.812 1 96.88 353 VAL A CA 1
ATOM 2716 C C . VAL A 1 353 ? -23.047 -2.324 12.648 1 96.88 353 VAL A C 1
ATOM 2718 O O . VAL A 1 353 ? -23.531 -2.633 11.547 1 96.88 353 VAL A O 1
ATOM 2721 N N . ARG A 1 354 ? -23.188 -3.027 13.711 1 97.31 354 ARG A N 1
ATOM 2722 C CA . ARG A 1 354 ? -23.891 -4.305 13.641 1 97.31 354 ARG A CA 1
ATOM 2723 C C . ARG A 1 354 ? -25.359 -4.102 13.297 1 97.31 354 ARG A C 1
ATOM 2725 O O . ARG A 1 354 ? -25.938 -4.879 12.539 1 97.31 354 ARG A O 1
ATOM 2732 N N . LYS A 1 355 ? -25.953 -3.061 13.867 1 96 355 LYS A N 1
ATOM 2733 C CA . LYS A 1 355 ? -27.344 -2.738 13.523 1 96 355 LYS A CA 1
ATOM 2734 C C . LYS A 1 355 ? -27.484 -2.436 12.031 1 96 355 LYS A C 1
ATOM 2736 O O . LYS A 1 355 ? -28.391 -2.943 11.375 1 96 355 LYS A O 1
ATOM 2741 N N . LYS A 1 356 ? -26.578 -1.674 11.547 1 93.69 356 LYS A N 1
ATOM 2742 C CA . LYS A 1 356 ? -26.625 -1.296 10.133 1 93.69 356 LYS A CA 1
ATOM 2743 C C . LYS A 1 356 ? -26.391 -2.502 9.234 1 93.69 356 LYS A C 1
ATOM 2745 O O . LYS A 1 356 ? -26.984 -2.617 8.164 1 93.69 356 LYS A O 1
ATOM 2750 N N . SER A 1 357 ? -25.484 -3.371 9.609 1 94 357 SER A N 1
ATOM 2751 C CA . SER A 1 357 ? -25.156 -4.555 8.828 1 94 357 SER A CA 1
ATOM 2752 C C . SER A 1 357 ? -26.359 -5.488 8.703 1 94 357 SER A C 1
ATOM 2754 O O . SER A 1 357 ? -26.5 -6.188 7.695 1 94 357 SER A O 1
ATOM 2756 N N . LYS A 1 358 ? -27.188 -5.523 9.672 1 91 358 LYS A N 1
ATOM 2757 C CA . LYS A 1 358 ? -28.375 -6.367 9.664 1 91 358 LYS A CA 1
ATOM 2758 C C . LYS A 1 358 ? -29.453 -5.785 8.75 1 91 358 LYS A C 1
ATOM 2760 O O . LYS A 1 358 ? -30.266 -6.523 8.195 1 91 358 LYS A O 1
ATOM 2765 N N . ASN A 1 359 ? -29.422 -4.461 8.625 1 85.94 359 ASN A N 1
ATOM 2766 C CA . ASN A 1 359 ? -30.453 -3.787 7.836 1 85.94 359 ASN A CA 1
ATOM 2767 C C . ASN A 1 359 ? -30.094 -3.76 6.355 1 85.94 359 ASN A C 1
ATOM 2769 O O . ASN A 1 359 ? -30.938 -3.502 5.508 1 85.94 359 ASN A O 1
ATOM 2773 N N . LEU A 1 360 ? -28.906 -3.914 5.961 1 74.56 360 LEU A N 1
ATOM 2774 C CA . LEU A 1 360 ? -28.469 -3.922 4.57 1 74.56 360 LEU A CA 1
ATOM 2775 C C . LEU A 1 360 ? -28.344 -5.348 4.047 1 74.56 360 LEU A C 1
ATOM 2777 O O . LEU A 1 360 ? -27.891 -6.242 4.762 1 74.56 360 LEU A O 1
ATOM 2781 N N . MET B 1 1 ? 18.422 -2.705 -25.344 1 27.62 1 MET B N 1
ATOM 2782 C CA . MET B 1 1 ? 18.25 -1.481 -24.578 1 27.62 1 MET B CA 1
ATOM 2783 C C . MET B 1 1 ? 17.594 -1.777 -23.234 1 27.62 1 MET B C 1
ATOM 2785 O O . MET B 1 1 ? 16.484 -2.312 -23.188 1 27.62 1 MET B O 1
ATOM 2789 N N . ASN B 1 2 ? 18.234 -2.111 -22.203 1 39.53 2 ASN B N 1
ATOM 2790 C CA . ASN B 1 2 ? 17.875 -2.418 -20.828 1 39.53 2 ASN B CA 1
ATOM 2791 C C . ASN B 1 2 ? 16.891 -1.395 -20.266 1 39.53 2 ASN B C 1
ATOM 2793 O O . ASN B 1 2 ? 17.281 -0.312 -19.828 1 39.53 2 ASN B O 1
ATOM 2797 N N . GLN B 1 3 ? 15.82 -1.065 -20.922 1 47.09 3 GLN B N 1
ATOM 2798 C CA . GLN B 1 3 ? 15.07 0.147 -20.609 1 47.09 3 GLN B CA 1
ATOM 2799 C C . GLN B 1 3 ? 14.469 0.084 -19.219 1 47.09 3 GLN B C 1
ATOM 2801 O O . GLN B 1 3 ? 13.445 -0.56 -19 1 47.09 3 GLN B O 1
ATOM 2806 N N . THR B 1 4 ? 15.422 0.207 -18.312 1 56.59 4 THR B N 1
ATOM 2807 C CA . THR B 1 4 ? 14.945 0.435 -16.969 1 56.59 4 THR B CA 1
ATOM 2808 C C . THR B 1 4 ? 13.945 1.588 -16.922 1 56.59 4 THR B C 1
ATOM 2810 O O . THR B 1 4 ? 14.156 2.621 -17.562 1 56.59 4 THR B O 1
ATOM 2813 N N . ILE B 1 5 ? 12.68 1.342 -16.562 1 67.06 5 ILE B N 1
ATOM 2814 C CA . ILE B 1 5 ? 11.633 2.348 -16.484 1 67.06 5 ILE B CA 1
ATOM 2815 C C . ILE B 1 5 ? 12.047 3.438 -15.492 1 67.06 5 ILE B C 1
ATOM 2817 O O . ILE B 1 5 ? 12.406 3.145 -14.352 1 67.06 5 ILE B O 1
ATOM 2821 N N . SER B 1 6 ? 12.359 4.586 -16.125 1 81.94 6 SER B N 1
ATOM 2822 C CA . SER B 1 6 ? 12.734 5.711 -15.273 1 81.94 6 SER B CA 1
ATOM 2823 C C . SER B 1 6 ? 11.594 6.707 -15.133 1 81.94 6 SER B C 1
ATOM 2825 O O . SER B 1 6 ? 10.922 7.035 -16.109 1 81.94 6 SER B O 1
ATOM 2827 N N . ILE B 1 7 ? 11.258 7.16 -13.93 1 92.44 7 ILE B N 1
ATOM 2828 C CA . ILE B 1 7 ? 10.234 8.141 -13.609 1 92.44 7 ILE B CA 1
ATOM 2829 C C . ILE B 1 7 ? 10.758 9.547 -13.883 1 92.44 7 ILE B C 1
ATOM 2831 O O . ILE B 1 7 ? 11.82 9.93 -13.375 1 92.44 7 ILE B O 1
ATOM 2835 N N . LYS B 1 8 ? 10.102 10.195 -14.773 1 94.62 8 LYS B N 1
ATOM 2836 C CA . LYS B 1 8 ? 10.453 11.594 -15.016 1 94.62 8 LYS B CA 1
ATOM 2837 C C . LYS B 1 8 ? 9.781 12.508 -13.992 1 94.62 8 LYS B C 1
ATOM 2839 O O . LYS B 1 8 ? 8.555 12.633 -13.977 1 94.62 8 LYS B O 1
ATOM 2844 N N . ARG B 1 9 ? 10.523 13.219 -13.234 1 96.69 9 ARG B N 1
ATOM 2845 C CA . ARG B 1 9 ? 10 14.062 -12.164 1 96.69 9 ARG B CA 1
ATOM 2846 C C . ARG B 1 9 ? 9.477 15.383 -12.711 1 96.69 9 ARG B C 1
ATOM 2848 O O . ARG B 1 9 ? 10.078 15.969 -13.609 1 96.69 9 ARG B O 1
ATOM 2855 N N . ARG B 1 10 ? 8.391 15.781 -12.156 1 97.56 10 ARG B N 1
ATOM 2856 C CA . ARG B 1 10 ? 7.871 17.125 -12.422 1 97.56 10 ARG B CA 1
ATOM 2857 C C . ARG B 1 10 ? 8.875 18.188 -11.992 1 97.56 10 ARG B C 1
ATOM 2859 O O . ARG B 1 10 ? 9.5 18.078 -10.938 1 97.56 10 ARG B O 1
ATOM 2866 N N . LYS B 1 11 ? 9.07 19.172 -12.898 1 96.69 11 LYS B N 1
ATOM 2867 C CA . LYS B 1 11 ? 9.93 20.281 -12.508 1 96.69 11 LYS B CA 1
ATOM 2868 C C . LYS B 1 11 ? 9.242 21.172 -11.477 1 96.69 11 LYS B C 1
ATOM 2870 O O . LYS B 1 11 ? 8.078 21.547 -11.648 1 96.69 11 LYS B O 1
ATOM 2875 N N . SER B 1 12 ? 9.883 21.391 -10.391 1 98.06 12 SER B N 1
ATOM 2876 C CA . SER B 1 12 ? 9.367 22.281 -9.352 1 98.06 12 SER B CA 1
ATOM 2877 C C . SER B 1 12 ? 10.469 23.188 -8.82 1 98.06 12 SER B C 1
ATOM 2879 O O . SER B 1 12 ? 11.656 22.922 -9.016 1 98.06 12 SER B O 1
ATOM 2881 N N . LYS B 1 13 ? 10.078 24.281 -8.188 1 97.94 13 LYS B N 1
ATOM 2882 C CA . LYS B 1 13 ? 11.023 25.125 -7.457 1 97.94 13 LYS B CA 1
ATOM 2883 C C . LYS B 1 13 ? 11.625 24.375 -6.273 1 97.94 13 LYS B C 1
ATOM 2885 O O . LYS B 1 13 ? 11.078 23.359 -5.82 1 97.94 13 LYS B O 1
ATOM 2890 N N . LYS B 1 14 ? 12.836 24.922 -5.938 1 98 14 LYS B N 1
ATOM 2891 C CA . LYS B 1 14 ? 13.5 24.312 -4.785 1 98 14 LYS B CA 1
ATOM 2892 C C . LYS B 1 14 ? 13.406 25.219 -3.561 1 98 14 LYS B C 1
ATOM 2894 O O . LYS B 1 14 ? 13.617 26.438 -3.66 1 98 14 LYS B O 1
ATOM 2899 N N . ILE B 1 15 ? 12.961 24.641 -2.514 1 98.56 15 ILE B N 1
ATOM 2900 C CA . ILE B 1 15 ? 12.969 25.344 -1.239 1 98.56 15 ILE B CA 1
ATOM 2901 C C . ILE B 1 15 ? 13.742 24.547 -0.203 1 98.56 15 ILE B C 1
ATOM 2903 O O . ILE B 1 15 ? 14.172 23.422 -0.475 1 98.56 15 ILE B O 1
ATOM 2907 N N . TYR B 1 16 ? 13.922 25.156 0.947 1 98.5 16 TYR B N 1
ATOM 2908 C CA . TYR B 1 16 ? 14.703 24.484 1.979 1 98.5 16 TYR B CA 1
ATOM 2909 C C . TYR B 1 16 ? 13.984 24.531 3.32 1 98.5 16 TYR B C 1
ATOM 2911 O O . TYR B 1 16 ? 13.445 25.562 3.711 1 98.5 16 TYR B O 1
ATOM 2919 N N . ILE B 1 17 ? 13.898 23.438 3.902 1 98.69 17 ILE B N 1
ATOM 2920 C CA . ILE B 1 17 ? 13.547 23.359 5.316 1 98.69 17 ILE B CA 1
ATOM 2921 C C . ILE B 1 17 ? 14.789 23.047 6.141 1 98.69 17 ILE B C 1
ATOM 2923 O O . ILE B 1 17 ? 15.258 21.906 6.172 1 98.69 17 ILE B O 1
ATOM 2927 N N . LYS B 1 18 ? 15.227 24.094 6.734 1 97.69 18 LYS B N 1
ATOM 2928 C CA . LYS B 1 18 ? 16.562 24.016 7.316 1 97.69 18 LYS B CA 1
ATOM 2929 C C . LYS B 1 18 ? 17.594 23.594 6.27 1 97.69 18 LYS B C 1
ATOM 2931 O O . LYS B 1 18 ? 17.766 24.281 5.262 1 97.69 18 LYS B O 1
ATOM 2936 N N . ASN B 1 19 ? 18.219 22.484 6.383 1 97.31 19 ASN B N 1
ATOM 2937 C CA . ASN B 1 19 ? 19.234 22.031 5.426 1 97.31 19 ASN B CA 1
ATOM 2938 C C . ASN B 1 19 ? 18.672 20.984 4.473 1 97.31 19 ASN B C 1
ATOM 2940 O O . ASN B 1 19 ? 19.422 20.422 3.672 1 97.31 19 ASN B O 1
ATOM 2944 N N . ILE B 1 20 ? 17.422 20.719 4.473 1 98.5 20 ILE B N 1
ATOM 2945 C CA . ILE B 1 20 ? 16.828 19.688 3.635 1 98.5 20 ILE B CA 1
ATOM 2946 C C . ILE B 1 20 ? 16.219 20.328 2.393 1 98.5 20 ILE B C 1
ATOM 2948 O O . ILE B 1 20 ? 15.234 21.078 2.488 1 98.5 20 ILE B O 1
ATOM 2952 N N . PRO B 1 21 ? 16.719 20.062 1.255 1 98.62 21 PRO B N 1
ATOM 2953 C CA . PRO B 1 21 ? 16.109 20.594 0.028 1 98.62 21 PRO B CA 1
ATOM 2954 C C . PRO B 1 21 ? 14.836 19.859 -0.365 1 98.62 21 PRO B C 1
ATOM 2956 O O . PRO B 1 21 ? 14.742 18.641 -0.193 1 98.62 21 PRO B O 1
ATOM 2959 N N . ILE B 1 22 ? 13.852 20.562 -0.826 1 98.62 22 ILE B N 1
ATOM 2960 C CA . ILE B 1 22 ? 12.586 20.016 -1.309 1 98.62 22 ILE B CA 1
ATOM 2961 C C . ILE B 1 22 ? 12.281 20.578 -2.697 1 98.62 22 ILE B C 1
ATOM 2963 O O . ILE B 1 22 ? 12.289 21.797 -2.898 1 98.62 22 ILE B O 1
ATOM 2967 N N . GLY B 1 23 ? 12 19.719 -3.635 1 98.19 23 GLY B N 1
ATOM 2968 C CA . GLY B 1 23 ? 11.711 20.156 -4.992 1 98.19 23 GLY B CA 1
ATOM 2969 C C . GLY B 1 23 ? 12.922 20.125 -5.898 1 98.19 23 GLY B C 1
ATOM 2970 O O . GLY B 1 23 ? 14.023 19.781 -5.461 1 98.19 23 GLY B O 1
ATOM 2971 N N . GLY B 1 24 ? 12.703 20.406 -7.133 1 96.44 24 GLY B N 1
ATOM 2972 C CA . GLY B 1 24 ? 13.797 20.359 -8.094 1 96.44 24 GLY B CA 1
ATOM 2973 C C . GLY B 1 24 ? 14.398 18.969 -8.242 1 96.44 24 GLY B C 1
ATOM 2974 O O . GLY B 1 24 ? 13.68 18 -8.461 1 96.44 24 GLY B O 1
ATOM 2975 N N . ASP B 1 25 ? 15.711 18.922 -8.07 1 95.25 25 ASP B N 1
ATOM 2976 C CA . ASP B 1 25 ? 16.406 17.656 -8.219 1 95.25 25 ASP B CA 1
ATOM 2977 C C . ASP B 1 25 ? 16.703 17.031 -6.863 1 95.25 25 ASP B C 1
ATOM 2979 O O . ASP B 1 25 ? 17.484 16.062 -6.773 1 95.25 25 ASP B O 1
ATOM 2983 N N . ALA B 1 26 ? 16.062 17.578 -5.836 1 98 26 ALA B N 1
ATOM 2984 C CA . ALA B 1 26 ? 16.328 17.094 -4.48 1 98 26 ALA B CA 1
ATOM 2985 C C . ALA B 1 26 ? 15.734 15.695 -4.277 1 98 26 ALA B C 1
ATOM 2987 O O . ALA B 1 26 ? 14.742 15.336 -4.91 1 98 26 ALA B O 1
ATOM 2988 N N . PRO B 1 27 ? 16.391 14.875 -3.402 1 97.75 27 PRO B N 1
ATOM 2989 C CA . PRO B 1 27 ? 15.734 13.617 -3.025 1 97.75 27 PRO B CA 1
ATOM 2990 C C . PRO B 1 27 ? 14.367 13.828 -2.383 1 97.75 27 PRO B C 1
ATOM 2992 O O . PRO B 1 27 ? 14.141 14.844 -1.717 1 97.75 27 PRO B O 1
ATOM 2995 N N . ILE B 1 28 ? 13.492 12.953 -2.621 1 98.5 28 ILE B N 1
ATOM 2996 C CA . ILE B 1 28 ? 12.172 13.031 -2 1 98.5 28 ILE B CA 1
ATOM 2997 C C . ILE B 1 28 ? 12.289 12.742 -0.505 1 98.5 28 ILE B C 1
ATOM 2999 O O . ILE B 1 28 ? 12.633 11.625 -0.105 1 98.5 28 ILE B O 1
ATOM 3003 N N . SER B 1 29 ? 12 13.688 0.304 1 98.69 29 SER B N 1
ATOM 3004 C CA . SER B 1 29 ? 12.148 13.539 1.747 1 98.69 29 SER B CA 1
ATOM 3005 C C . SER B 1 29 ? 10.938 12.844 2.359 1 98.69 29 SER B C 1
ATOM 3007 O O . SER B 1 29 ? 9.82 12.969 1.852 1 98.69 29 SER B O 1
ATOM 3009 N N . VAL B 1 30 ? 11.18 12.086 3.404 1 98.75 30 VAL B N 1
ATOM 3010 C CA . VAL B 1 30 ? 10.141 11.398 4.164 1 98.75 30 VAL B CA 1
ATOM 3011 C C . VAL B 1 30 ? 9.922 12.109 5.496 1 98.75 30 VAL B C 1
ATOM 3013 O O . VAL B 1 30 ? 10.867 12.352 6.246 1 98.75 30 VAL B O 1
ATOM 3016 N N . GLN B 1 31 ? 8.672 12.484 5.703 1 98.88 31 GLN B N 1
ATOM 3017 C CA . GLN B 1 31 ? 8.312 13.227 6.906 1 98.88 31 GLN B CA 1
ATOM 3018 C C . GLN B 1 31 ? 7.391 12.414 7.809 1 98.88 31 GLN B C 1
ATOM 3020 O O . GLN B 1 31 ? 6.867 11.375 7.391 1 98.88 31 GLN B O 1
ATOM 3025 N N . SER B 1 32 ? 7.27 12.828 9 1 98.5 32 SER B N 1
ATOM 3026 C CA . SER B 1 32 ? 6.281 12.336 9.953 1 98.5 32 SER B CA 1
ATOM 3027 C C . SER B 1 32 ? 5.82 13.445 10.891 1 98.5 32 SER B C 1
ATOM 3029 O O . SER B 1 32 ? 6.082 14.625 10.641 1 98.5 32 SER B O 1
ATOM 3031 N N . MET B 1 33 ? 4.984 13.148 11.82 1 98.38 33 MET B N 1
ATOM 3032 C CA . MET B 1 33 ? 4.426 14.094 12.781 1 98.38 33 MET B CA 1
ATOM 3033 C C . MET B 1 33 ? 4.305 13.453 14.156 1 98.38 33 MET B C 1
ATOM 3035 O O . MET B 1 33 ? 3.943 12.281 14.273 1 98.38 33 MET B O 1
ATOM 3039 N N . THR B 1 34 ? 4.637 14.203 15.125 1 97.88 34 THR B N 1
ATOM 3040 C CA . THR B 1 34 ? 4.426 13.711 16.484 1 97.88 34 THR B CA 1
ATOM 3041 C C . THR B 1 34 ? 2.934 13.633 16.797 1 97.88 34 THR B C 1
ATOM 3043 O O . THR B 1 34 ? 2.141 14.422 16.281 1 97.88 34 THR B O 1
ATOM 3046 N N . ASN B 1 35 ? 2.65 12.68 17.594 1 95.75 35 ASN B N 1
ATOM 3047 C CA . ASN B 1 35 ? 1.271 12.617 18.062 1 95.75 35 ASN B CA 1
ATOM 3048 C C . ASN B 1 35 ? 1.193 12.727 19.578 1 95.75 35 ASN B C 1
ATOM 3050 O O . ASN B 1 35 ? 0.184 12.359 20.188 1 95.75 35 ASN B O 1
ATOM 3054 N N . THR B 1 36 ? 2.279 13.141 20.219 1 95.62 36 THR B N 1
ATOM 3055 C CA . THR B 1 36 ? 2.299 13.461 21.641 1 95.62 36 THR B CA 1
ATOM 3056 C C . THR B 1 36 ? 1.63 14.812 21.891 1 95.62 36 THR B C 1
ATOM 3058 O O . THR B 1 36 ? 1.478 15.617 20.984 1 95.62 36 THR B O 1
ATOM 3061 N N . CYS B 1 37 ? 1.248 14.969 23.156 1 94.94 37 CYS B N 1
ATOM 3062 C CA . CYS B 1 37 ? 0.884 16.312 23.562 1 94.94 37 CYS B CA 1
ATOM 3063 C C . CYS B 1 37 ? 2.107 17.219 23.609 1 94.94 37 CYS B C 1
ATOM 3065 O O . CYS B 1 37 ? 3.043 16.984 24.359 1 94.94 37 CYS B O 1
ATOM 3067 N N . THR B 1 38 ? 2.094 18.281 22.859 1 96.75 38 THR B N 1
ATOM 3068 C CA . THR B 1 38 ? 3.268 19.125 22.672 1 96.75 38 THR B CA 1
ATOM 3069 C C . THR B 1 38 ? 3.727 19.703 24 1 96.75 38 THR B C 1
ATOM 3071 O O . THR B 1 38 ? 4.922 19.922 24.219 1 96.75 38 THR B O 1
ATOM 3074 N N . THR B 1 39 ? 2.781 19.891 24.906 1 97.56 39 THR B N 1
ATOM 3075 C CA . THR B 1 39 ? 3.141 20.469 26.203 1 97.56 39 THR B CA 1
ATOM 3076 C C . THR B 1 39 ? 3.916 19.453 27.047 1 97.56 39 THR B C 1
ATOM 3078 O O . THR B 1 39 ? 4.516 19.812 28.062 1 97.56 39 THR B O 1
ATOM 3081 N N . ASN B 1 40 ? 3.822 18.188 26.703 1 97.88 40 ASN B N 1
ATOM 3082 C CA . ASN B 1 40 ? 4.723 17.188 27.281 1 97.88 40 ASN B CA 1
ATOM 3083 C C . ASN B 1 40 ? 6.066 17.172 26.5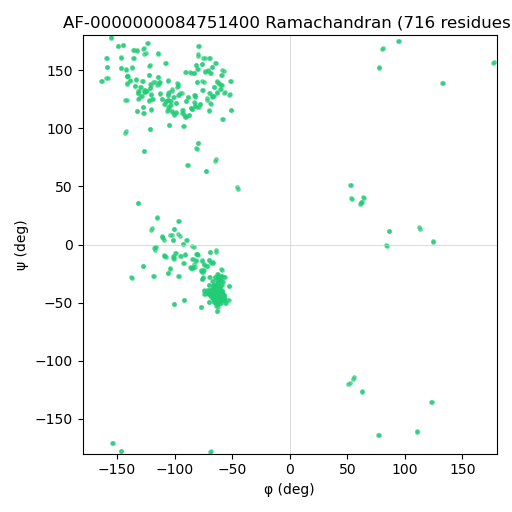62 1 97.88 40 ASN B C 1
ATOM 3085 O O . ASN B 1 40 ? 6.32 16.281 25.734 1 97.88 40 ASN B O 1
ATOM 3089 N N . VAL B 1 41 ? 6.922 18.078 26.969 1 98.5 41 VAL B N 1
ATOM 3090 C CA . VAL B 1 41 ? 8.172 18.391 26.281 1 98.5 41 VAL B CA 1
ATOM 3091 C C . VAL B 1 41 ? 9.047 17.141 26.219 1 98.5 41 VAL B C 1
ATOM 3093 O O . VAL B 1 41 ? 9.562 16.781 25.141 1 98.5 41 VAL B O 1
ATOM 3096 N N . LYS B 1 42 ? 9.156 16.453 27.297 1 98.44 42 LYS B N 1
ATOM 3097 C CA . LYS B 1 42 ? 10.016 15.273 27.375 1 98.44 42 LYS B CA 1
ATOM 3098 C C . LYS B 1 42 ? 9.539 14.188 26.406 1 98.44 42 LYS B C 1
ATOM 3100 O O . LYS B 1 42 ? 10.336 13.617 25.672 1 98.44 42 LYS B O 1
ATOM 3105 N N . ALA B 1 43 ? 8.289 13.906 26.422 1 98.12 43 ALA B N 1
ATOM 3106 C CA . ALA B 1 43 ? 7.711 12.875 25.547 1 98.12 43 ALA B CA 1
ATOM 3107 C C . ALA B 1 43 ? 7.852 13.25 24.078 1 98.12 43 ALA B C 1
ATOM 3109 O O . ALA B 1 43 ? 8.109 12.398 23.234 1 98.12 43 ALA B O 1
ATOM 3110 N N . THR B 1 44 ? 7.664 14.477 23.828 1 98.5 44 THR B N 1
ATOM 3111 C CA . THR B 1 44 ? 7.727 14.945 22.453 1 98.5 44 THR B CA 1
ATOM 3112 C C . THR B 1 44 ? 9.156 14.883 21.922 1 98.5 44 THR B C 1
ATOM 3114 O O . THR B 1 44 ? 9.391 14.43 20.797 1 98.5 44 THR B O 1
ATOM 3117 N N . ILE B 1 45 ? 10.102 15.266 22.75 1 98.81 45 ILE B N 1
ATOM 3118 C CA . ILE B 1 45 ? 11.508 15.18 22.359 1 98.81 45 ILE B CA 1
ATOM 3119 C C . ILE B 1 45 ? 11.883 13.727 22.094 1 98.81 45 ILE B C 1
ATOM 3121 O O . ILE B 1 45 ? 12.523 13.414 21.094 1 98.81 45 ILE B O 1
ATOM 3125 N N . LYS B 1 46 ? 11.461 12.891 23 1 98.56 46 LYS B N 1
ATOM 3126 C CA . LYS B 1 46 ? 11.734 11.461 22.859 1 98.56 46 LYS B CA 1
ATOM 3127 C C . LYS B 1 46 ? 11.172 10.93 21.547 1 98.56 46 LYS B C 1
ATOM 3129 O O . LYS B 1 46 ? 11.836 10.18 20.828 1 98.56 46 LYS B O 1
ATOM 3134 N N . GLN B 1 47 ? 9.969 11.266 21.203 1 98.5 47 GLN B N 1
ATOM 3135 C CA . GLN B 1 47 ? 9.336 10.789 19.984 1 98.5 47 GLN B CA 1
ATOM 3136 C C . GLN B 1 47 ? 10.031 11.359 18.75 1 98.5 47 GLN B C 1
ATOM 3138 O O . GLN B 1 47 ? 10.219 10.664 17.75 1 98.5 47 GLN B O 1
ATOM 3143 N N . ILE B 1 48 ? 10.398 12.648 18.797 1 98.75 48 ILE B N 1
ATOM 3144 C CA . ILE B 1 48 ? 11.125 13.266 17.688 1 98.75 48 ILE B CA 1
ATOM 3145 C C . ILE B 1 48 ? 12.406 12.484 17.422 1 98.75 48 ILE B C 1
ATOM 3147 O O . ILE B 1 48 ? 12.711 12.164 16.266 1 98.75 48 ILE B O 1
ATOM 3151 N N . ASN B 1 49 ? 13.109 12.172 18.453 1 98.56 49 ASN B N 1
ATOM 3152 C CA . ASN B 1 49 ? 14.359 11.43 18.312 1 98.56 49 ASN B CA 1
ATOM 3153 C C . ASN B 1 49 ? 14.117 10.047 17.719 1 98.56 49 ASN B C 1
ATOM 3155 O O . ASN B 1 49 ? 14.883 9.586 16.859 1 98.56 49 ASN B O 1
ATOM 3159 N N . LYS B 1 50 ? 13.086 9.43 18.156 1 97.81 50 LYS B N 1
ATOM 3160 C CA . LYS B 1 50 ? 12.719 8.109 17.641 1 97.81 50 LYS B CA 1
ATOM 3161 C C . LYS B 1 50 ? 12.391 8.18 16.156 1 97.81 50 LYS B C 1
ATOM 3163 O O . LYS B 1 50 ? 12.789 7.305 15.383 1 97.81 50 LYS B O 1
ATOM 3168 N N . LEU B 1 51 ? 11.648 9.172 15.773 1 98.38 51 LEU B N 1
ATOM 3169 C CA . LEU B 1 51 ? 11.281 9.352 14.367 1 98.38 51 LEU B CA 1
ATOM 3170 C C . LEU B 1 51 ? 12.508 9.648 13.516 1 98.38 51 LEU B C 1
ATOM 3172 O O . LEU B 1 51 ? 12.641 9.117 12.414 1 98.38 51 LEU B O 1
ATOM 3176 N N . GLN B 1 52 ? 13.359 10.484 14.023 1 97.88 52 GLN B N 1
ATOM 3177 C CA . GLN B 1 52 ? 14.594 10.797 13.32 1 97.88 52 GLN B CA 1
ATOM 3178 C C . GLN B 1 52 ? 15.453 9.547 13.141 1 97.88 52 GLN B C 1
ATOM 3180 O O . GLN B 1 52 ? 16.031 9.328 12.07 1 97.88 52 GLN B O 1
ATOM 3185 N N . GLN B 1 53 ? 15.516 8.75 14.172 1 95.81 53 GLN B N 1
ATOM 3186 C CA . GLN B 1 53 ? 16.266 7.5 14.117 1 95.81 53 GLN B CA 1
ATOM 3187 C C . GLN B 1 53 ? 15.672 6.543 13.094 1 95.81 53 GLN B C 1
ATOM 3189 O O . GLN B 1 53 ? 16.406 5.812 12.422 1 95.81 53 GLN B O 1
ATOM 3194 N N . ALA B 1 54 ? 14.398 6.582 12.945 1 95.75 54 ALA B N 1
ATOM 3195 C CA . ALA B 1 54 ? 13.703 5.719 11.992 1 95.75 54 ALA B CA 1
ATOM 3196 C C . ALA B 1 54 ? 13.914 6.203 10.562 1 95.75 54 ALA B C 1
ATOM 3198 O O . ALA B 1 54 ? 13.625 5.48 9.602 1 95.75 54 ALA B O 1
ATOM 3199 N N . GLY B 1 55 ? 14.344 7.457 10.383 1 96.75 55 GLY B N 1
ATOM 3200 C CA . GLY B 1 55 ? 14.711 7.926 9.055 1 96.75 55 GLY B CA 1
ATOM 3201 C C . GLY B 1 55 ? 13.953 9.172 8.641 1 96.75 55 GLY B C 1
ATOM 3202 O O . GLY B 1 55 ? 14.141 9.68 7.527 1 96.75 55 GLY B O 1
ATOM 3203 N N . ALA B 1 56 ? 13.086 9.734 9.547 1 98.25 56 ALA B N 1
ATOM 3204 C CA . ALA B 1 56 ? 12.375 10.961 9.203 1 98.25 56 ALA B CA 1
ATOM 3205 C C . ALA B 1 56 ? 13.359 12.109 8.984 1 98.25 56 ALA B C 1
ATOM 3207 O O . ALA B 1 56 ? 14.219 12.375 9.82 1 98.25 56 ALA B O 1
ATOM 3208 N N . GLU B 1 57 ? 13.172 12.773 7.922 1 98.44 57 GLU B N 1
ATOM 3209 C CA . GLU B 1 57 ? 14.086 13.867 7.594 1 98.44 57 GLU B CA 1
ATOM 3210 C C . GLU B 1 57 ? 13.516 15.211 8.039 1 98.44 57 GLU B C 1
ATOM 3212 O O . GLU B 1 57 ? 14.266 16.172 8.234 1 98.44 57 GLU B O 1
ATOM 3217 N N . ILE B 1 58 ? 12.25 15.328 8.109 1 98.81 58 ILE B N 1
ATOM 3218 C CA . ILE B 1 58 ? 11.5 16.469 8.609 1 98.81 58 ILE B CA 1
ATOM 3219 C C . ILE B 1 58 ? 10.391 16 9.539 1 98.81 58 ILE B C 1
ATOM 3221 O O . ILE B 1 58 ? 9.719 15 9.25 1 98.81 58 ILE B O 1
ATOM 3225 N N . ILE B 1 59 ? 10.211 16.656 10.648 1 98.88 59 ILE B N 1
ATOM 3226 C CA . ILE B 1 59 ? 9.195 16.234 11.609 1 98.88 59 ILE B CA 1
ATOM 3227 C C . ILE B 1 59 ? 8.258 17.406 11.906 1 98.88 59 ILE B C 1
ATOM 3229 O O . ILE B 1 59 ? 8.711 18.547 12.109 1 98.88 59 ILE B O 1
ATOM 3233 N N . ARG B 1 60 ? 6.988 17.156 11.859 1 98.69 60 ARG B N 1
ATOM 3234 C CA . ARG B 1 60 ? 5.98 18.156 12.156 1 98.69 60 ARG B CA 1
ATOM 3235 C C . ARG B 1 60 ? 5.492 18.031 13.602 1 98.69 60 ARG B C 1
ATOM 3237 O O . ARG B 1 60 ? 5.301 16.922 14.102 1 98.69 60 ARG B O 1
ATOM 3244 N N . VAL B 1 61 ? 5.324 19.172 14.234 1 98.19 61 VAL B N 1
ATOM 3245 C CA . VAL B 1 61 ? 4.824 19.234 15.602 1 98.19 61 VAL B CA 1
ATOM 3246 C C . VAL B 1 61 ? 3.619 20.172 15.664 1 98.19 61 VAL B C 1
ATOM 3248 O O . VAL B 1 61 ? 3.666 21.297 15.141 1 98.19 61 VAL B O 1
ATOM 3251 N N . SER B 1 62 ? 2.592 19.719 16.266 1 96.12 62 SER B N 1
ATOM 3252 C CA . SER B 1 62 ? 1.394 20.531 16.422 1 96.12 62 SER B CA 1
ATOM 3253 C C . SER B 1 62 ? 1.583 21.594 17.5 1 96.12 62 SER B C 1
ATOM 3255 O O . SER B 1 62 ? 2.096 21.297 18.578 1 96.12 62 SER B O 1
ATOM 3257 N N . VAL B 1 63 ? 1.204 22.812 17.188 1 96.81 63 VAL B N 1
ATOM 3258 C CA . VAL B 1 63 ? 1.261 23.922 18.141 1 96.81 63 VAL B CA 1
ATOM 3259 C C . VAL B 1 63 ? -0.106 24.594 18.234 1 96.81 63 VAL B C 1
ATOM 3261 O O . VAL B 1 63 ? -0.29 25.719 17.75 1 96.81 63 VAL B O 1
ATOM 3264 N N . PRO B 1 64 ? -0.971 23.984 19 1 92.94 64 PRO B N 1
ATOM 3265 C CA . PRO B 1 64 ? -2.365 24.438 18.953 1 92.94 64 PRO B CA 1
ATOM 3266 C C . PRO B 1 64 ? -2.627 25.625 19.875 1 92.94 64 PRO B C 1
ATOM 3268 O O . PRO B 1 64 ? -3.631 26.328 19.719 1 92.94 64 PRO B O 1
ATOM 3271 N N . THR B 1 65 ? -1.728 25.875 20.922 1 94.56 65 THR B N 1
ATOM 3272 C CA . THR B 1 65 ? -1.953 26.922 21.906 1 94.56 65 THR B CA 1
ATOM 3273 C C . THR B 1 65 ? -0.67 27.719 22.156 1 94.56 65 THR B C 1
ATOM 3275 O O . THR B 1 65 ? 0.409 27.312 21.719 1 94.56 65 THR B O 1
ATOM 3278 N N . LEU B 1 66 ? -0.886 28.844 22.844 1 96.38 66 LEU B N 1
ATOM 3279 C CA . LEU B 1 66 ? 0.281 29.625 23.234 1 96.38 66 LEU B CA 1
ATOM 3280 C C . LEU B 1 66 ? 1.17 28.844 24.188 1 96.38 66 LEU B C 1
ATOM 3282 O O . LEU B 1 66 ? 2.396 28.969 24.156 1 96.38 66 LEU B O 1
ATOM 3286 N N . GLU B 1 67 ? 0.544 28.094 25.031 1 97.25 67 GLU B N 1
ATOM 3287 C CA . GLU B 1 67 ? 1.302 27.219 25.906 1 97.25 67 GLU B CA 1
ATOM 3288 C C . GLU B 1 67 ? 2.117 26.203 25.109 1 97.25 67 GLU B C 1
ATOM 3290 O O . GLU B 1 67 ? 3.273 25.922 25.438 1 97.25 67 GLU B O 1
ATOM 3295 N N . ALA B 1 68 ? 1.521 25.672 24.109 1 97.12 68 ALA B N 1
ATOM 3296 C CA . ALA B 1 68 ? 2.221 24.734 23.234 1 97.12 68 ALA B CA 1
ATOM 3297 C C . ALA B 1 68 ? 3.385 25.422 22.531 1 97.12 68 ALA B C 1
ATOM 3299 O O . ALA B 1 68 ? 4.418 24.812 22.266 1 97.12 68 ALA B O 1
ATOM 3300 N N . ALA B 1 69 ? 3.203 26.703 22.219 1 98 69 ALA B N 1
ATOM 3301 C CA . ALA B 1 69 ? 4.285 27.453 21.594 1 98 69 ALA B CA 1
ATOM 3302 C C . ALA B 1 69 ? 5.492 27.562 22.516 1 98 69 ALA B C 1
ATOM 3304 O O . ALA B 1 69 ? 6.633 27.422 22.078 1 98 69 ALA B O 1
ATOM 3305 N N . GLU B 1 70 ? 5.207 27.797 23.766 1 98.25 70 GLU B N 1
ATOM 3306 C CA . GLU B 1 70 ? 6.297 27.844 24.719 1 98.25 70 GLU B CA 1
ATOM 3307 C C . GLU B 1 70 ? 6.996 26.5 24.859 1 98.25 70 GLU B C 1
ATOM 3309 O O . GLU B 1 70 ? 8.219 26.438 24.984 1 98.25 70 GLU B O 1
ATOM 3314 N N . ALA B 1 71 ? 6.227 25.453 24.875 1 98.38 71 ALA B N 1
ATOM 3315 C CA . ALA B 1 71 ? 6.793 24.109 24.875 1 98.38 71 ALA B CA 1
ATOM 3316 C C . ALA B 1 71 ? 7.617 23.859 23.625 1 98.38 71 ALA B C 1
ATOM 3318 O O . ALA B 1 71 ? 8.68 23.234 23.688 1 98.38 71 ALA B O 1
ATOM 3319 N N . PHE B 1 72 ? 7.156 24.328 22.562 1 98.5 72 PHE B N 1
ATOM 3320 C CA . PHE B 1 72 ? 7.848 24.188 21.281 1 98.5 72 PHE B CA 1
ATOM 3321 C C . PHE B 1 72 ? 9.234 24.828 21.344 1 98.5 72 PHE B C 1
ATOM 3323 O O . PHE B 1 72 ? 10.203 24.266 20.828 1 98.5 72 PHE B O 1
ATOM 3330 N N . LYS B 1 73 ? 9.266 25.969 21.938 1 98.5 73 LYS B N 1
ATOM 3331 C CA . LYS B 1 73 ? 10.547 26.641 22.141 1 98.5 73 LYS B CA 1
ATOM 3332 C C . LYS B 1 73 ? 11.547 25.719 22.828 1 98.5 73 LYS B C 1
ATOM 3334 O O . LYS B 1 73 ? 12.688 25.578 22.391 1 98.5 73 LYS B O 1
ATOM 3339 N N . LYS B 1 74 ? 11.102 25.109 23.859 1 98.62 74 LYS B N 1
ATOM 3340 C CA . LYS B 1 74 ? 11.945 24.203 24.625 1 98.62 74 LYS B CA 1
ATOM 3341 C C . LYS B 1 74 ? 12.336 22.984 23.781 1 98.62 74 LYS B C 1
ATOM 3343 O O . LYS B 1 74 ? 13.469 22.516 23.844 1 98.62 74 LYS B O 1
ATOM 3348 N N . ILE B 1 75 ? 11.422 22.422 23.062 1 98.69 75 ILE B N 1
ATOM 3349 C CA . ILE B 1 75 ? 11.641 21.266 22.203 1 98.69 75 ILE B CA 1
ATOM 3350 C C . ILE B 1 75 ? 12.703 21.578 21.156 1 98.69 75 ILE B C 1
ATOM 3352 O O . ILE B 1 75 ? 13.656 20.828 20.969 1 98.69 75 ILE B O 1
ATOM 3356 N N . LYS B 1 76 ? 12.547 22.734 20.516 1 98.25 76 LYS B N 1
ATOM 3357 C CA . LYS B 1 76 ? 13.438 23.125 19.422 1 98.25 76 LYS B CA 1
ATOM 3358 C C . LYS B 1 76 ? 14.883 23.234 19.906 1 98.25 76 LYS B C 1
ATOM 3360 O O . LYS B 1 76 ? 15.82 22.969 19.156 1 98.25 76 LYS B O 1
ATOM 3365 N N . GLN B 1 77 ? 15.078 23.547 21.141 1 97.62 77 GLN B N 1
ATOM 3366 C CA . GLN B 1 77 ? 16.406 23.719 21.719 1 97.62 77 GLN B CA 1
ATOM 3367 C C . GLN B 1 77 ? 17.078 22.375 21.969 1 97.62 77 GLN B C 1
ATOM 3369 O O . GLN B 1 77 ? 18.297 22.312 22.141 1 97.62 77 GLN B O 1
ATOM 3374 N N . LYS B 1 78 ? 16.312 21.359 21.906 1 98.12 78 LYS B N 1
ATOM 3375 C CA . LYS B 1 78 ? 16.859 20.078 22.359 1 98.12 78 LYS B CA 1
ATOM 3376 C C . LYS B 1 78 ? 16.891 19.062 21.219 1 98.12 78 LYS B C 1
ATOM 3378 O O . LYS B 1 78 ? 17.375 17.938 21.391 1 98.12 78 LYS B O 1
ATOM 3383 N N . VAL B 1 79 ? 16.391 19.422 20.047 1 98.19 79 VAL B N 1
ATOM 3384 C CA . VAL B 1 79 ? 16.344 18.469 18.938 1 98.19 79 VAL B CA 1
ATOM 3385 C C . VAL B 1 79 ? 17.109 19.047 17.75 1 98.19 79 VAL B C 1
ATOM 3387 O O . VAL B 1 79 ? 17.25 20.266 17.609 1 98.19 79 VAL B O 1
ATOM 3390 N N . THR B 1 80 ? 17.625 18.203 16.891 1 97.19 80 THR B N 1
ATOM 3391 C CA . THR B 1 80 ? 18.422 18.641 15.734 1 97.19 80 THR B CA 1
ATOM 3392 C C . THR B 1 80 ? 17.594 18.531 14.453 1 97.19 80 THR B C 1
ATOM 3394 O O . THR B 1 80 ? 17.938 19.141 13.438 1 97.19 80 THR B O 1
ATOM 3397 N N . ALA B 1 81 ? 16.547 17.719 14.508 1 97.56 81 ALA B N 1
ATOM 3398 C CA . ALA B 1 81 ? 15.727 17.484 13.32 1 97.56 81 ALA B CA 1
ATOM 3399 C C . ALA B 1 81 ? 15.055 18.766 12.852 1 97.56 81 ALA B C 1
ATOM 3401 O O . ALA B 1 81 ? 14.648 19.594 13.672 1 97.56 81 ALA B O 1
ATOM 3402 N N . PRO B 1 82 ? 14.969 19 11.539 1 98.69 82 PRO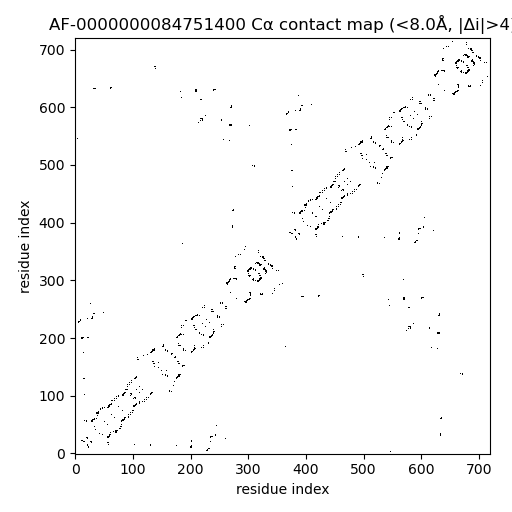 B N 1
ATOM 3403 C CA . PRO B 1 82 ? 14.102 20.094 11.07 1 98.69 82 PRO B CA 1
ATOM 3404 C C . PRO B 1 82 ? 12.656 19.938 11.531 1 98.69 82 PRO B C 1
ATOM 3406 O O . PRO B 1 82 ? 12.07 18.859 11.383 1 98.69 82 PRO B O 1
ATOM 3409 N N . ILE B 1 83 ? 12.125 21 12.086 1 98.81 83 ILE B N 1
ATOM 3410 C CA . ILE B 1 83 ? 10.797 20.906 12.672 1 98.81 83 ILE B CA 1
ATOM 3411 C C . ILE B 1 83 ? 9.844 21.859 11.953 1 98.81 83 ILE B C 1
ATOM 3413 O O . ILE B 1 83 ? 10.148 23.031 11.766 1 98.81 83 ILE B O 1
ATOM 3417 N N . VAL B 1 84 ? 8.758 21.312 11.469 1 98.81 84 VAL B N 1
ATOM 3418 C CA . VAL B 1 84 ? 7.633 22.094 10.953 1 98.81 84 VAL B CA 1
ATOM 3419 C C . VAL B 1 84 ? 6.645 22.375 12.086 1 98.81 84 VAL B C 1
ATOM 3421 O O . VAL B 1 84 ? 6.188 21.453 12.766 1 98.81 84 VAL B O 1
ATOM 3424 N N . ALA B 1 85 ? 6.336 23.641 12.344 1 98.62 85 ALA B N 1
ATOM 3425 C CA . ALA B 1 85 ? 5.297 24 13.305 1 98.62 85 ALA B CA 1
ATOM 3426 C C . ALA B 1 85 ? 3.922 24 12.648 1 98.62 85 ALA B C 1
ATOM 3428 O O . ALA B 1 85 ? 3.68 24.766 11.711 1 98.62 85 ALA B O 1
ATOM 3429 N N . ASP B 1 86 ? 3.104 23.172 13.109 1 97.31 86 ASP B N 1
ATOM 3430 C CA . ASP B 1 86 ? 1.753 23.062 12.57 1 97.31 86 ASP B CA 1
ATOM 3431 C C . ASP B 1 86 ? 0.789 23.984 13.305 1 97.31 86 ASP B C 1
ATOM 3433 O O . ASP B 1 86 ? 0.412 23.719 14.445 1 97.31 86 ASP B O 1
ATOM 3437 N N . ILE B 1 87 ? 0.34 25.031 12.625 1 95 87 ILE B N 1
ATOM 3438 C CA . ILE B 1 87 ? -0.531 26.047 13.188 1 95 87 ILE B CA 1
ATOM 3439 C C . ILE B 1 87 ? -1.84 26.109 12.406 1 95 87 ILE B C 1
ATOM 3441 O O . ILE B 1 87 ? -1.834 26.078 11.172 1 95 87 ILE B O 1
ATOM 3445 N N . HIS B 1 88 ? -2.949 26.219 13.008 1 84.12 88 HIS B N 1
ATOM 3446 C CA . HIS B 1 88 ? -4.223 26.156 12.297 1 84.12 88 HIS B CA 1
ATOM 3447 C C . HIS B 1 88 ? -4.789 27.562 12.07 1 84.12 88 HIS B C 1
ATOM 3449 O O . HIS B 1 88 ? -5.086 27.938 10.938 1 84.12 88 HIS B O 1
ATOM 3455 N N . PHE B 1 89 ? -4.871 28.422 13.211 1 81.81 89 PHE B N 1
ATOM 3456 C CA . PHE B 1 89 ? -5.648 29.625 12.992 1 81.81 89 PHE B CA 1
ATOM 3457 C C . PHE B 1 89 ? -4.953 30.844 13.609 1 81.81 89 PHE B C 1
ATOM 3459 O O . PHE B 1 89 ? -5.004 31.938 13.055 1 81.81 89 PHE B O 1
ATOM 3466 N N . ASP B 1 90 ? -4.211 30.75 14.594 1 90.5 90 ASP B N 1
ATOM 3467 C CA . ASP B 1 90 ? -3.732 31.875 15.391 1 90.5 90 ASP B CA 1
ATOM 3468 C C . ASP B 1 90 ? -2.391 32.375 14.875 1 90.5 90 ASP B C 1
ATOM 3470 O O . ASP B 1 90 ? -1.359 31.734 15.055 1 90.5 90 ASP B O 1
ATOM 3474 N N . TYR B 1 91 ? -2.439 33.562 14.328 1 94.62 91 TYR B N 1
ATOM 3475 C CA . TYR B 1 91 ? -1.23 34.156 13.758 1 94.62 91 TYR B CA 1
ATOM 3476 C C . TYR B 1 91 ? -0.179 34.406 14.836 1 94.62 91 TYR B C 1
ATOM 3478 O O . TYR B 1 91 ? 1.022 34.375 14.555 1 94.62 91 TYR B O 1
ATOM 3486 N N . ARG B 1 92 ? -0.551 34.688 16.156 1 95.62 92 ARG B N 1
ATOM 3487 C CA . ARG B 1 92 ? 0.397 34.938 17.234 1 95.62 92 ARG B CA 1
ATOM 3488 C C . ARG B 1 92 ? 1.265 33.688 17.484 1 95.62 92 ARG B C 1
ATOM 3490 O O . ARG B 1 92 ? 2.451 33.812 17.781 1 95.62 92 ARG B O 1
ATOM 3497 N N . ILE B 1 93 ? 0.581 32.562 17.297 1 96.75 93 ILE B N 1
ATOM 3498 C CA . ILE B 1 93 ? 1.302 31.312 17.484 1 96.75 93 ILE B CA 1
ATOM 3499 C C . ILE B 1 93 ? 2.309 31.141 16.344 1 96.75 93 ILE B C 1
ATOM 3501 O O . ILE B 1 93 ? 3.424 30.656 16.562 1 96.75 93 ILE B O 1
ATOM 3505 N N . ALA B 1 94 ? 1.904 31.516 15.133 1 97.38 94 ALA B N 1
ATOM 3506 C CA . ALA B 1 94 ? 2.809 31.453 13.984 1 97.38 94 ALA B CA 1
ATOM 3507 C C . ALA B 1 94 ? 4.035 32.344 14.203 1 97.38 94 ALA B C 1
ATOM 3509 O O . ALA B 1 94 ? 5.164 31.906 13.953 1 97.38 94 ALA B O 1
ATOM 3510 N N . LEU B 1 95 ? 3.791 33.531 14.648 1 97.81 95 LEU B N 1
ATOM 3511 C CA . LEU B 1 95 ? 4.879 34.469 14.906 1 97.81 95 LEU B CA 1
ATOM 3512 C C . LEU B 1 95 ? 5.832 33.938 15.961 1 97.81 95 LEU B C 1
ATOM 3514 O O . LEU B 1 95 ? 7.051 33.969 15.773 1 97.81 95 LEU B O 1
ATOM 3518 N N . LYS B 1 96 ? 5.266 33.438 17.031 1 97.94 96 LYS B N 1
ATOM 3519 C CA . LYS B 1 96 ? 6.086 32.875 18.109 1 97.94 96 LYS B CA 1
ATOM 3520 C C . LYS B 1 96 ? 6.875 31.672 17.641 1 97.94 96 LYS B C 1
ATOM 3522 O O . LYS B 1 96 ? 8.062 31.531 17.953 1 97.94 96 LYS B O 1
ATOM 3527 N N . SER B 1 97 ? 6.191 30.766 16.922 1 98.31 97 SER B N 1
ATOM 3528 C CA . SER B 1 97 ? 6.859 29.562 16.422 1 98.31 97 SER B CA 1
ATOM 3529 C C . SER B 1 97 ? 8.039 29.922 15.531 1 98.31 97 SER B C 1
ATOM 3531 O O . SER B 1 97 ? 9.094 29.297 15.602 1 98.31 97 SER B O 1
ATOM 3533 N N . ALA B 1 98 ? 7.844 30.906 14.664 1 98.12 98 ALA B N 1
ATOM 3534 C CA . ALA B 1 98 ? 8.922 31.375 13.805 1 98.12 98 ALA B CA 1
ATOM 3535 C C . ALA B 1 98 ? 10.078 31.953 14.633 1 98.12 98 ALA B C 1
ATOM 3537 O O . ALA B 1 98 ? 11.242 31.641 14.375 1 98.12 98 ALA B O 1
ATOM 3538 N N . GLU B 1 99 ? 9.711 32.75 15.594 1 98 99 GLU B N 1
ATOM 3539 C CA . GLU B 1 99 ? 10.711 33.344 16.469 1 98 99 GLU B CA 1
ATOM 3540 C C . GLU B 1 99 ? 11.477 32.281 17.25 1 98 99 GLU B C 1
ATOM 3542 O O . GLU B 1 99 ? 12.672 32.438 17.5 1 98 99 GLU B O 1
ATOM 3547 N N . TYR B 1 100 ? 10.766 31.266 17.609 1 98.19 100 TYR B N 1
ATOM 3548 C CA . TYR B 1 100 ? 11.328 30.25 18.484 1 98.19 100 TYR B CA 1
ATOM 3549 C C . TYR B 1 100 ? 12.102 29.203 17.672 1 98.19 100 TYR B C 1
ATOM 3551 O O . TYR B 1 100 ? 12.633 28.25 18.234 1 98.19 100 TYR B O 1
ATOM 3559 N N . GLY B 1 101 ? 12.117 29.359 16.328 1 97.62 101 GLY B N 1
ATOM 3560 C CA . GLY B 1 101 ? 13.086 28.578 15.57 1 97.62 101 GLY B CA 1
ATOM 3561 C C . GLY B 1 101 ? 12.43 27.531 14.672 1 97.62 101 GLY B C 1
ATOM 3562 O O . GLY B 1 101 ? 13.094 26.594 14.234 1 97.62 101 GLY B O 1
ATOM 3563 N N . ALA B 1 102 ? 11.156 27.578 14.445 1 98.69 102 ALA B N 1
ATOM 3564 C CA . ALA B 1 102 ? 10.547 26.688 13.469 1 98.69 102 ALA B CA 1
ATOM 3565 C C . ALA B 1 102 ? 11.289 26.734 12.133 1 98.69 102 ALA B C 1
ATOM 3567 O O . ALA B 1 102 ? 11.703 27.812 11.688 1 98.69 102 ALA B O 1
ATOM 3568 N N . ASP B 1 103 ? 11.438 25.562 11.508 1 98.81 103 ASP B N 1
ATOM 3569 C CA . ASP B 1 103 ? 12.141 25.5 10.234 1 98.81 103 ASP B CA 1
ATOM 3570 C C . ASP B 1 103 ? 11.172 25.641 9.062 1 98.81 103 ASP B C 1
ATOM 3572 O O . ASP B 1 103 ? 11.586 25.875 7.926 1 98.81 103 ASP B O 1
ATOM 3576 N N . CYS B 1 104 ? 9.953 25.484 9.289 1 98.81 104 CYS B N 1
ATOM 3577 C CA . CYS B 1 104 ? 8.836 25.641 8.359 1 98.81 104 CYS B CA 1
ATOM 3578 C C . CYS B 1 104 ? 7.531 25.859 9.109 1 98.81 104 CYS B C 1
ATOM 3580 O O . CYS B 1 104 ? 7.344 25.344 10.211 1 98.81 104 CYS B O 1
ATOM 3582 N N . LEU B 1 105 ? 6.66 26.688 8.594 1 98.56 105 LEU B N 1
ATOM 3583 C CA . LEU B 1 105 ? 5.324 26.891 9.148 1 98.56 105 LEU B CA 1
ATOM 3584 C C . LEU B 1 105 ? 4.27 26.203 8.289 1 98.56 105 LEU B C 1
ATOM 3586 O O . LEU B 1 105 ? 4.203 26.438 7.078 1 98.56 105 LEU B O 1
ATOM 3590 N N . ARG B 1 106 ? 3.611 25.281 8.828 1 98.31 106 ARG B N 1
ATOM 3591 C CA . ARG B 1 106 ? 2.379 24.828 8.188 1 98.31 106 ARG B CA 1
ATOM 3592 C C . ARG B 1 106 ? 1.188 25.672 8.641 1 98.31 106 ARG B C 1
ATOM 3594 O O . ARG B 1 106 ? 0.786 25.609 9.805 1 98.31 106 ARG B O 1
ATOM 3601 N N . ILE B 1 107 ? 0.637 26.438 7.781 1 96.56 107 ILE B N 1
ATOM 3602 C CA . ILE B 1 107 ? -0.476 27.344 8.062 1 96.56 107 ILE B CA 1
ATOM 3603 C C . ILE B 1 107 ? -1.125 27.781 6.75 1 96.56 107 ILE B C 1
ATOM 3605 O O . ILE B 1 107 ? -0.432 28.031 5.762 1 96.56 107 ILE B O 1
ATOM 3609 N N . ASN B 1 108 ? -2.455 27.875 6.746 1 95.69 108 ASN B N 1
ATOM 3610 C CA . ASN B 1 108 ? -3.174 28.391 5.582 1 95.69 108 ASN B CA 1
ATOM 3611 C C . ASN B 1 108 ? -3.434 29.891 5.695 1 95.69 108 ASN B C 1
ATOM 3613 O O . ASN B 1 108 ? -4.141 30.328 6.598 1 95.69 108 ASN B O 1
ATOM 3617 N N . PRO B 1 109 ? -2.879 30.641 4.84 1 94.06 109 PRO B N 1
ATOM 3618 C CA . PRO B 1 109 ? -3.023 32.094 4.93 1 94.06 109 PRO B CA 1
ATOM 3619 C C . PRO B 1 109 ? -4.48 32.562 5.02 1 94.06 109 PRO B C 1
ATOM 3621 O O . PRO B 1 109 ? -4.793 33.5 5.738 1 94.06 109 PRO B O 1
ATOM 3624 N N . GLY B 1 110 ? -5.34 31.891 4.355 1 90.06 110 GLY B N 1
ATOM 3625 C CA . GLY B 1 110 ? -6.746 32.25 4.359 1 90.06 110 GLY B CA 1
ATOM 3626 C C . GLY B 1 110 ? -7.41 32.062 5.711 1 90.06 110 GLY B C 1
ATOM 3627 O O . GLY B 1 110 ? -8.492 32.594 5.957 1 90.06 110 GLY B O 1
ATOM 3628 N N . ASN B 1 111 ? -6.758 31.328 6.582 1 89.31 111 ASN B N 1
ATOM 3629 C CA . ASN B 1 111 ? -7.352 31.016 7.879 1 89.31 111 ASN B CA 1
ATOM 3630 C C . ASN B 1 111 ? -6.812 31.938 8.977 1 89.31 111 ASN B C 1
ATOM 3632 O O . ASN B 1 111 ? -7.262 31.875 10.117 1 89.31 111 ASN B O 1
ATOM 3636 N N . ILE B 1 112 ? -5.832 32.75 8.703 1 88.69 112 ILE B N 1
ATOM 3637 C CA . ILE B 1 112 ? -5.121 33.562 9.688 1 88.69 112 ILE B CA 1
ATOM 3638 C C . ILE B 1 112 ? -5.98 34.75 10.094 1 88.69 112 ILE B C 1
ATOM 3640 O O . ILE B 1 112 ? -5.883 35.219 11.227 1 88.69 112 ILE B O 1
ATOM 3644 N N . GLY B 1 113 ? -6.801 35.219 9.242 1 86.5 113 GLY B N 1
ATOM 3645 C CA . GLY B 1 113 ? -7.609 36.406 9.531 1 86.5 113 GLY B CA 1
ATOM 3646 C C . GLY B 1 113 ? -7.41 37.531 8.531 1 86.5 113 GLY B C 1
ATOM 3647 O O . GLY B 1 113 ? -7.387 37.281 7.32 1 86.5 113 GLY B O 1
ATOM 3648 N N . ASN B 1 114 ? -7.27 38.75 9.07 1 89.5 114 ASN B N 1
ATOM 3649 C CA . ASN B 1 114 ? -7.215 39.875 8.156 1 89.5 114 ASN B CA 1
ATOM 3650 C C . ASN B 1 114 ? -5.828 40.031 7.527 1 89.5 114 ASN B C 1
ATOM 3652 O O . ASN B 1 114 ? -4.883 39.344 7.938 1 89.5 114 ASN B O 1
ATOM 3656 N N . LEU B 1 115 ? -5.719 40.875 6.574 1 92.81 115 LEU B N 1
ATOM 3657 C CA . LEU B 1 115 ? -4.539 41.031 5.723 1 92.81 115 LEU B CA 1
ATOM 3658 C C . LEU B 1 115 ? -3.324 41.406 6.547 1 92.81 115 LEU B C 1
ATOM 3660 O O . LEU B 1 115 ? -2.203 41 6.262 1 92.81 115 LEU B O 1
ATOM 3664 N N . LYS B 1 116 ? -3.551 42.219 7.555 1 95.31 116 LYS B N 1
ATOM 3665 C CA . LYS B 1 116 ? -2.441 42.688 8.383 1 95.31 116 LYS B CA 1
ATOM 3666 C C . LYS B 1 116 ? -1.782 41.5 9.117 1 95.31 116 LYS B C 1
ATOM 3668 O O . LYS B 1 116 ? -0.557 41.469 9.242 1 95.31 116 LYS B O 1
ATOM 3673 N N . ARG B 1 117 ? -2.564 40.656 9.609 1 95.69 117 ARG B N 1
ATOM 3674 C CA . ARG B 1 117 ? -2.066 39.469 10.297 1 95.69 117 ARG B CA 1
ATOM 3675 C C . ARG B 1 117 ? -1.305 38.562 9.344 1 95.69 117 ARG B C 1
ATOM 3677 O O . ARG B 1 117 ? -0.236 38.062 9.688 1 95.69 117 ARG B O 1
ATOM 3684 N N . ILE B 1 118 ? -1.854 38.438 8.156 1 96.38 118 ILE B N 1
ATOM 3685 C CA . ILE B 1 118 ? -1.207 37.625 7.141 1 96.38 118 ILE B CA 1
ATOM 3686 C C . ILE B 1 118 ? 0.156 38.188 6.789 1 96.38 118 ILE B C 1
ATOM 3688 O O . ILE B 1 118 ? 1.155 37.469 6.727 1 96.38 118 ILE B O 1
ATOM 3692 N N . GLN B 1 119 ? 0.183 39.469 6.609 1 96.94 119 GLN B N 1
ATOM 3693 C CA . GLN B 1 119 ? 1.415 40.156 6.266 1 96.94 119 GLN B CA 1
ATOM 3694 C C . GLN B 1 119 ? 2.461 40 7.367 1 96.94 119 GLN B C 1
ATOM 3696 O O . GLN B 1 119 ? 3.654 39.875 7.082 1 96.94 119 GLN B O 1
ATOM 3701 N N . SER B 1 120 ? 2.012 40.031 8.602 1 97.12 120 SER B N 1
ATOM 3702 C CA . SER B 1 120 ? 2.945 39.875 9.719 1 97.12 120 SER B CA 1
ATOM 3703 C C . SER B 1 120 ? 3.613 38.5 9.68 1 97.12 120 SER B C 1
ATOM 3705 O O . SER B 1 120 ? 4.816 38.375 9.93 1 97.12 120 SER B O 1
ATOM 3707 N N . VAL B 1 121 ? 2.83 37.5 9.398 1 97.12 121 VAL B N 1
ATOM 3708 C CA . VAL B 1 121 ? 3.357 36.156 9.32 1 97.12 121 VAL B CA 1
ATOM 3709 C C . VAL B 1 121 ? 4.324 36.031 8.141 1 97.12 121 VAL B C 1
ATOM 3711 O O . VAL B 1 121 ? 5.402 35.469 8.266 1 97.12 121 VAL B O 1
ATOM 3714 N N . ILE B 1 122 ? 3.988 36.594 6.98 1 97.31 122 ILE B N 1
ATOM 3715 C CA . ILE B 1 122 ? 4.82 36.562 5.781 1 97.31 122 ILE B CA 1
ATOM 3716 C C . ILE B 1 122 ? 6.117 37.312 6.031 1 97.31 122 ILE B C 1
ATOM 3718 O O . ILE B 1 122 ? 7.191 36.875 5.617 1 97.31 122 ILE B O 1
ATOM 3722 N N . HIS B 1 123 ? 5.973 38.438 6.715 1 97.38 123 HIS B N 1
ATOM 3723 C CA . HIS B 1 123 ? 7.141 39.25 7.008 1 97.38 123 HIS B CA 1
ATOM 3724 C C . HIS B 1 123 ? 8.164 38.469 7.832 1 97.38 123 HIS B C 1
ATOM 3726 O O . HIS B 1 123 ? 9.352 38.469 7.496 1 97.38 123 HIS B O 1
ATOM 3732 N N . ILE B 1 124 ? 7.73 37.875 8.867 1 97.44 124 ILE B N 1
ATOM 3733 C CA . ILE B 1 124 ? 8.664 37.125 9.719 1 97.44 124 ILE B CA 1
ATOM 3734 C C . ILE B 1 124 ? 9.219 35.938 8.961 1 97.44 124 ILE B C 1
ATOM 3736 O O . ILE B 1 124 ? 10.375 35.531 9.148 1 97.44 124 ILE B O 1
ATOM 3740 N N . ALA B 1 125 ? 8.398 35.281 8.18 1 97.88 125 ALA B N 1
ATOM 3741 C CA . ALA B 1 125 ? 8.852 34.156 7.375 1 97.88 125 ALA B CA 1
ATOM 3742 C C . ALA B 1 125 ? 9.961 34.562 6.414 1 97.88 125 ALA B C 1
ATOM 3744 O O . ALA B 1 125 ? 10.945 33.844 6.227 1 97.88 125 ALA B O 1
ATOM 3745 N N . LYS B 1 126 ? 9.797 35.75 5.809 1 97.25 126 LYS B N 1
ATOM 3746 C CA . LYS B 1 126 ? 10.82 36.281 4.926 1 97.25 126 LYS B CA 1
ATOM 3747 C C . LYS B 1 126 ? 12.102 36.625 5.699 1 97.25 126 LYS B C 1
ATOM 3749 O O . LYS B 1 126 ? 13.203 36.281 5.266 1 97.25 126 LYS B O 1
ATOM 3754 N N . GLU B 1 127 ? 11.859 37.25 6.789 1 97.25 127 GLU B N 1
ATOM 3755 C CA . GLU B 1 127 ? 12.984 37.656 7.621 1 97.25 127 GLU B CA 1
ATOM 3756 C C . GLU B 1 127 ? 13.82 36.469 8.062 1 97.25 127 GLU B C 1
ATOM 3758 O O . GLU B 1 127 ? 15.055 36.531 8.023 1 97.25 127 GLU B O 1
ATOM 3763 N N . LYS B 1 128 ? 13.172 35.438 8.461 1 97.44 128 LYS B N 1
ATOM 3764 C CA . LYS B 1 128 ? 13.852 34.281 9 1 97.44 128 LYS B CA 1
ATOM 3765 C C . LYS B 1 128 ? 14.164 33.281 7.902 1 97.44 128 LYS B C 1
ATOM 3767 O O . LYS B 1 128 ? 14.828 32.25 8.148 1 97.44 128 LYS B O 1
ATOM 3772 N N . LYS B 1 129 ? 13.625 33.5 6.707 1 97.06 129 LYS B N 1
ATOM 3773 C CA . LYS B 1 129 ? 13.836 32.656 5.535 1 97.06 129 LYS B CA 1
ATOM 3774 C C . LYS B 1 129 ? 13.258 31.266 5.754 1 97.06 129 LYS B C 1
ATOM 3776 O O . LYS B 1 129 ? 13.922 30.266 5.473 1 97.06 129 LYS B O 1
ATOM 3781 N N . ILE B 1 130 ? 12.141 31.188 6.348 1 97.75 130 ILE B N 1
ATOM 3782 C CA . ILE B 1 130 ? 11.516 29.875 6.531 1 97.75 130 ILE B CA 1
ATOM 3783 C C . ILE B 1 130 ? 10.336 29.734 5.566 1 97.75 130 ILE B C 1
ATOM 3785 O O . ILE B 1 130 ? 9.617 30.703 5.309 1 97.75 130 ILE B O 1
ATOM 3789 N N . PRO B 1 131 ? 10.18 28.547 5.02 1 98.75 131 PRO B N 1
ATOM 3790 C CA . PRO B 1 131 ? 9.07 28.312 4.086 1 98.75 131 PRO B CA 1
ATOM 3791 C C . PRO B 1 131 ? 7.738 28.078 4.793 1 98.75 131 PRO B C 1
ATOM 3793 O O . PRO B 1 131 ? 7.711 27.859 6.008 1 98.75 131 PRO B O 1
ATOM 3796 N N . ILE B 1 132 ? 6.688 28.219 4.039 1 98.62 132 ILE B N 1
ATOM 3797 C CA . ILE B 1 132 ? 5.332 27.938 4.496 1 98.62 132 ILE B CA 1
ATOM 3798 C C . ILE B 1 132 ? 4.766 26.734 3.736 1 98.62 132 ILE B C 1
ATOM 3800 O O . ILE B 1 132 ? 4.977 26.609 2.527 1 98.62 132 ILE B O 1
ATOM 3804 N N . ARG B 1 133 ? 4.098 25.859 4.418 1 98.75 133 ARG B N 1
ATOM 3805 C CA . ARG B 1 133 ? 3.309 24.812 3.768 1 98.75 133 ARG B CA 1
ATOM 3806 C C . ARG B 1 133 ? 1.819 25.141 3.83 1 98.75 133 ARG B C 1
ATOM 3808 O O . ARG B 1 133 ? 1.251 25.25 4.918 1 98.75 133 ARG B O 1
ATOM 3815 N N . ILE B 1 134 ? 1.263 25.25 2.705 1 98.44 134 ILE B N 1
ATOM 3816 C CA . ILE B 1 134 ? -0.192 25.25 2.596 1 98.44 134 ILE B CA 1
ATOM 3817 C C . ILE B 1 134 ? -0.708 23.812 2.592 1 98.44 134 ILE B C 1
ATOM 3819 O O . ILE B 1 134 ? -0.187 22.969 1.867 1 98.44 134 ILE B O 1
ATOM 3823 N N . GLY B 1 135 ? -1.652 23.531 3.443 1 97.56 135 GLY B N 1
ATOM 3824 C CA . GLY B 1 135 ? -2.217 22.188 3.508 1 97.56 135 GLY B CA 1
ATOM 3825 C C . GLY B 1 135 ? -3.734 22.188 3.527 1 97.56 135 GLY B C 1
ATOM 3826 O O . GLY B 1 135 ? -4.352 22.656 4.488 1 97.56 135 GLY B O 1
ATOM 3827 N N . VAL B 1 136 ? -4.312 21.641 2.482 1 96.5 136 VAL B N 1
ATOM 3828 C CA . VAL B 1 136 ? -5.766 21.562 2.359 1 96.5 136 VAL B CA 1
ATOM 3829 C C . VAL B 1 136 ? -6.211 20.109 2.479 1 96.5 136 VAL B C 1
ATOM 3831 O O . VAL B 1 136 ? -5.672 19.219 1.804 1 96.5 136 VAL B O 1
ATOM 3834 N N . ASN B 1 137 ? -7.098 19.844 3.375 1 93.19 137 ASN B N 1
ATOM 3835 C CA . ASN B 1 137 ? -7.684 18.516 3.559 1 93.19 137 ASN B CA 1
ATOM 3836 C C . ASN B 1 137 ? -9.172 18.516 3.238 1 93.19 137 ASN B C 1
ATOM 3838 O O . ASN B 1 137 ? -9.883 19.484 3.543 1 93.19 137 ASN B O 1
ATOM 3842 N N . SER B 1 138 ? -9.648 17.438 2.674 1 91.5 138 SER B N 1
ATOM 3843 C CA . SER B 1 138 ? -11.039 17.344 2.258 1 91.5 138 SER B CA 1
ATOM 3844 C C . SER B 1 138 ? -11.984 17.469 3.451 1 91.5 138 SER B C 1
ATOM 3846 O O . SER B 1 138 ? -13.109 17.953 3.311 1 91.5 138 SER B O 1
ATOM 3848 N N . GLY B 1 139 ? -11.539 17.109 4.602 1 85.94 139 GLY B N 1
ATOM 3849 C CA . GLY B 1 139 ? -12.398 17.156 5.777 1 85.94 139 GLY B CA 1
ATOM 3850 C C . GLY B 1 139 ? -12.531 18.547 6.371 1 85.94 139 GLY B C 1
ATOM 3851 O O . GLY B 1 139 ? -13.383 18.766 7.23 1 85.94 139 GLY B O 1
ATOM 3852 N N . SER B 1 140 ? -11.766 19.516 5.918 1 88.62 140 SER B N 1
ATOM 3853 C CA . SER B 1 140 ? -11.758 20.859 6.5 1 88.62 140 SER B CA 1
ATOM 3854 C C . SER B 1 140 ? -11.875 21.922 5.426 1 88.62 140 SER B C 1
ATOM 3856 O O . SER B 1 140 ? -11.242 22.984 5.523 1 88.62 140 SER B O 1
ATOM 3858 N N . LEU B 1 141 ? -12.602 21.672 4.43 1 90.81 141 LEU B N 1
ATOM 3859 C CA . LEU B 1 141 ? -12.805 22.625 3.344 1 90.81 141 LEU B CA 1
ATOM 3860 C C . LEU B 1 141 ? -13.719 23.766 3.785 1 90.81 141 LEU B C 1
ATOM 3862 O O . LEU B 1 141 ? -14.586 23.578 4.637 1 90.81 141 LEU B O 1
ATOM 3866 N N . GLU B 1 142 ? -13.445 24.891 3.207 1 90.5 142 GLU B N 1
ATOM 3867 C CA . GLU B 1 142 ? -14.328 26.031 3.443 1 90.5 142 GLU B CA 1
ATOM 3868 C C . GLU B 1 142 ? -15.773 25.703 3.059 1 90.5 142 GLU B C 1
ATOM 3870 O O . GLU B 1 142 ? -16.016 24.984 2.088 1 90.5 142 GLU B O 1
ATOM 3875 N N . LYS B 1 143 ? -16.688 26.312 3.74 1 89.12 143 LYS B N 1
ATOM 3876 C CA . LYS B 1 143 ? -18.109 26.016 3.568 1 89.12 143 LYS B CA 1
ATOM 3877 C C . LYS B 1 143 ? -18.562 26.297 2.143 1 89.12 143 LYS B C 1
ATOM 3879 O O . LYS B 1 143 ? -19.297 25.516 1.548 1 89.12 143 LYS B O 1
ATOM 3884 N N . ASP B 1 144 ? -18.172 27.406 1.615 1 93.75 144 ASP B N 1
ATOM 3885 C CA . ASP B 1 144 ? -18.609 27.781 0.278 1 93.75 144 ASP B CA 1
ATOM 3886 C C . ASP B 1 144 ? -18.062 26.828 -0.777 1 93.75 144 ASP B C 1
ATOM 3888 O O . ASP B 1 144 ? -18.75 26.531 -1.758 1 93.75 144 ASP B O 1
ATOM 3892 N N . ILE B 1 145 ? -16.906 26.344 -0.607 1 93.5 145 ILE B N 1
ATOM 3893 C CA . ILE B 1 145 ? -16.312 25.391 -1.526 1 93.5 145 ILE B CA 1
ATOM 3894 C C . ILE B 1 145 ? -17.031 24.047 -1.415 1 93.5 145 ILE B C 1
ATOM 3896 O O . ILE B 1 145 ? -17.297 23.391 -2.426 1 93.5 145 ILE B O 1
ATOM 3900 N N . GLN B 1 146 ? -17.344 23.641 -0.199 1 89.06 146 GLN B N 1
ATOM 3901 C CA . GLN B 1 146 ? -18.062 22.406 0.02 1 89.06 146 GLN B CA 1
ATOM 3902 C C . GLN B 1 146 ? -19.438 22.438 -0.647 1 89.06 146 GLN B C 1
ATOM 3904 O O . GLN B 1 146 ? -19.875 21.438 -1.231 1 89.06 146 GLN B O 1
ATOM 3909 N N . GLU B 1 147 ? -20.094 23.562 -0.514 1 90.38 147 GLU B N 1
ATOM 3910 C CA . GLU B 1 147 ? -21.422 23.719 -1.097 1 90.38 147 GLU B CA 1
ATOM 3911 C C . GLU B 1 147 ? -21.359 23.688 -2.621 1 90.38 147 GLU B C 1
ATOM 3913 O O . GLU B 1 147 ? -22.234 23.125 -3.271 1 90.38 147 GLU B O 1
ATOM 3918 N N . LYS B 1 148 ? -20.312 24.25 -3.098 1 92.5 148 LYS B N 1
ATOM 3919 C CA . LYS B 1 148 ? -20.156 24.375 -4.543 1 92.5 148 LYS B CA 1
ATOM 3920 C C . LYS B 1 148 ? -19.797 23.031 -5.18 1 92.5 148 LYS B C 1
ATOM 3922 O O . LYS B 1 148 ? -20.328 22.688 -6.242 1 92.5 148 LYS B O 1
ATOM 3927 N N . TYR B 1 149 ? -18.891 22.234 -4.578 1 90.12 149 TYR B N 1
ATOM 3928 C CA . TYR B 1 149 ? -18.312 21.078 -5.254 1 90.12 149 TYR B CA 1
ATOM 3929 C C . TYR B 1 149 ? -18.672 19.797 -4.516 1 90.12 149 TYR B C 1
ATOM 3931 O O . TYR B 1 149 ? -18.672 18.719 -5.113 1 90.12 149 TYR B O 1
ATOM 3939 N N . GLY B 1 150 ? -18.891 19.922 -3.248 1 82.12 150 GLY B N 1
ATOM 3940 C CA . GLY B 1 150 ? -18.875 18.75 -2.398 1 82.12 150 GLY B CA 1
ATOM 3941 C C . GLY B 1 150 ? -17.469 18.297 -2.02 1 82.12 150 GLY B C 1
ATOM 3942 O O . GLY B 1 150 ? -16.5 18.703 -2.662 1 82.12 150 GLY B O 1
ATOM 3943 N N . ILE B 1 151 ? -17.297 17.391 -1.075 1 77.44 151 ILE B N 1
ATOM 3944 C CA . ILE B 1 151 ? -16 17.047 -0.489 1 77.44 151 ILE B CA 1
ATOM 3945 C C . ILE B 1 151 ? -15.312 16 -1.347 1 77.44 151 ILE B C 1
ATOM 3947 O O . ILE B 1 151 ? -14.094 15.812 -1.245 1 77.44 151 ILE B O 1
ATOM 3951 N N . LYS B 1 152 ? -16.031 15.305 -2.145 1 81.5 152 LYS B N 1
ATOM 3952 C CA . LYS B 1 152 ? -15.453 14.234 -2.943 1 81.5 152 LYS B CA 1
ATOM 3953 C C . LYS B 1 152 ? -15.109 14.719 -4.352 1 81.5 152 LYS B C 1
ATOM 3955 O O . LYS B 1 152 ? -14.945 13.914 -5.27 1 81.5 152 LYS B O 1
ATOM 3960 N N . ASN B 1 153 ? -14.984 15.961 -4.527 1 91.12 153 ASN B N 1
ATOM 3961 C CA . ASN B 1 153 ? -14.609 16.578 -5.797 1 91.12 153 ASN B CA 1
ATOM 3962 C C . ASN B 1 153 ? -13.188 17.141 -5.75 1 91.12 153 ASN B C 1
ATOM 3964 O O . ASN B 1 153 ? -12.891 18.016 -4.934 1 91.12 153 ASN B O 1
ATOM 3968 N N . PRO B 1 154 ? -12.344 16.641 -6.637 1 95.94 154 PRO B N 1
ATOM 3969 C CA . PRO B 1 154 ? -10.953 17.125 -6.633 1 95.94 154 PRO B CA 1
ATOM 3970 C C . PRO B 1 154 ? -10.852 18.641 -6.809 1 95.94 154 PRO B C 1
ATOM 3972 O O . PRO B 1 154 ? -9.914 19.25 -6.301 1 95.94 154 PRO B O 1
ATOM 3975 N N . HIS B 1 155 ? -11.797 19.266 -7.461 1 96.75 155 HIS B N 1
ATOM 3976 C CA . HIS B 1 155 ? -11.766 20.703 -7.707 1 96.75 155 HIS B CA 1
ATOM 3977 C C . HIS B 1 155 ? -11.977 21.484 -6.414 1 96.75 155 HIS B C 1
ATOM 3979 O O . HIS B 1 155 ? -11.562 22.641 -6.309 1 96.75 155 HIS B O 1
ATOM 3985 N N . ALA B 1 156 ? -12.711 20.859 -5.441 1 96.06 156 ALA B N 1
ATOM 3986 C CA . ALA B 1 156 ? -12.859 21.5 -4.133 1 96.06 156 ALA B CA 1
ATOM 3987 C C . ALA B 1 156 ? -11.508 21.719 -3.465 1 96.06 156 ALA B C 1
ATOM 3989 O O . ALA B 1 156 ? -11.195 22.828 -3.014 1 96.06 156 ALA B O 1
ATOM 3990 N N . LEU B 1 157 ? -10.727 20.688 -3.512 1 97.06 157 LEU B N 1
ATOM 3991 C CA . LEU B 1 157 ? -9.391 20.75 -2.926 1 97.06 157 LEU B CA 1
ATOM 3992 C C . LEU B 1 157 ? -8.5 21.719 -3.705 1 97.06 157 LEU B C 1
ATOM 3994 O O . LEU B 1 157 ? -7.777 22.516 -3.111 1 97.06 157 LEU B O 1
ATOM 3998 N N . PHE B 1 158 ? -8.602 21.656 -4.984 1 98 158 PHE B N 1
ATOM 3999 C CA . PHE B 1 158 ? -7.789 22.484 -5.867 1 98 158 PHE B CA 1
ATOM 4000 C C . PHE B 1 158 ? -8.086 23.969 -5.645 1 98 158 PHE B C 1
ATOM 4002 O O . PHE B 1 158 ? -7.176 24.766 -5.438 1 98 158 PHE B O 1
ATOM 4009 N N . GLU B 1 159 ? -9.359 24.281 -5.688 1 98 159 GLU B N 1
ATOM 4010 C CA . GLU B 1 159 ? -9.75 25.688 -5.527 1 98 159 GLU B CA 1
ATOM 4011 C C . GLU B 1 159 ? -9.352 26.219 -4.152 1 98 159 GLU B C 1
ATOM 4013 O O . GLU B 1 159 ? -8.891 27.344 -4.027 1 98 159 GLU B O 1
ATOM 4018 N N . SER B 1 160 ? -9.578 25.406 -3.143 1 97.56 160 SER B N 1
ATOM 4019 C CA . SER B 1 160 ? -9.172 25.812 -1.799 1 97.56 160 SER B CA 1
ATOM 4020 C C . SER B 1 160 ? -7.676 26.094 -1.734 1 97.56 160 SER B C 1
ATOM 4022 O O . SER B 1 160 ? -7.262 27.141 -1.223 1 97.56 160 SER B O 1
ATOM 4024 N N . ALA B 1 161 ? -6.91 25.219 -2.268 1 98.44 161 ALA B N 1
ATOM 4025 C CA . ALA B 1 161 ? -5.461 25.391 -2.273 1 98.44 161 ALA B CA 1
ATOM 4026 C C . ALA B 1 161 ? -5.062 26.656 -3.029 1 98.44 161 ALA B C 1
ATOM 4028 O O . ALA B 1 161 ? -4.234 27.438 -2.551 1 98.44 161 ALA B O 1
ATOM 4029 N N . MET B 1 162 ? -5.656 26.875 -4.148 1 98.5 162 MET B N 1
ATOM 4030 C CA . MET B 1 162 ? -5.293 28 -5.004 1 98.5 162 MET B CA 1
ATOM 4031 C C . MET B 1 162 ? -5.648 29.328 -4.34 1 98.5 162 MET B C 1
ATOM 4033 O O . MET B 1 162 ? -4.949 30.328 -4.523 1 98.5 162 MET B O 1
ATOM 4037 N N . ARG B 1 163 ? -6.727 29.312 -3.531 1 97.56 163 ARG B N 1
ATOM 4038 C CA . ARG B 1 163 ? -7.062 30.516 -2.773 1 97.56 163 ARG B CA 1
ATOM 4039 C C . ARG B 1 163 ? -5.902 30.938 -1.88 1 97.56 163 ARG B C 1
ATOM 4041 O O . ARG B 1 163 ? -5.562 32.125 -1.817 1 97.56 163 ARG B O 1
ATOM 4048 N N . HIS B 1 164 ? -5.344 30 -1.226 1 97.38 164 HIS B N 1
ATOM 4049 C CA . HIS B 1 164 ? -4.238 30.281 -0.321 1 97.38 164 HIS B CA 1
ATOM 4050 C C . HIS B 1 164 ? -2.971 30.625 -1.094 1 97.38 164 HIS B C 1
ATOM 4052 O O . HIS B 1 164 ? -2.227 31.531 -0.701 1 97.38 164 HIS B O 1
ATOM 4058 N N . VAL B 1 165 ? -2.705 29.938 -2.203 1 98.44 165 VAL B N 1
ATOM 4059 C CA . VAL B 1 165 ? -1.547 30.203 -3.051 1 98.44 165 VAL B CA 1
ATOM 4060 C C . VAL B 1 165 ? -1.603 31.641 -3.574 1 98.44 165 VAL B C 1
ATOM 4062 O O . VAL B 1 165 ? -0.599 32.344 -3.547 1 98.44 165 VAL B O 1
ATOM 4065 N N . ASN B 1 166 ? -2.781 32.062 -4.016 1 97.94 166 ASN B N 1
ATOM 4066 C CA . ASN B 1 166 ? -2.959 33.375 -4.59 1 97.94 166 ASN B CA 1
ATOM 4067 C C . ASN B 1 166 ? -2.656 34.469 -3.576 1 97.94 166 ASN B C 1
ATOM 4069 O O . ASN B 1 166 ? -2.143 35.531 -3.936 1 97.94 166 ASN B O 1
ATOM 4073 N N . ILE B 1 167 ? -2.988 34.219 -2.322 1 97.25 167 ILE B N 1
ATOM 4074 C CA . ILE B 1 167 ? -2.695 35.188 -1.266 1 97.25 167 ILE B CA 1
ATOM 4075 C C . ILE B 1 167 ? -1.185 35.375 -1.136 1 97.25 167 ILE B C 1
ATOM 4077 O O . ILE B 1 167 ? -0.69 36.5 -1.078 1 97.25 167 ILE B O 1
ATOM 4081 N N . LEU B 1 168 ? -0.441 34.25 -1.109 1 97.56 168 LEU B N 1
ATOM 4082 C CA . LEU B 1 168 ? 1.011 34.312 -0.98 1 97.56 168 LEU B CA 1
ATOM 4083 C C . LEU B 1 168 ? 1.635 35 -2.197 1 97.56 168 LEU B C 1
ATOM 4085 O O . LEU B 1 168 ? 2.58 35.781 -2.064 1 97.56 168 LEU B O 1
ATOM 4089 N N . GLU B 1 169 ? 1.084 34.688 -3.365 1 96.44 169 GLU B N 1
ATOM 4090 C CA . GLU B 1 169 ? 1.586 35.281 -4.598 1 96.44 169 GLU B CA 1
ATOM 4091 C C . GLU B 1 169 ? 1.36 36.812 -4.602 1 96.44 169 GLU B C 1
ATOM 4093 O O . GLU B 1 169 ? 2.248 37.562 -4.984 1 96.44 169 GLU B O 1
ATOM 4098 N N . LYS B 1 170 ? 0.221 37.188 -4.191 1 96.06 170 LYS B N 1
ATOM 4099 C CA . LYS B 1 170 ? -0.106 38.625 -4.129 1 96.06 170 LYS B CA 1
ATOM 4100 C C . LYS B 1 170 ? 0.83 39.375 -3.176 1 96.06 170 LYS B C 1
ATOM 4102 O O . LYS B 1 170 ? 1.106 40.562 -3.363 1 96.06 170 LYS B O 1
ATOM 4107 N N . LEU B 1 171 ? 1.286 38.688 -2.195 1 96.38 171 LEU B N 1
ATOM 4108 C CA . LEU B 1 171 ? 2.166 39.281 -1.195 1 96.38 171 LEU B CA 1
ATOM 4109 C C . LEU B 1 171 ? 3.631 39.031 -1.533 1 96.38 171 LEU B C 1
ATOM 4111 O O . LEU B 1 171 ? 4.512 39.219 -0.6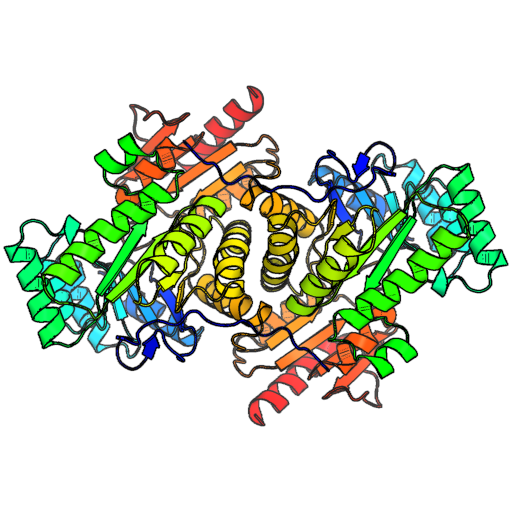91 1 96.38 171 LEU B O 1
ATOM 4115 N N . ASP B 1 172 ? 3.934 38.469 -2.705 1 96.5 172 ASP B N 1
ATOM 4116 C CA . ASP B 1 172 ? 5.258 38.219 -3.258 1 96.5 172 ASP B CA 1
ATOM 4117 C C . ASP B 1 172 ? 6.043 37.25 -2.381 1 96.5 172 ASP B C 1
ATOM 4119 O O . ASP B 1 172 ? 7.203 37.5 -2.047 1 96.5 172 ASP B O 1
ATOM 4123 N N . PHE B 1 173 ? 5.398 36.344 -1.863 1 98.06 173 PHE B N 1
ATOM 4124 C CA . PHE B 1 173 ? 6.023 35.25 -1.108 1 98.06 173 PHE B CA 1
ATOM 4125 C C . PHE B 1 173 ? 6.012 33.969 -1.908 1 98.06 173 PHE B C 1
ATOM 4127 O O . PHE B 1 173 ? 4.949 33.375 -2.141 1 98.06 173 PHE B O 1
ATOM 4134 N N . ASN B 1 174 ? 7.203 33.438 -2.283 1 96.94 174 ASN B N 1
ATOM 4135 C CA . ASN B 1 174 ? 7.285 32.281 -3.18 1 96.94 174 ASN B CA 1
ATOM 4136 C C . ASN B 1 174 ? 7.918 31.078 -2.492 1 96.94 174 ASN B C 1
ATOM 4138 O O . ASN B 1 174 ? 7.977 29.984 -3.066 1 96.94 174 ASN B O 1
ATOM 4142 N N . ASN B 1 175 ? 8.32 31.234 -1.273 1 98.44 175 ASN B N 1
ATOM 4143 C CA . ASN B 1 175 ? 8.992 30.172 -0.518 1 98.44 175 ASN B CA 1
ATOM 4144 C C . ASN B 1 175 ? 7.988 29.281 0.213 1 98.44 175 ASN B C 1
ATOM 4146 O O . ASN B 1 175 ? 7.969 29.25 1.445 1 98.44 175 ASN B O 1
ATOM 4150 N N . PHE B 1 176 ? 7.191 28.5 -0.594 1 98.81 176 PHE B N 1
ATOM 4151 C CA . PHE B 1 176 ? 6.16 27.672 0.026 1 98.81 176 PHE B CA 1
ATOM 4152 C C . PHE B 1 176 ? 5.973 26.375 -0.742 1 98.81 176 PHE B C 1
ATOM 4154 O O . PHE B 1 176 ? 6.461 26.234 -1.864 1 98.81 176 PHE B O 1
ATOM 4161 N N . LYS B 1 177 ? 5.387 25.391 -0.133 1 98.88 177 LYS B N 1
ATOM 4162 C CA . LYS B 1 177 ? 4.922 24.141 -0.724 1 98.88 177 LYS B CA 1
ATOM 4163 C C . LYS B 1 177 ? 3.449 23.891 -0.402 1 98.88 177 LYS B C 1
ATOM 4165 O O . LYS B 1 177 ? 2.881 24.547 0.474 1 98.88 177 LYS B O 1
ATOM 4170 N N . VAL B 1 178 ? 2.84 22.984 -1.13 1 98.88 178 VAL B N 1
ATOM 4171 C CA . VAL B 1 178 ? 1.398 22.812 -0.995 1 98.88 178 VAL B CA 1
ATOM 4172 C C . VAL B 1 178 ? 1.066 21.312 -0.882 1 98.88 178 VAL B C 1
ATOM 4174 O O . VAL B 1 178 ? 1.721 20.484 -1.506 1 98.88 178 VAL B O 1
ATOM 4177 N N . SER B 1 179 ? 0.139 21.031 -0.087 1 98.81 179 SER B N 1
ATOM 4178 C CA . SER B 1 179 ? -0.47 19.703 -0.054 1 98.81 179 SER B CA 1
ATOM 4179 C C . SER B 1 179 ? -1.989 19.797 -0.16 1 98.81 179 SER B C 1
ATOM 4181 O O . SER B 1 179 ? -2.604 20.719 0.388 1 98.81 179 SER B O 1
ATOM 4183 N N . VAL B 1 180 ? -2.613 18.891 -0.888 1 98.19 180 VAL B N 1
ATOM 4184 C CA . VAL B 1 180 ? -4.055 18.688 -0.959 1 98.19 180 VAL B CA 1
ATOM 4185 C C . VAL B 1 180 ? -4.383 17.219 -0.677 1 98.19 180 VAL B C 1
ATOM 4187 O O . VAL B 1 180 ? -4.086 16.344 -1.492 1 98.19 180 VAL B O 1
ATOM 4190 N N . LYS B 1 181 ? -5.039 16.969 0.423 1 97.19 181 LYS B N 1
ATOM 4191 C CA . LYS B 1 181 ? -5.203 15.578 0.861 1 97.19 181 LYS B CA 1
ATOM 4192 C C . LYS B 1 181 ? -6.68 15.219 0.998 1 97.19 181 LYS B C 1
ATOM 4194 O O . LYS B 1 181 ? -7.5 16.062 1.349 1 97.19 181 LYS B O 1
ATOM 4199 N N . SER B 1 182 ? -6.961 14 0.686 1 95.38 182 SER B N 1
ATOM 4200 C CA . SER B 1 182 ? -8.297 13.43 0.826 1 95.38 182 SER B CA 1
ATOM 4201 C C . SER B 1 182 ? -8.227 11.984 1.292 1 95.38 182 SER B C 1
ATOM 4203 O O . SER B 1 182 ? -7.266 11.273 0.994 1 95.38 182 SER B O 1
ATOM 4205 N N . SER B 1 183 ? -9.305 11.57 2.025 1 94.06 183 SER B N 1
ATOM 4206 C CA . SER B 1 183 ? -9.406 10.172 2.414 1 94.06 183 SER B CA 1
ATOM 4207 C C . SER B 1 183 ? -9.812 9.297 1.235 1 94.06 183 SER B C 1
ATOM 4209 O O . SER B 1 183 ? -9.656 8.07 1.277 1 94.06 183 SER B O 1
ATOM 4211 N N . ASP B 1 184 ? -10.414 9.906 0.256 1 94.31 184 ASP B N 1
ATOM 4212 C CA . ASP B 1 184 ? -10.695 9.227 -1.004 1 94.31 184 ASP B CA 1
ATOM 4213 C C . ASP B 1 184 ? -9.492 9.289 -1.942 1 94.31 184 ASP B C 1
ATOM 4215 O O . ASP B 1 184 ? -9.133 10.359 -2.432 1 94.31 184 ASP B O 1
ATOM 4219 N N . VAL B 1 185 ? -8.945 8.172 -2.256 1 96.88 185 VAL B N 1
ATOM 4220 C CA . VAL B 1 185 ? -7.66 8.062 -2.93 1 96.88 185 VAL B CA 1
ATOM 4221 C C . VAL B 1 185 ? -7.75 8.68 -4.324 1 96.88 185 VAL B C 1
ATOM 4223 O O . VAL B 1 185 ? -6.887 9.469 -4.719 1 96.88 185 VAL B O 1
ATOM 4226 N N . LEU B 1 186 ? -8.797 8.414 -5.074 1 96.69 186 LEU B N 1
ATOM 4227 C CA . LEU B 1 186 ? -8.93 8.898 -6.445 1 96.69 186 LEU B CA 1
ATOM 4228 C C . LEU B 1 186 ? -9.102 10.414 -6.473 1 96.69 186 LEU B C 1
ATOM 4230 O O . LEU B 1 186 ? -8.5 11.094 -7.305 1 96.69 186 LEU B O 1
ATOM 4234 N N . THR B 1 187 ? -9.859 10.914 -5.52 1 95.81 187 THR B N 1
ATOM 4235 C CA . THR B 1 187 ? -10.031 12.359 -5.391 1 95.81 187 THR B CA 1
ATOM 4236 C C . THR B 1 187 ? -8.695 13.031 -5.082 1 95.81 187 THR B C 1
ATOM 4238 O O . THR B 1 187 ? -8.375 14.07 -5.66 1 95.81 187 THR B O 1
ATOM 4241 N N . CYS B 1 188 ? -7.984 12.406 -4.242 1 97.25 188 CYS B N 1
ATOM 4242 C CA . CYS B 1 188 ? -6.691 12.945 -3.832 1 97.25 188 CYS B CA 1
ATOM 4243 C C . CYS B 1 188 ? -5.734 13.023 -5.016 1 97.25 188 CYS B C 1
ATOM 4245 O O . CYS B 1 188 ? -5.121 14.07 -5.258 1 97.25 188 CYS B O 1
ATOM 4247 N N . ILE B 1 189 ? -5.621 11.953 -5.742 1 97.75 189 ILE B N 1
ATOM 4248 C CA . ILE B 1 189 ? -4.73 11.883 -6.895 1 97.75 189 ILE B CA 1
ATOM 4249 C C . ILE B 1 189 ? -5.094 12.977 -7.898 1 97.75 189 ILE B C 1
ATOM 4251 O O . ILE B 1 189 ? -4.23 13.727 -8.352 1 97.75 189 ILE B O 1
ATOM 4255 N N . SER B 1 190 ? -6.355 13.086 -8.164 1 97.62 190 SER B N 1
ATOM 4256 C CA . SER B 1 190 ? -6.824 14.062 -9.148 1 97.62 190 SER B CA 1
ATOM 4257 C C . SER B 1 190 ? -6.547 15.484 -8.68 1 97.62 190 SER B C 1
ATOM 4259 O O . SER B 1 190 ? -6.188 16.344 -9.477 1 97.62 190 SER B O 1
ATOM 4261 N N . ALA B 1 191 ? -6.73 15.703 -7.414 1 98.12 191 ALA B N 1
ATOM 4262 C CA . ALA B 1 191 ? -6.477 17.031 -6.863 1 98.12 191 ALA B CA 1
ATOM 4263 C C . ALA B 1 191 ? -5.004 17.406 -7.016 1 98.12 191 ALA B C 1
ATOM 4265 O O . ALA B 1 191 ? -4.688 18.547 -7.398 1 98.12 191 ALA B O 1
ATOM 4266 N N . TYR B 1 192 ? -4.133 16.5 -6.746 1 98.69 192 TYR B N 1
ATOM 4267 C CA . TYR B 1 192 ? -2.703 16.75 -6.887 1 98.69 192 TYR B CA 1
ATOM 4268 C C . TYR B 1 192 ? -2.334 17 -8.344 1 98.69 192 TYR B C 1
ATOM 4270 O O . TYR B 1 192 ? -1.472 17.828 -8.648 1 98.69 192 TYR B O 1
ATOM 4278 N N . GLN B 1 193 ? -2.949 16.234 -9.242 1 98.19 193 GLN B N 1
ATOM 4279 C CA . GLN B 1 193 ? -2.674 16.422 -10.664 1 98.19 193 GLN B CA 1
ATOM 4280 C C . GLN B 1 193 ? -3.072 17.812 -11.133 1 98.19 193 GLN B C 1
ATOM 4282 O O . GLN B 1 193 ? -2.34 18.453 -11.883 1 98.19 193 GLN B O 1
ATOM 4287 N N . LEU B 1 194 ? -4.266 18.266 -10.656 1 98.25 194 LEU B N 1
ATOM 4288 C CA . LEU B 1 194 ? -4.699 19.625 -10.961 1 98.25 194 LEU B CA 1
ATOM 4289 C C . LEU B 1 194 ? -3.697 20.641 -10.43 1 98.25 194 LEU B C 1
ATOM 4291 O O . LEU B 1 194 ? -3.285 21.547 -11.156 1 98.25 194 LEU B O 1
ATOM 4295 N N . LEU B 1 195 ? -3.273 20.453 -9.219 1 98.56 195 LEU B N 1
ATOM 4296 C CA . LEU B 1 195 ? -2.357 21.391 -8.57 1 98.56 195 LEU B CA 1
ATOM 4297 C C . LEU B 1 195 ? -0.999 21.391 -9.266 1 98.56 195 LEU B C 1
ATOM 4299 O O . LEU B 1 195 ? -0.387 22.438 -9.438 1 98.56 195 LEU B O 1
ATOM 4303 N N . ALA B 1 196 ? -0.519 20.203 -9.609 1 98.56 196 ALA B N 1
ATOM 4304 C CA . ALA B 1 196 ? 0.781 20.016 -10.258 1 98.56 196 ALA B CA 1
ATOM 4305 C C . ALA B 1 196 ? 0.849 20.797 -11.57 1 98.56 196 ALA B C 1
ATOM 4307 O O . ALA B 1 196 ? 1.916 21.266 -11.961 1 98.56 196 ALA B O 1
ATOM 4308 N N . SER B 1 197 ? -0.267 20.906 -12.211 1 98.06 197 SER B N 1
ATOM 4309 C CA . SER B 1 197 ? -0.321 21.594 -13.492 1 98.06 197 SER B CA 1
ATOM 4310 C C . SER B 1 197 ? -0.469 23.109 -13.305 1 98.06 197 SER B C 1
ATOM 4312 O O . SER B 1 197 ? -0.217 23.875 -14.234 1 98.06 197 SER B O 1
ATOM 4314 N N . ALA B 1 198 ? -0.775 23.531 -12.094 1 98.38 198 ALA B N 1
ATOM 4315 C CA . ALA B 1 198 ? -1.175 24.922 -11.898 1 98.38 198 ALA B CA 1
ATOM 4316 C C . ALA B 1 198 ? -0.058 25.719 -11.234 1 98.38 198 ALA B C 1
ATOM 4318 O O . ALA B 1 198 ? 0.015 26.938 -11.391 1 98.38 198 ALA B O 1
ATOM 4319 N N . ILE B 1 199 ? 0.83 25.047 -10.508 1 98.38 199 ILE B N 1
ATOM 4320 C CA . ILE B 1 199 ? 1.827 25.797 -9.758 1 98.38 199 ILE B CA 1
ATOM 4321 C C . ILE B 1 199 ? 3.213 25.203 -9.992 1 98.38 199 ILE B C 1
ATOM 4323 O O . ILE B 1 199 ? 3.334 24.078 -10.477 1 98.38 199 ILE B O 1
ATOM 4327 N N . GLU B 1 200 ? 4.234 25.953 -9.586 1 98.06 200 GLU B N 1
ATOM 4328 C CA . GLU B 1 200 ? 5.609 25.5 -9.758 1 98.06 200 GLU B CA 1
ATOM 4329 C C . GLU B 1 200 ? 6.23 25.094 -8.422 1 98.06 200 GLU B C 1
ATOM 4331 O O . GLU B 1 200 ? 7.332 24.547 -8.383 1 98.06 200 GLU B O 1
ATOM 4336 N N . GLN B 1 201 ? 5.602 25.391 -7.371 1 98.62 201 GLN B N 1
ATOM 4337 C CA . GLN B 1 201 ? 6.121 25.094 -6.039 1 98.62 201 GLN B CA 1
ATOM 4338 C C . GLN B 1 201 ? 6.117 23.594 -5.77 1 98.62 201 GLN B C 1
ATOM 4340 O O . GLN B 1 201 ? 5.379 22.844 -6.414 1 98.62 201 GLN B O 1
ATOM 4345 N N . PRO B 1 202 ? 6.902 23.109 -4.801 1 98.81 202 PRO B N 1
ATOM 4346 C CA . PRO B 1 202 ? 6.926 21.688 -4.457 1 98.81 202 PRO B CA 1
ATOM 4347 C C . PRO B 1 202 ? 5.613 21.203 -3.838 1 98.81 202 PRO B C 1
ATOM 4349 O O . PRO B 1 202 ? 4.859 22.016 -3.285 1 98.81 202 PRO B O 1
ATOM 4352 N N . LEU B 1 203 ? 5.402 19.984 -4.027 1 98.94 203 LEU B N 1
ATOM 4353 C CA . LEU B 1 203 ? 4.191 19.359 -3.496 1 98.94 203 LEU B CA 1
ATOM 4354 C C . LEU B 1 203 ? 4.527 18.359 -2.393 1 98.94 203 LEU B C 1
ATOM 4356 O O . LEU B 1 203 ? 5.445 17.562 -2.539 1 98.94 203 LEU B O 1
ATOM 4360 N N . HIS B 1 204 ? 3.865 18.469 -1.257 1 98.94 204 HIS B N 1
ATOM 4361 C CA . HIS B 1 204 ? 3.912 17.531 -0.147 1 98.94 204 HIS B CA 1
ATOM 4362 C C . HIS B 1 204 ? 2.793 16.5 -0.252 1 98.94 204 HIS B C 1
ATOM 4364 O O . HIS B 1 204 ? 1.617 16.828 -0.097 1 98.94 204 HIS B O 1
ATOM 4370 N N . LEU B 1 205 ? 3.156 15.242 -0.475 1 98.88 205 LEU B N 1
ATOM 4371 C CA . LEU B 1 205 ? 2.168 14.211 -0.758 1 98.88 205 LEU B CA 1
ATOM 4372 C C . LEU B 1 205 ? 1.703 13.539 0.529 1 98.88 205 LEU B C 1
ATOM 4374 O O . LEU B 1 205 ? 2.492 13.344 1.456 1 98.88 205 LEU B O 1
ATOM 4378 N N . GLY B 1 206 ? 0.475 13.125 0.486 1 98.56 206 GLY B N 1
ATOM 4379 C CA . GLY B 1 206 ? -0.114 12.32 1.543 1 98.56 206 GLY B CA 1
ATOM 4380 C C . GLY B 1 206 ? -1.584 12.016 1.315 1 98.56 206 GLY B C 1
ATOM 4381 O O . GLY B 1 206 ? -2.246 12.695 0.528 1 98.56 206 GLY B O 1
ATOM 4382 N N . ILE B 1 207 ? -2.051 10.961 1.913 1 97.81 207 ILE B N 1
ATOM 4383 C CA . ILE B 1 207 ? -3.467 10.633 2.031 1 97.81 207 ILE B CA 1
ATOM 4384 C C . ILE B 1 207 ? -3.93 10.852 3.471 1 97.81 207 ILE B C 1
ATOM 4386 O O . ILE B 1 207 ? -3.357 10.289 4.406 1 97.81 207 ILE B O 1
ATOM 4390 N N . THR B 1 208 ? -4.961 11.688 3.623 1 94.5 208 THR B N 1
ATOM 4391 C CA . THR B 1 208 ? -5.395 11.977 4.984 1 94.5 208 THR B CA 1
ATOM 4392 C C . THR B 1 208 ? -6.391 10.93 5.469 1 94.5 208 THR B C 1
ATOM 4394 O O . THR B 1 208 ? -7.09 10.312 4.664 1 94.5 208 THR B O 1
ATOM 4397 N N . GLU B 1 209 ? -6.383 10.672 6.715 1 92.12 209 GLU B N 1
ATOM 4398 C CA . GLU B 1 209 ? -7.309 9.758 7.375 1 92.12 209 GLU B CA 1
ATOM 4399 C C . GLU B 1 209 ? -7.328 8.398 6.68 1 92.12 209 GLU B C 1
ATOM 4401 O O . GLU B 1 209 ? -8.398 7.867 6.371 1 92.12 209 GLU B O 1
ATOM 4406 N N . SER B 1 210 ? -6.176 7.832 6.469 1 91.5 210 SER B N 1
ATOM 4407 C CA . SER B 1 210 ? -6.039 6.637 5.645 1 91.5 210 SER B CA 1
ATOM 4408 C C . SER B 1 210 ? -6.492 5.391 6.402 1 91.5 210 SER B C 1
ATOM 4410 O O . SER B 1 210 ? -6.797 4.363 5.789 1 91.5 210 SER B O 1
ATOM 4412 N N . GLY B 1 211 ? -6.465 5.52 7.727 1 93.81 211 GLY B N 1
ATOM 4413 C CA . GLY B 1 211 ? -6.938 4.371 8.477 1 93.81 211 GLY B CA 1
ATOM 4414 C C . GLY B 1 211 ? -5.828 3.656 9.234 1 93.81 211 GLY B C 1
ATOM 4415 O O . GLY B 1 211 ? -4.801 4.258 9.547 1 93.81 211 GLY B O 1
ATOM 4416 N N . SER B 1 212 ? -6.113 2.406 9.594 1 94.19 212 SER B N 1
ATOM 4417 C CA . SER B 1 212 ? -5.199 1.587 10.383 1 94.19 212 SER B CA 1
ATOM 4418 C C . SER B 1 212 ? -3.955 1.222 9.586 1 94.19 212 SER B C 1
ATOM 4420 O O . SER B 1 212 ? -3.795 1.659 8.445 1 94.19 212 SER B O 1
ATOM 4422 N N . LEU B 1 213 ? -3.115 0.456 10.203 1 94.75 213 LEU B N 1
ATOM 4423 C CA . LEU B 1 213 ? -1.812 0.135 9.633 1 94.75 213 LEU B CA 1
ATOM 4424 C C . LEU B 1 213 ? -1.968 -0.486 8.242 1 94.75 213 LEU B C 1
ATOM 4426 O O . LEU B 1 213 ? -1.41 0.018 7.27 1 94.75 213 LEU B O 1
ATOM 4430 N N . THR B 1 214 ? -2.814 -1.496 8.094 1 95 214 THR B N 1
ATOM 4431 C CA . THR B 1 214 ? -2.896 -2.217 6.828 1 95 214 THR B CA 1
ATOM 4432 C C . THR B 1 214 ? -3.672 -1.407 5.797 1 95 214 THR B C 1
ATOM 4434 O O . THR B 1 214 ? -3.162 -1.128 4.707 1 95 214 THR B O 1
ATOM 4437 N N . ASN B 1 215 ? -4.848 -1.007 6.172 1 96.06 215 ASN B N 1
ATOM 4438 C CA . ASN B 1 215 ? -5.676 -0.25 5.242 1 96.06 215 ASN B CA 1
ATOM 4439 C C . ASN B 1 215 ? -5.027 1.08 4.867 1 96.06 215 ASN B C 1
ATOM 4441 O O . ASN B 1 215 ? -5.039 1.474 3.699 1 96.06 215 ASN B O 1
ATOM 4445 N N . GLY B 1 216 ? -4.488 1.743 5.879 1 97.69 216 GLY B N 1
ATOM 4446 C CA . GLY B 1 216 ? -3.803 3 5.625 1 97.69 216 GLY B CA 1
ATOM 4447 C C . GLY B 1 216 ? -2.598 2.85 4.715 1 97.69 216 GLY B C 1
ATOM 4448 O O . GLY B 1 216 ? -2.334 3.713 3.877 1 97.69 216 GLY B O 1
ATOM 4449 N N . THR B 1 217 ? -1.884 1.756 4.922 1 98.38 217 THR B N 1
ATOM 4450 C CA . THR B 1 217 ? -0.733 1.466 4.074 1 98.38 217 THR B CA 1
ATOM 4451 C C . THR B 1 217 ? -1.164 1.284 2.623 1 98.38 217 THR B C 1
ATOM 4453 O O . THR B 1 217 ? -0.538 1.827 1.711 1 98.38 217 THR B O 1
ATOM 4456 N N . VAL B 1 218 ? -2.271 0.604 2.426 1 98.62 218 VAL B N 1
ATOM 4457 C CA . VAL B 1 218 ? -2.76 0.351 1.075 1 98.62 218 VAL B CA 1
ATOM 4458 C C . VAL B 1 218 ? -3.156 1.669 0.414 1 98.62 218 VAL B C 1
ATOM 4460 O O . VAL B 1 218 ? -2.693 1.983 -0.686 1 98.62 218 VAL B O 1
ATOM 4463 N N . LYS B 1 219 ? -3.947 2.475 1.098 1 98.44 219 LYS B N 1
ATOM 4464 C CA . LYS B 1 219 ? -4.418 3.748 0.557 1 98.44 219 LYS B CA 1
ATOM 4465 C C . LYS B 1 219 ? -3.25 4.68 0.247 1 98.44 219 LYS B C 1
ATOM 4467 O O . LYS B 1 219 ? -3.197 5.281 -0.829 1 98.44 219 LYS B O 1
ATOM 4472 N N . SER B 1 220 ? -2.35 4.746 1.17 1 98.75 220 SER B N 1
ATOM 4473 C CA . SER B 1 220 ? -1.201 5.629 1.011 1 98.75 220 SER B CA 1
ATOM 4474 C C . SER B 1 220 ? -0.297 5.164 -0.125 1 98.75 220 SER B C 1
ATOM 4476 O O . SER B 1 220 ? 0.176 5.973 -0.923 1 98.75 220 SER B O 1
ATOM 4478 N N . ALA B 1 221 ? -0.082 3.828 -0.165 1 98.81 221 ALA B N 1
ATOM 4479 C CA . ALA B 1 221 ? 0.776 3.273 -1.208 1 98.81 221 ALA B CA 1
ATOM 4480 C C . ALA B 1 221 ? 0.203 3.551 -2.596 1 98.81 221 ALA B C 1
ATOM 4482 O O . ALA B 1 221 ? 0.933 3.943 -3.508 1 98.81 221 ALA B O 1
ATOM 4483 N N . ILE B 1 222 ? -1.067 3.381 -2.752 1 98.75 222 ILE B N 1
ATOM 4484 C CA . ILE B 1 222 ? -1.694 3.6 -4.051 1 98.75 222 ILE B CA 1
ATOM 4485 C C . ILE B 1 222 ? -1.7 5.09 -4.375 1 98.75 222 ILE B C 1
ATOM 4487 O O . ILE B 1 222 ? -1.276 5.5 -5.461 1 98.75 222 ILE B O 1
ATOM 4491 N N . GLY B 1 223 ? -2.137 5.914 -3.453 1 98.62 223 GLY B N 1
ATOM 4492 C CA . GLY B 1 223 ? -2.24 7.344 -3.695 1 98.62 223 GLY B CA 1
ATOM 4493 C C . GLY B 1 223 ? -0.9 8 -3.963 1 98.62 223 GLY B C 1
ATOM 4494 O O . GLY B 1 223 ? -0.697 8.602 -5.023 1 98.62 223 GLY B O 1
ATOM 4495 N N . ILE B 1 224 ? 0.023 7.859 -3.02 1 98.88 224 ILE B N 1
ATOM 4496 C CA . ILE B 1 224 ? 1.35 8.453 -3.135 1 98.88 224 ILE B CA 1
ATOM 4497 C C . ILE B 1 224 ? 2.121 7.781 -4.266 1 98.88 224 ILE B C 1
ATOM 4499 O O . ILE B 1 224 ? 2.789 8.453 -5.059 1 98.88 224 ILE B O 1
ATOM 4503 N N . GLY B 1 225 ? 1.964 6.453 -4.352 1 98.69 225 GLY B N 1
ATOM 4504 C CA . GLY B 1 225 ? 2.674 5.699 -5.375 1 98.69 225 GLY B CA 1
ATOM 4505 C C . GLY B 1 225 ? 2.314 6.125 -6.785 1 98.69 225 GLY B C 1
ATOM 4506 O O . GLY B 1 225 ? 3.197 6.336 -7.621 1 98.69 225 GLY B O 1
ATOM 4507 N N . LEU B 1 226 ? 1.046 6.277 -7.062 1 98.25 226 LEU B N 1
ATOM 4508 C CA . LEU B 1 226 ? 0.59 6.684 -8.391 1 98.25 226 LEU B CA 1
ATOM 4509 C C . LEU B 1 226 ? 1.084 8.086 -8.734 1 98.25 226 LEU B C 1
ATOM 4511 O O . LEU B 1 226 ? 1.482 8.344 -9.867 1 98.25 226 LEU B O 1
ATOM 4515 N N . LEU B 1 227 ? 1.068 8.961 -7.758 1 98.75 227 LEU B N 1
ATOM 4516 C CA . LEU B 1 227 ? 1.537 10.328 -7.977 1 98.75 227 LEU B CA 1
ATOM 4517 C C . LEU B 1 227 ? 3.035 10.344 -8.258 1 98.75 227 LEU B C 1
ATOM 4519 O O . LEU B 1 227 ? 3.479 10.953 -9.234 1 98.75 227 LEU B O 1
ATOM 4523 N N . LEU B 1 228 ? 3.758 9.625 -7.461 1 98.69 228 LEU B N 1
ATOM 4524 C CA . LEU B 1 228 ? 5.203 9.57 -7.66 1 98.69 228 LEU B CA 1
ATOM 4525 C C . LEU B 1 228 ? 5.543 8.922 -8.992 1 98.69 228 LEU B C 1
ATOM 4527 O O . LEU B 1 228 ? 6.465 9.359 -9.688 1 98.69 228 LEU B O 1
ATOM 4531 N N . PHE B 1 229 ? 4.789 7.895 -9.336 1 98.06 229 PHE B N 1
ATOM 4532 C CA . PHE B 1 229 ? 4.988 7.207 -10.609 1 98.06 229 PHE B CA 1
ATOM 4533 C C . PHE B 1 229 ? 4.789 8.156 -11.781 1 98.06 229 PHE B C 1
ATOM 4535 O O . PHE B 1 229 ? 5.465 8.047 -12.805 1 98.06 229 PHE B O 1
ATOM 4542 N N . SER B 1 230 ? 3.924 9.148 -11.578 1 97.38 230 SER B N 1
ATOM 4543 C CA . SER B 1 230 ? 3.627 10.133 -12.609 1 97.38 230 SER B CA 1
ATOM 4544 C C . SER B 1 230 ? 4.574 11.328 -12.516 1 97.38 230 SER B C 1
ATOM 4546 O O . SER B 1 230 ? 4.383 12.328 -13.203 1 97.38 230 SER B O 1
ATOM 4548 N N . GLY B 1 231 ? 5.504 11.227 -11.617 1 97.81 231 GLY B N 1
ATOM 4549 C CA . GLY B 1 231 ? 6.504 12.281 -11.5 1 97.81 231 GLY B CA 1
ATOM 4550 C C . GLY B 1 231 ? 6.059 13.43 -10.617 1 97.81 231 GLY B C 1
ATOM 4551 O O . GLY B 1 231 ? 6.707 14.477 -10.578 1 97.81 231 GLY B O 1
ATOM 4552 N N . ILE B 1 232 ? 4.98 13.227 -9.906 1 98.62 232 ILE B N 1
ATOM 4553 C CA . ILE B 1 232 ? 4.418 14.289 -9.086 1 98.62 232 ILE B CA 1
ATOM 4554 C C . ILE B 1 232 ? 4.746 14.031 -7.613 1 98.62 232 ILE B C 1
ATOM 4556 O O . ILE B 1 232 ? 4.418 12.969 -7.074 1 98.62 232 ILE B O 1
ATOM 4560 N N . GLY B 1 233 ? 5.391 14.953 -6.938 1 98.62 233 GLY B N 1
ATOM 4561 C CA . GLY B 1 233 ? 5.668 14.859 -5.516 1 98.62 233 GLY B CA 1
ATOM 4562 C C . GLY B 1 233 ? 7.109 15.188 -5.164 1 98.62 233 GLY B C 1
ATOM 4563 O O . GLY B 1 233 ? 8.031 14.797 -5.883 1 98.62 233 GLY B O 1
ATOM 4564 N N . ASP B 1 234 ? 7.301 15.906 -4.082 1 98.81 234 ASP B N 1
ATOM 4565 C CA . ASP B 1 234 ? 8.625 16.391 -3.719 1 98.81 234 ASP B CA 1
ATOM 4566 C C . ASP B 1 234 ? 8.977 16.016 -2.283 1 98.81 234 ASP B C 1
ATOM 4568 O O . ASP B 1 234 ? 10.148 16.047 -1.892 1 98.81 234 ASP B O 1
ATOM 4572 N N . THR B 1 235 ? 8.086 15.703 -1.515 1 98.88 235 THR B N 1
ATOM 4573 C CA . THR B 1 235 ? 8.188 15.156 -0.165 1 98.88 235 THR B CA 1
ATOM 4574 C C . THR B 1 235 ? 6.891 14.445 0.227 1 98.88 235 THR B C 1
ATOM 4576 O O . THR B 1 235 ? 5.863 14.617 -0.432 1 98.88 235 THR B O 1
ATOM 4579 N N . LEU B 1 236 ? 6.977 13.57 1.237 1 98.88 236 LEU B N 1
ATOM 4580 C CA . LEU B 1 236 ? 5.758 12.836 1.562 1 98.88 236 LEU B CA 1
ATOM 4581 C C . LEU B 1 236 ? 5.672 12.555 3.059 1 98.88 236 LEU B C 1
ATOM 4583 O O . LEU B 1 236 ? 6.699 12.5 3.742 1 98.88 236 LEU B O 1
ATOM 4587 N N . ARG B 1 237 ? 4.5 12.453 3.516 1 98.81 237 ARG B N 1
ATOM 4588 C CA . ARG B 1 237 ? 4.188 11.844 4.801 1 98.81 237 ARG B CA 1
ATOM 4589 C C . ARG B 1 237 ? 3.053 10.828 4.664 1 98.81 237 ARG B C 1
ATOM 4591 O O . ARG B 1 237 ? 1.977 11.156 4.16 1 98.81 237 ARG B O 1
ATOM 4598 N N . VAL B 1 238 ? 3.299 9.609 5.121 1 98.69 238 VAL B N 1
ATOM 4599 C CA . VAL B 1 238 ? 2.258 8.602 5.262 1 98.69 238 VAL B CA 1
ATOM 4600 C C . VAL B 1 238 ? 1.505 8.812 6.574 1 98.69 238 VAL B C 1
ATOM 4602 O O . VAL B 1 238 ? 2.121 8.992 7.625 1 98.69 238 VAL B O 1
ATOM 4605 N N . SER B 1 239 ? 0.194 8.898 6.496 1 97.25 239 SER B N 1
ATOM 4606 C CA . SER B 1 239 ? -0.632 9.086 7.688 1 97.25 239 SER B CA 1
ATOM 4607 C C . SER B 1 239 ? -1.289 7.777 8.117 1 97.25 239 SER B C 1
ATOM 4609 O O . SER B 1 239 ? -2.152 7.25 7.41 1 97.25 239 SER B O 1
ATOM 4611 N N . LEU B 1 240 ? -0.92 7.27 9.25 1 97.12 240 LEU B N 1
ATOM 4612 C CA . LEU B 1 240 ? -1.458 6.004 9.734 1 97.12 240 LEU B CA 1
ATOM 4613 C C . LEU B 1 240 ? -1.972 6.145 11.164 1 97.12 240 LEU B C 1
ATOM 4615 O O . LEU B 1 240 ? -1.34 6.805 11.992 1 97.12 240 LEU B O 1
ATOM 4619 N N . ALA B 1 241 ? -3.158 5.59 11.445 1 95.69 241 ALA B N 1
ATOM 4620 C CA . ALA B 1 241 ? -3.598 5.414 12.82 1 95.69 241 ALA B CA 1
ATOM 4621 C C . ALA B 1 241 ? -2.82 4.297 13.508 1 95.69 241 ALA B C 1
ATOM 4623 O O . ALA B 1 241 ? -3.398 3.277 13.898 1 95.69 241 ALA B O 1
ATOM 4624 N N . ALA B 1 242 ? -1.551 4.465 13.656 1 96 242 ALA B N 1
ATOM 4625 C CA . ALA B 1 242 ? -0.563 3.562 14.242 1 96 242 ALA B CA 1
ATOM 4626 C C . ALA B 1 242 ? 0.647 4.336 14.758 1 96 242 ALA B C 1
ATOM 4628 O O . ALA B 1 242 ? 0.665 5.566 14.727 1 96 242 ALA B O 1
ATOM 4629 N N . ASP B 1 243 ? 1.582 3.613 15.336 1 95.62 243 ASP B N 1
ATOM 4630 C CA . ASP B 1 243 ? 2.834 4.246 15.742 1 95.62 243 ASP B CA 1
ATOM 4631 C C . ASP B 1 243 ? 3.463 5.012 14.586 1 95.62 243 ASP B C 1
ATOM 4633 O O . ASP B 1 243 ? 3.695 4.445 13.516 1 95.62 243 ASP B O 1
ATOM 4637 N N . PRO B 1 244 ? 3.812 6.289 14.844 1 97.44 244 PRO B N 1
ATOM 4638 C CA . PRO B 1 244 ? 4.312 7.137 13.758 1 97.44 244 PRO B CA 1
ATOM 4639 C C . PRO B 1 244 ? 5.57 6.57 13.102 1 97.44 244 PRO B C 1
ATOM 4641 O O . PRO B 1 244 ? 5.891 6.93 11.969 1 97.44 244 PRO B O 1
ATOM 4644 N N . VAL B 1 245 ? 6.277 5.746 13.773 1 97.12 245 VAL B N 1
ATOM 4645 C CA . VAL B 1 245 ? 7.465 5.133 13.188 1 97.12 245 VAL B CA 1
ATOM 4646 C C . VAL B 1 245 ? 7.082 4.355 11.93 1 97.12 245 VAL B C 1
ATOM 4648 O O . VAL B 1 245 ? 7.84 4.32 10.961 1 97.12 245 VAL B O 1
ATOM 4651 N N . ASN B 1 246 ? 5.895 3.758 11.961 1 96.88 246 ASN B N 1
ATOM 4652 C CA . ASN B 1 246 ? 5.426 2.986 10.82 1 96.88 246 ASN B CA 1
ATOM 4653 C C . ASN B 1 246 ? 5.207 3.873 9.594 1 96.88 246 ASN B C 1
ATOM 4655 O O . ASN B 1 246 ? 5.34 3.414 8.461 1 96.88 246 ASN B O 1
ATOM 4659 N N . GLU B 1 247 ? 4.887 5.16 9.852 1 98.31 247 GLU B N 1
ATOM 4660 C CA . GLU B 1 247 ? 4.738 6.098 8.742 1 98.31 247 GLU B CA 1
ATOM 4661 C C . GLU B 1 247 ? 6.027 6.215 7.934 1 98.31 247 GLU B C 1
ATOM 4663 O O . GLU B 1 247 ? 5.996 6.238 6.703 1 98.31 247 GLU B O 1
ATOM 4668 N N . ILE B 1 248 ? 7.113 6.254 8.648 1 98 248 ILE B N 1
ATOM 4669 C CA . ILE B 1 248 ? 8.43 6.414 8.039 1 98 248 ILE B CA 1
ATOM 4670 C C . ILE B 1 248 ? 8.797 5.148 7.27 1 98 248 ILE B C 1
ATOM 4672 O O . ILE B 1 248 ? 9.242 5.223 6.121 1 98 248 ILE B O 1
ATOM 4676 N N . LYS B 1 249 ? 8.531 4.023 7.879 1 96.38 249 LYS B N 1
ATOM 4677 C CA . LYS B 1 249 ? 8.836 2.746 7.234 1 96.38 249 LYS B CA 1
ATOM 4678 C C . LYS B 1 249 ? 8.055 2.59 5.934 1 96.38 249 LYS B C 1
ATOM 4680 O O . LYS B 1 249 ? 8.641 2.279 4.891 1 96.38 249 LYS B O 1
ATOM 4685 N N . VAL B 1 250 ? 6.777 2.834 5.992 1 98.19 250 VAL B N 1
ATOM 4686 C CA . VAL B 1 250 ? 5.926 2.705 4.812 1 98.19 250 VAL B CA 1
ATOM 4687 C C . VAL B 1 250 ? 6.344 3.727 3.758 1 98.19 250 VAL B C 1
ATOM 4689 O O . VAL B 1 250 ? 6.359 3.424 2.562 1 98.19 250 VAL B O 1
ATOM 4692 N N . GLY B 1 251 ? 6.703 4.945 4.211 1 98.62 251 GLY B N 1
ATOM 4693 C CA . GLY B 1 251 ? 7.176 5.957 3.281 1 98.62 251 GLY B CA 1
ATOM 4694 C C . GLY B 1 251 ? 8.383 5.512 2.479 1 98.62 251 GLY B C 1
ATOM 4695 O O . GLY B 1 251 ? 8.398 5.633 1.251 1 98.62 251 GLY B O 1
ATOM 4696 N N . PHE B 1 252 ? 9.344 4.961 3.115 1 98 252 PHE B N 1
ATOM 4697 C CA . PHE B 1 252 ? 10.547 4.504 2.43 1 98 252 PHE B CA 1
ATOM 4698 C C . PHE B 1 252 ? 10.242 3.287 1.562 1 98 252 PHE B C 1
ATOM 4700 O O . PHE B 1 252 ? 10.836 3.115 0.497 1 98 252 PHE B O 1
ATOM 4707 N N . HIS B 1 253 ? 9.32 2.432 2.031 1 97.62 253 HIS B N 1
ATOM 4708 C CA . HIS B 1 253 ? 8.938 1.286 1.216 1 97.62 253 HIS B CA 1
ATOM 4709 C C . HIS B 1 253 ? 8.289 1.732 -0.091 1 97.62 253 HIS B C 1
ATOM 4711 O O . HIS B 1 253 ? 8.492 1.106 -1.134 1 97.62 253 HIS B O 1
ATOM 4717 N N . ILE B 1 254 ? 7.48 2.803 -0 1 98.69 254 ILE B N 1
ATOM 4718 C CA . ILE B 1 254 ? 6.855 3.342 -1.204 1 98.69 254 ILE B CA 1
ATOM 4719 C C . ILE B 1 254 ? 7.934 3.82 -2.174 1 98.69 254 ILE B C 1
ATOM 4721 O O . ILE B 1 254 ? 7.914 3.471 -3.357 1 98.69 254 ILE B O 1
ATOM 4725 N N . LEU B 1 255 ? 8.898 4.574 -1.676 1 98.5 255 LEU B N 1
ATOM 4726 C CA . LEU B 1 255 ? 9.977 5.094 -2.508 1 98.5 255 LEU B CA 1
ATOM 4727 C C . LEU B 1 255 ? 10.82 3.959 -3.076 1 98.5 255 LEU B C 1
ATOM 4729 O O . LEU B 1 255 ? 11.211 3.994 -4.246 1 98.5 255 LEU B O 1
ATOM 4733 N N . GLN B 1 256 ? 11.039 2.951 -2.258 1 97 256 GLN B N 1
ATOM 4734 C CA . GLN B 1 256 ? 11.836 1.805 -2.668 1 97 256 GLN B CA 1
ATOM 4735 C C . GLN B 1 256 ? 11.125 0.995 -3.748 1 97 256 GLN B C 1
ATOM 4737 O O . GLN B 1 256 ? 11.75 0.548 -4.711 1 97 256 GLN B O 1
ATOM 4742 N N . ALA B 1 257 ? 9.844 0.795 -3.59 1 96.81 257 ALA B N 1
ATOM 4743 C CA . ALA B 1 257 ? 9.055 0.028 -4.547 1 96.81 257 ALA B CA 1
ATOM 4744 C C . ALA B 1 257 ? 9.109 0.661 -5.938 1 96.81 257 ALA B C 1
ATOM 4746 O O . ALA B 1 257 ? 9.016 -0.037 -6.949 1 96.81 257 ALA B O 1
ATOM 4747 N N . LEU B 1 258 ? 9.32 1.97 -6 1 97.5 258 LEU B N 1
ATOM 4748 C CA . LEU B 1 258 ? 9.344 2.705 -7.262 1 97.5 258 LEU B CA 1
ATOM 4749 C C . LEU B 1 258 ? 10.773 2.988 -7.699 1 97.5 258 LEU B C 1
ATOM 4751 O O . LEU B 1 258 ? 11 3.758 -8.641 1 97.5 258 LEU B O 1
ATOM 4755 N N . ASN B 1 259 ? 11.727 2.486 -6.957 1 95.19 259 ASN B N 1
ATOM 4756 C CA . ASN B 1 259 ? 13.148 2.643 -7.246 1 95.19 259 ASN B CA 1
ATOM 4757 C C . ASN B 1 259 ? 13.562 4.109 -7.227 1 95.19 259 ASN B C 1
ATOM 4759 O O . ASN B 1 259 ? 14.391 4.535 -8.039 1 95.19 259 ASN B O 1
ATOM 4763 N N . ILE B 1 260 ? 12.961 4.898 -6.34 1 96.62 260 ILE B N 1
ATOM 4764 C CA . ILE B 1 260 ? 13.273 6.32 -6.227 1 96.62 260 ILE B CA 1
ATOM 4765 C C . ILE B 1 260 ? 14.375 6.527 -5.195 1 96.62 260 ILE B C 1
ATOM 4767 O O . ILE B 1 260 ? 15.32 7.277 -5.43 1 96.62 260 ILE B O 1
ATOM 4771 N N . ARG B 1 261 ? 14.203 5.883 -4.035 1 95.44 261 ARG B N 1
ATOM 4772 C CA . ARG B 1 261 ? 15.164 5.898 -2.939 1 95.44 261 ARG B CA 1
ATOM 4773 C C . ARG B 1 261 ? 15.258 4.531 -2.27 1 95.44 261 ARG B C 1
ATOM 4775 O O . ARG B 1 261 ? 14.273 3.785 -2.232 1 95.44 261 ARG B O 1
ATOM 4782 N N . LYS B 1 262 ? 16.406 4.203 -1.859 1 94.06 262 LYS B N 1
ATOM 4783 C CA . LYS B 1 262 ? 16.625 2.961 -1.125 1 94.06 262 LYS B CA 1
ATOM 4784 C C . LYS B 1 262 ? 17.203 3.232 0.261 1 94.06 262 LYS B C 1
ATOM 4786 O O . LYS B 1 262 ? 18.094 4.062 0.413 1 94.06 262 LYS B O 1
ATOM 4791 N N . ARG B 1 263 ? 16.562 2.664 1.19 1 93.69 263 ARG B N 1
ATOM 4792 C CA . ARG B 1 263 ? 17.031 2.732 2.572 1 93.69 263 ARG B CA 1
ATOM 4793 C C . ARG B 1 263 ? 16.812 1.407 3.293 1 93.69 263 ARG B C 1
ATOM 4795 O O . ARG B 1 263 ? 15.703 0.862 3.266 1 93.69 263 ARG B O 1
ATOM 4802 N N . GLY B 1 264 ? 17.891 0.865 3.83 1 94.25 264 GLY B N 1
ATOM 4803 C CA . GLY B 1 264 ? 17.75 -0.366 4.59 1 94.25 264 GLY B CA 1
ATOM 4804 C C . GLY B 1 264 ? 17.594 -1.595 3.715 1 94.25 264 GLY B C 1
ATOM 4805 O O . GLY B 1 264 ? 17.906 -1.561 2.525 1 94.25 264 GLY B O 1
ATOM 4806 N N . ILE B 1 265 ? 17.125 -2.664 4.387 1 95.81 265 ILE B N 1
ATOM 4807 C CA . ILE B 1 265 ? 17.078 -3.957 3.713 1 95.81 265 ILE B CA 1
ATOM 4808 C C . ILE B 1 265 ? 15.734 -4.102 2.984 1 95.81 265 ILE B C 1
ATOM 4810 O O . ILE B 1 265 ? 14.68 -3.859 3.564 1 95.81 265 ILE B O 1
ATOM 4814 N N . ASN B 1 266 ? 15.789 -4.398 1.762 1 95.5 266 ASN B N 1
ATOM 4815 C CA . ASN B 1 266 ? 14.633 -4.836 0.982 1 95.5 266 ASN B CA 1
ATOM 4816 C C . ASN B 1 266 ? 14.508 -6.359 0.976 1 95.5 266 ASN B C 1
ATOM 4818 O O . ASN B 1 266 ? 15.188 -7.039 0.207 1 95.5 266 ASN B O 1
ATOM 4822 N N . PHE B 1 267 ? 13.617 -6.852 1.763 1 95.19 267 PHE B N 1
ATOM 4823 C CA . PHE B 1 267 ? 13.422 -8.297 1.827 1 95.19 267 PHE B CA 1
ATOM 4824 C C . PHE B 1 267 ? 12.523 -8.773 0.693 1 95.19 267 PHE B C 1
ATOM 4826 O O . PHE B 1 267 ? 11.406 -8.273 0.529 1 95.19 267 PHE B O 1
ATOM 4833 N N . ILE B 1 268 ? 13.008 -9.633 -0.086 1 94.88 268 ILE B N 1
ATOM 4834 C CA . ILE B 1 268 ? 12.281 -10.352 -1.134 1 94.88 268 ILE B CA 1
ATOM 4835 C C . ILE B 1 268 ? 11.914 -11.75 -0.647 1 94.88 268 ILE B C 1
ATOM 4837 O O . ILE B 1 268 ? 12.789 -12.586 -0.422 1 94.88 268 ILE B O 1
ATOM 4841 N N . ALA B 1 269 ? 10.648 -11.961 -0.469 1 95.5 269 ALA B N 1
ATOM 4842 C CA . ALA B 1 269 ? 10.242 -13.211 0.166 1 95.5 269 ALA B CA 1
ATOM 4843 C C . ALA B 1 269 ? 9.008 -13.797 -0.515 1 95.5 269 ALA B C 1
ATOM 4845 O O . ALA B 1 269 ? 8.094 -13.062 -0.894 1 95.5 269 ALA B O 1
ATOM 4846 N N . CYS B 1 270 ? 9 -15.031 -0.629 1 93.44 270 CYS B N 1
ATOM 4847 C CA . CYS B 1 270 ? 7.852 -15.695 -1.241 1 93.44 270 CYS B CA 1
ATOM 4848 C C . CYS B 1 270 ? 6.711 -15.844 -0.241 1 93.44 270 CYS B C 1
ATOM 4850 O O . CYS B 1 270 ? 6.941 -15.859 0.969 1 93.44 270 CYS B O 1
ATOM 4852 N N . PRO B 1 271 ? 5.422 -15.859 -0.741 1 91.75 271 PRO B N 1
ATOM 4853 C CA . PRO B 1 271 ? 4.277 -16.062 0.149 1 91.75 271 PRO B CA 1
ATOM 4854 C C . PRO B 1 271 ? 4.199 -17.469 0.709 1 91.75 271 PRO B C 1
ATOM 4856 O O . PRO B 1 271 ? 3.379 -17.75 1.587 1 91.75 271 PRO B O 1
ATOM 4859 N N . THR B 1 272 ? 5.035 -18.391 0.285 1 86.75 272 THR B N 1
ATOM 4860 C CA . THR B 1 272 ? 5.16 -19.797 0.684 1 86.75 272 THR B CA 1
ATOM 4861 C C . THR B 1 272 ? 4.07 -20.641 0.029 1 86.75 272 THR B C 1
ATOM 4863 O O . THR B 1 272 ? 3.043 -20.109 -0.401 1 86.75 272 THR B O 1
ATOM 4866 N N . CYS B 1 273 ? 4.309 -21.766 -0.165 1 87.56 273 CYS B N 1
ATOM 4867 C CA . CYS B 1 273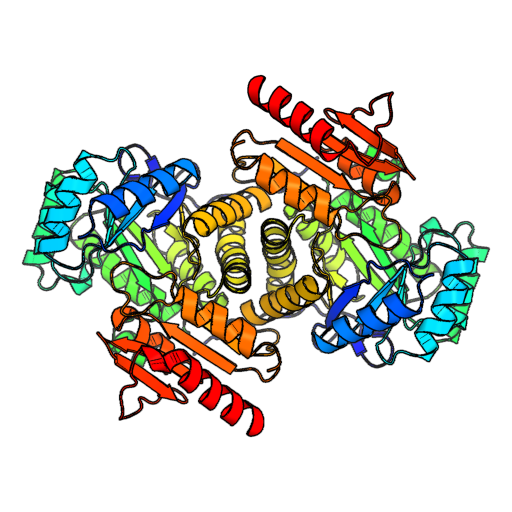 ? 3.391 -22.797 -0.621 1 87.56 273 CYS B CA 1
ATOM 4868 C C . CYS B 1 273 ? 3.844 -24.188 -0.149 1 87.56 273 CYS B C 1
ATOM 4870 O O . CYS B 1 273 ? 4.699 -24.281 0.731 1 87.56 273 CYS B O 1
ATOM 4872 N N . SER B 1 274 ? 3.189 -25.188 -0.676 1 85.69 274 SER B N 1
ATOM 4873 C CA . SER B 1 274 ? 3.467 -26.547 -0.225 1 85.69 274 SER B CA 1
ATOM 4874 C C . SER B 1 274 ? 4.895 -26.969 -0.562 1 85.69 274 SER B C 1
ATOM 4876 O O . SER B 1 274 ? 5.395 -27.953 -0.04 1 85.69 274 SER B O 1
ATOM 4878 N N . ARG B 1 275 ? 5.625 -26.172 -1.254 1 84.19 275 ARG B N 1
ATOM 4879 C CA . ARG B 1 275 ? 6.973 -26.531 -1.688 1 84.19 275 ARG B CA 1
ATOM 4880 C C . ARG B 1 275 ? 8.023 -26 -0.717 1 84.19 275 ARG B C 1
ATOM 4882 O O . ARG B 1 275 ? 9.211 -26.297 -0.856 1 84.19 275 ARG B O 1
ATOM 4889 N N . GLN B 1 276 ? 7.625 -25.172 0.198 1 88.12 276 GLN B N 1
ATOM 4890 C CA . GLN B 1 276 ? 8.586 -24.531 1.091 1 88.12 276 GLN B CA 1
ATOM 4891 C C . GLN B 1 276 ? 9.367 -25.562 1.888 1 88.12 276 GLN B C 1
ATOM 4893 O O . GLN B 1 276 ? 8.797 -26.547 2.369 1 88.12 276 GLN B O 1
ATOM 4898 N N . GLU B 1 277 ? 10.617 -25.344 1.995 1 90.75 277 GLU B N 1
ATOM 4899 C CA . GLU B 1 277 ? 11.508 -26.281 2.68 1 90.75 277 GLU B CA 1
ATOM 4900 C C . GLU B 1 277 ? 11.82 -25.797 4.094 1 90.75 277 GLU B C 1
ATOM 4902 O O . GLU B 1 277 ? 12.484 -26.516 4.859 1 90.75 277 GLU B O 1
ATOM 4907 N N . PHE B 1 278 ? 11.492 -24.641 4.441 1 92.62 278 PHE B N 1
ATOM 4908 C CA . PHE B 1 278 ? 11.602 -24.078 5.781 1 92.62 278 PHE B CA 1
ATOM 4909 C C . PHE B 1 278 ? 10.5 -23.047 6.023 1 92.62 278 PHE B C 1
ATOM 4911 O O . PHE B 1 278 ? 9.75 -22.703 5.113 1 92.62 278 PHE B O 1
ATOM 4918 N N . ASP B 1 279 ? 10.367 -22.609 7.238 1 93.88 279 ASP B N 1
ATOM 4919 C CA . ASP B 1 279 ? 9.328 -21.656 7.609 1 93.88 279 ASP B CA 1
ATOM 4920 C C . ASP B 1 279 ? 9.727 -20.234 7.219 1 93.88 279 ASP B C 1
ATOM 4922 O O . ASP B 1 279 ? 10.242 -19.484 8.047 1 93.88 279 ASP B O 1
ATOM 4926 N N . VAL B 1 280 ? 9.422 -19.875 6.023 1 95.06 280 VAL B N 1
ATOM 4927 C CA . VAL B 1 280 ? 9.844 -18.594 5.441 1 95.06 280 VAL B CA 1
ATOM 4928 C C . VAL B 1 280 ? 9.266 -17.438 6.258 1 95.06 280 VAL B C 1
ATOM 4930 O O . VAL B 1 280 ? 9.961 -16.469 6.531 1 95.06 280 VAL B O 1
ATOM 4933 N N . ILE B 1 281 ? 8.039 -17.516 6.688 1 94.81 281 ILE B N 1
ATOM 4934 C CA . ILE B 1 281 ? 7.344 -16.438 7.406 1 94.81 281 ILE B CA 1
ATOM 4935 C C . ILE B 1 281 ? 8.047 -16.172 8.734 1 94.81 281 ILE B C 1
ATOM 4937 O O . ILE B 1 281 ? 8.328 -15.016 9.062 1 94.81 281 ILE B O 1
ATOM 4941 N N . LYS B 1 282 ? 8.375 -17.234 9.414 1 95.5 282 LYS B N 1
ATOM 4942 C CA . LYS B 1 282 ? 9.094 -17.078 10.68 1 95.5 282 LYS B CA 1
ATOM 4943 C C . LYS B 1 282 ? 10.469 -16.453 10.461 1 95.5 282 LYS B C 1
ATOM 4945 O O . LYS B 1 282 ? 10.875 -15.562 11.211 1 95.5 282 LYS B O 1
ATOM 4950 N N . VAL B 1 283 ? 11.156 -16.938 9.453 1 96.06 283 VAL B N 1
ATOM 4951 C CA . VAL B 1 283 ? 12.5 -16.453 9.156 1 96.06 283 VAL B CA 1
ATOM 4952 C C . VAL B 1 283 ? 12.445 -14.953 8.844 1 96.06 283 VAL B C 1
ATOM 4954 O O . VAL B 1 283 ? 13.211 -14.172 9.414 1 96.06 283 VAL B O 1
ATOM 4957 N N . ILE B 1 284 ? 11.523 -14.508 8.062 1 95.62 284 ILE B N 1
ATOM 4958 C CA . ILE B 1 284 ? 11.414 -13.125 7.633 1 95.62 284 ILE B CA 1
ATOM 4959 C C . ILE B 1 284 ? 11.047 -12.234 8.82 1 95.62 284 ILE B C 1
ATOM 4961 O O . ILE B 1 284 ? 11.617 -11.156 9 1 95.62 284 ILE B O 1
ATOM 4965 N N . ASN B 1 285 ? 10.094 -12.664 9.602 1 95.25 285 ASN B N 1
ATOM 4966 C CA . ASN B 1 285 ? 9.68 -11.883 10.758 1 95.25 285 ASN B CA 1
ATOM 4967 C C . ASN B 1 285 ? 10.828 -11.68 11.742 1 95.25 285 ASN B C 1
ATOM 4969 O O . ASN B 1 285 ? 11.016 -10.586 12.273 1 95.25 285 ASN B O 1
ATOM 4973 N N . THR B 1 286 ? 11.57 -12.758 11.953 1 97.06 286 THR B N 1
ATOM 4974 C CA . THR B 1 286 ? 12.695 -12.695 12.875 1 97.06 286 THR B CA 1
ATOM 4975 C C . THR B 1 286 ? 13.789 -11.781 12.336 1 97.06 286 THR B C 1
ATOM 4977 O O . THR B 1 286 ? 14.32 -10.938 13.062 1 97.06 286 THR B O 1
ATOM 4980 N N . LEU B 1 287 ? 14.094 -11.93 11.07 1 96.94 287 LEU B N 1
ATOM 4981 C CA . LEU B 1 287 ? 15.141 -11.117 10.453 1 96.94 287 LEU B CA 1
ATOM 4982 C C . LEU B 1 287 ? 14.758 -9.641 10.445 1 96.94 287 LEU B C 1
ATOM 4984 O O . LEU B 1 287 ? 15.594 -8.781 10.711 1 96.94 287 LEU B O 1
ATOM 4988 N N . GLU B 1 288 ? 13.508 -9.312 10.125 1 94.56 288 GLU B N 1
ATOM 4989 C CA . GLU B 1 288 ? 13.047 -7.926 10.125 1 94.56 288 GLU B CA 1
ATOM 4990 C C . GLU B 1 288 ? 13.211 -7.289 11.5 1 94.56 288 GLU B C 1
ATOM 4992 O O . GLU B 1 288 ? 13.609 -6.125 11.609 1 94.56 288 GLU B O 1
ATOM 4997 N N . SER B 1 289 ? 12.938 -8.062 12.469 1 94.19 289 SER B N 1
ATOM 4998 C CA . SER B 1 289 ? 13.047 -7.566 13.836 1 94.19 289 SER B CA 1
ATOM 4999 C C . SER B 1 289 ? 14.508 -7.371 14.227 1 94.19 289 SER B C 1
ATOM 5001 O O . SER B 1 289 ? 14.875 -6.332 14.789 1 94.19 289 SER B O 1
ATOM 5003 N N . ARG B 1 290 ? 15.359 -8.312 13.875 1 96.38 290 ARG B N 1
ATOM 5004 C CA . ARG B 1 290 ? 16.75 -8.312 14.305 1 96.38 290 ARG B CA 1
ATOM 5005 C C . ARG B 1 290 ? 17.562 -7.277 13.523 1 96.38 290 ARG B C 1
ATOM 5007 O O . ARG B 1 290 ? 18.594 -6.793 14.008 1 96.38 290 ARG B O 1
ATOM 5014 N N . LEU B 1 291 ? 17.094 -6.934 12.352 1 96.44 291 LEU B N 1
ATOM 5015 C CA . LEU B 1 291 ? 17.922 -6.113 11.469 1 96.44 291 LEU B CA 1
ATOM 5016 C C . LEU B 1 291 ? 17.281 -4.746 11.242 1 96.44 291 LEU B C 1
ATOM 5018 O O . LEU B 1 291 ? 17.547 -4.098 10.227 1 96.44 291 LEU B O 1
ATOM 5022 N N . GLU B 1 292 ? 16.469 -4.312 12.117 1 90.94 292 GLU B N 1
ATOM 5023 C CA . GLU B 1 292 ? 15.766 -3.035 12 1 90.94 292 GLU B CA 1
ATOM 5024 C C . GLU B 1 292 ? 16.75 -1.866 12 1 90.94 292 GLU B C 1
ATOM 5026 O O . GLU B 1 292 ? 16.453 -0.8 11.461 1 90.94 292 GLU B O 1
ATOM 5031 N N . ASP B 1 293 ? 17.891 -2.092 12.586 1 92.62 293 ASP B N 1
ATOM 5032 C CA . ASP B 1 293 ? 18.875 -1.032 12.773 1 92.62 293 ASP B CA 1
ATOM 5033 C C . ASP B 1 293 ? 19.688 -0.816 11.508 1 92.62 293 ASP B C 1
ATOM 5035 O O . ASP B 1 293 ? 20.406 0.186 11.383 1 92.62 293 ASP B O 1
ATOM 5039 N N . ILE B 1 294 ? 19.625 -1.732 10.555 1 95.38 294 ILE B N 1
ATOM 5040 C CA . ILE B 1 294 ? 20.422 -1.643 9.336 1 95.38 294 ILE B CA 1
ATOM 5041 C C . ILE B 1 294 ? 19.797 -0.628 8.383 1 95.38 294 ILE B C 1
ATOM 5043 O O . ILE B 1 294 ? 18.641 -0.792 7.961 1 95.38 294 ILE B O 1
ATOM 5047 N N . THR B 1 295 ? 20.547 0.388 8.023 1 93.31 295 THR B N 1
ATOM 5048 C CA . THR B 1 295 ? 20.016 1.432 7.152 1 93.31 295 THR B CA 1
ATOM 5049 C C . THR B 1 295 ? 20.656 1.341 5.766 1 93.31 295 THR B C 1
ATOM 5051 O O . THR B 1 295 ? 20.172 1.969 4.816 1 93.31 295 THR B O 1
ATOM 5054 N N . THR B 1 296 ? 21.703 0.512 5.602 1 95.19 296 THR B N 1
ATOM 5055 C CA . THR B 1 296 ? 22.359 0.316 4.316 1 95.19 296 THR B CA 1
ATOM 5056 C C . THR B 1 296 ? 21.438 -0.402 3.338 1 95.19 296 THR B C 1
ATOM 5058 O O . THR B 1 296 ? 20.906 -1.472 3.645 1 95.19 296 THR B O 1
ATOM 5061 N N . PRO B 1 297 ? 21.297 0.201 2.229 1 95.31 297 PRO B N 1
ATOM 5062 C CA . PRO B 1 297 ? 20.422 -0.438 1.238 1 95.31 297 PRO B CA 1
ATOM 5063 C C . PRO B 1 297 ? 20.984 -1.764 0.728 1 95.31 297 PRO B C 1
ATOM 5065 O O . PRO B 1 297 ? 22.156 -1.835 0.34 1 95.31 297 PRO B O 1
ATOM 5068 N N . MET B 1 298 ? 20.203 -2.805 0.781 1 96.12 298 MET B N 1
ATOM 5069 C CA . MET B 1 298 ? 20.562 -4.09 0.187 1 96.12 298 MET B CA 1
ATOM 5070 C C . MET B 1 298 ? 19.328 -4.941 -0.07 1 96.12 298 MET B C 1
ATOM 5072 O O . MET B 1 298 ? 18.328 -4.801 0.625 1 96.12 298 MET B O 1
ATOM 5076 N N . ASP B 1 299 ? 19.422 -5.805 -1.05 1 95.75 299 ASP B N 1
ATOM 5077 C CA . ASP B 1 299 ? 18.375 -6.77 -1.374 1 95.75 299 ASP B CA 1
ATOM 5078 C C . ASP B 1 299 ? 18.688 -8.141 -0.775 1 95.75 299 ASP B C 1
ATOM 5080 O O . ASP B 1 299 ? 19.75 -8.711 -1.03 1 95.75 299 ASP B O 1
ATOM 5084 N N . VAL B 1 300 ? 17.781 -8.609 0.046 1 97.19 300 VAL B N 1
ATOM 5085 C CA . VAL B 1 300 ? 17.938 -9.922 0.66 1 97.19 300 VAL B CA 1
ATOM 5086 C C . VAL B 1 300 ? 16.766 -10.812 0.265 1 97.19 300 VAL B C 1
ATOM 5088 O O . VAL B 1 300 ? 15.617 -10.531 0.625 1 97.19 300 VAL B O 1
ATOM 5091 N N . SER B 1 301 ? 17.047 -11.883 -0.46 1 96.62 301 SER B N 1
ATOM 5092 C CA . SER B 1 301 ? 15.984 -12.773 -0.92 1 96.62 301 SER B CA 1
ATOM 5093 C C . SER B 1 301 ? 15.891 -14.016 -0.048 1 96.62 301 SER B C 1
ATOM 5095 O O . SER B 1 301 ? 16.906 -14.672 0.219 1 96.62 301 SER B O 1
ATOM 5097 N N . ILE B 1 302 ? 14.719 -14.289 0.454 1 96.69 302 ILE B N 1
ATOM 5098 C CA . ILE B 1 302 ? 14.406 -15.469 1.252 1 96.69 302 ILE B CA 1
ATOM 5099 C C . ILE B 1 302 ? 13.297 -16.266 0.582 1 96.69 302 ILE B C 1
ATOM 5101 O O . ILE B 1 302 ? 12.109 -15.992 0.788 1 96.69 302 ILE B O 1
ATOM 5105 N N . ILE B 1 303 ? 13.656 -17.297 -0.118 1 95.31 303 ILE B N 1
ATOM 5106 C CA . ILE B 1 303 ? 12.695 -18.078 -0.887 1 95.31 303 ILE B CA 1
ATOM 5107 C C . ILE B 1 303 ? 12.711 -19.531 -0.41 1 95.31 303 ILE B C 1
ATOM 5109 O O . ILE B 1 303 ? 13.781 -20.125 -0.236 1 95.31 303 ILE B O 1
ATOM 5113 N N . GLY B 1 304 ? 11.586 -20.078 -0.234 1 93.81 304 GLY B N 1
ATOM 5114 C CA . GLY B 1 304 ? 11.461 -21.359 0.434 1 93.81 304 GLY B CA 1
ATOM 5115 C C . GLY B 1 304 ? 11.742 -22.547 -0.481 1 93.81 304 GLY B C 1
ATOM 5116 O O . GLY B 1 304 ? 11.805 -23.688 -0.028 1 93.81 304 GLY B O 1
ATOM 5117 N N . CYS B 1 305 ? 11.891 -22.297 -1.768 1 90.5 305 CYS B N 1
ATOM 5118 C CA . CYS B 1 305 ? 12.086 -23.422 -2.688 1 90.5 305 CYS B CA 1
ATOM 5119 C C . CYS B 1 305 ? 13.039 -23.047 -3.812 1 90.5 305 CYS B C 1
ATOM 5121 O O . CYS B 1 305 ? 13.367 -21.859 -3.986 1 90.5 305 CYS B O 1
ATOM 5123 N N . MET B 1 306 ? 13.398 -24.062 -4.59 1 88 306 MET B N 1
ATOM 5124 C CA . MET B 1 306 ? 14.383 -23.859 -5.648 1 88 306 MET B CA 1
ATOM 5125 C C . MET B 1 306 ? 13.727 -23.297 -6.906 1 88 306 MET B C 1
ATOM 5127 O O . MET B 1 306 ? 14.406 -22.719 -7.754 1 88 306 MET B O 1
ATOM 5131 N N . VAL B 1 307 ? 12.477 -23.406 -6.984 1 85.56 307 VAL B N 1
ATOM 5132 C CA . VAL B 1 307 ? 11.773 -23.078 -8.219 1 85.56 307 VAL B CA 1
ATOM 5133 C C . VAL B 1 307 ? 11.953 -21.594 -8.523 1 85.56 307 VAL B C 1
ATOM 5135 O O . VAL B 1 307 ? 12.398 -21.219 -9.609 1 85.56 307 VAL B O 1
ATOM 5138 N N . ASN B 1 308 ? 11.633 -20.734 -7.551 1 86.69 308 ASN B N 1
ATOM 5139 C CA . ASN B 1 308 ? 11.789 -19.297 -7.719 1 86.69 308 ASN B CA 1
ATOM 5140 C C . ASN B 1 308 ? 13.047 -18.781 -7.02 1 86.69 308 ASN B C 1
ATOM 5142 O O . ASN B 1 308 ? 13.477 -17.656 -7.262 1 86.69 308 ASN B O 1
ATOM 5146 N N . GLY B 1 309 ? 13.586 -19.656 -6.23 1 90.62 309 GLY B N 1
ATOM 5147 C CA . GLY B 1 309 ? 14.648 -19.219 -5.34 1 90.62 309 GLY B CA 1
ATOM 5148 C C . GLY B 1 309 ? 15.93 -18.859 -6.07 1 90.62 309 GLY B C 1
ATOM 5149 O O . GLY B 1 309 ? 16.562 -17.844 -5.766 1 90.62 309 GLY B O 1
ATOM 5150 N N . ILE B 1 310 ? 16.266 -19.625 -7.055 1 88.56 310 ILE B N 1
ATOM 5151 C CA . ILE B 1 310 ? 17.531 -19.422 -7.754 1 88.56 310 ILE B CA 1
ATOM 5152 C C . ILE B 1 310 ? 17.531 -18.078 -8.461 1 88.56 310 ILE B C 1
ATOM 5154 O O . ILE B 1 310 ? 18.422 -17.25 -8.234 1 88.56 310 ILE B O 1
ATOM 5158 N N . GLY B 1 311 ? 16.516 -17.781 -9.211 1 87.75 311 GLY B N 1
ATOM 5159 C CA . GLY B 1 311 ? 16.453 -16.547 -9.969 1 87.75 311 GLY B CA 1
ATOM 5160 C C . GLY B 1 311 ? 16.453 -15.312 -9.086 1 87.75 311 GLY B C 1
ATOM 5161 O O . GLY B 1 311 ? 17.156 -14.336 -9.383 1 87.75 311 GLY B O 1
ATOM 5162 N N . GLU B 1 312 ? 15.758 -15.352 -8.023 1 91.06 312 GLU B N 1
ATOM 5163 C CA . GLU B 1 312 ? 15.703 -14.211 -7.113 1 91.06 312 GLU B CA 1
ATOM 5164 C C . GLU B 1 312 ? 17.031 -14.023 -6.379 1 91.06 312 GLU B C 1
ATOM 5166 O O . GLU B 1 312 ? 17.484 -12.891 -6.188 1 91.06 312 GLU B O 1
ATOM 5171 N N . ALA B 1 313 ? 17.594 -15.172 -5.984 1 93 313 ALA B N 1
ATOM 5172 C CA . ALA B 1 313 ? 18.844 -15.125 -5.234 1 93 313 ALA B CA 1
ATOM 5173 C C . ALA B 1 313 ? 19.984 -14.57 -6.094 1 93 313 ALA B C 1
ATOM 5175 O O . ALA B 1 313 ? 20.828 -13.82 -5.605 1 93 313 ALA B O 1
ATOM 5176 N N . GLU B 1 314 ? 19.953 -14.867 -7.312 1 91.75 314 GLU B N 1
ATOM 5177 C CA . GLU B 1 314 ? 21 -14.438 -8.227 1 91.75 314 GLU B CA 1
ATOM 5178 C C . GLU B 1 314 ? 20.969 -12.93 -8.445 1 91.75 314 GLU B C 1
ATOM 5180 O O . GLU B 1 314 ? 21.953 -12.328 -8.859 1 91.75 314 GLU B O 1
ATOM 5185 N N . LYS B 1 315 ? 19.891 -12.297 -8.078 1 89.38 315 LYS B N 1
ATOM 5186 C CA . LYS B 1 315 ? 19.734 -10.859 -8.305 1 89.38 315 LYS B CA 1
ATOM 5187 C C . LYS B 1 315 ? 19.797 -10.086 -6.988 1 89.38 315 LYS B C 1
ATOM 5189 O O . LYS B 1 315 ? 19.594 -8.875 -6.969 1 89.38 315 LYS B O 1
ATOM 5194 N N . SER B 1 316 ? 20.047 -10.797 -5.926 1 94.31 316 SER B N 1
ATOM 5195 C CA . SER B 1 316 ? 20.047 -10.172 -4.605 1 94.31 316 SER B CA 1
ATOM 5196 C C . SER B 1 316 ? 21.469 -10.039 -4.062 1 94.31 316 SER B C 1
ATOM 5198 O O . SER B 1 316 ? 22.391 -10.695 -4.547 1 94.31 316 SER B O 1
ATOM 5200 N N . ASP B 1 317 ? 21.641 -9.117 -3.174 1 96.19 317 ASP B N 1
ATOM 5201 C CA . ASP B 1 317 ? 22.922 -9.008 -2.482 1 96.19 317 ASP B CA 1
ATOM 5202 C C . ASP B 1 317 ? 23.203 -10.25 -1.638 1 96.19 317 ASP B C 1
ATOM 5204 O O . ASP B 1 317 ? 24.328 -10.734 -1.586 1 96.19 317 ASP B O 1
ATOM 5208 N N . ILE B 1 318 ? 22.219 -10.68 -0.942 1 96.81 318 ILE B N 1
ATOM 5209 C CA . ILE B 1 318 ? 22.203 -11.93 -0.186 1 96.81 318 ILE B CA 1
ATOM 5210 C C . ILE B 1 318 ? 20.938 -12.711 -0.491 1 96.81 318 ILE B C 1
ATOM 5212 O O . ILE B 1 318 ? 19.844 -12.133 -0.532 1 96.81 318 ILE B O 1
ATOM 5216 N N . GLY B 1 319 ? 21.078 -14 -0.778 1 96.38 319 GLY B N 1
ATOM 5217 C CA . GLY B 1 319 ? 19.906 -14.789 -1.113 1 96.38 319 GLY B CA 1
ATOM 5218 C C . GLY B 1 319 ? 19.938 -16.188 -0.54 1 96.38 319 GLY B C 1
ATOM 5219 O O . GLY B 1 319 ? 21.016 -16.797 -0.427 1 96.38 319 GLY B O 1
ATOM 5220 N N . ILE B 1 320 ? 18.812 -16.688 -0.171 1 96.12 320 ILE B N 1
ATOM 5221 C CA . ILE B 1 320 ? 18.656 -18.047 0.305 1 96.12 320 ILE B CA 1
ATOM 5222 C C . ILE B 1 320 ? 17.562 -18.75 -0.511 1 96.12 320 ILE B C 1
ATOM 5224 O O . ILE B 1 320 ? 16.5 -18.188 -0.754 1 96.12 320 ILE B O 1
ATOM 5228 N N . SER B 1 321 ? 17.797 -19.922 -0.961 1 94.69 321 SER B N 1
ATOM 5229 C CA . SER B 1 321 ? 16.844 -20.797 -1.637 1 94.69 321 SER B CA 1
ATOM 5230 C C . SER B 1 321 ? 16.688 -22.125 -0.911 1 94.69 321 SER B C 1
ATOM 5232 O O . SER B 1 321 ? 17.688 -22.828 -0.688 1 94.69 321 SER B O 1
ATOM 5234 N N . GLY B 1 322 ? 15.516 -22.406 -0.579 1 94.38 322 GLY B N 1
ATOM 5235 C CA . GLY B 1 322 ? 15.273 -23.625 0.173 1 94.38 322 GLY B CA 1
ATOM 5236 C C . GLY B 1 322 ? 15.578 -24.891 -0.619 1 94.38 322 GLY B C 1
ATOM 5237 O O . GLY B 1 322 ? 15.266 -24.969 -1.808 1 94.38 322 GLY B O 1
ATOM 5238 N N . TYR B 1 323 ? 16.25 -25.797 0.046 1 91.44 323 TYR B N 1
ATOM 5239 C CA . TYR B 1 323 ? 16.562 -27.109 -0.526 1 91.44 323 TYR B CA 1
ATOM 5240 C C . TYR B 1 323 ? 16.469 -28.203 0.529 1 91.44 323 TYR B C 1
ATOM 5242 O O . TYR B 1 323 ? 17.453 -28.5 1.216 1 91.44 323 TYR B O 1
ATOM 5250 N N . ARG B 1 324 ? 15.367 -28.875 0.575 1 88.31 324 ARG B N 1
ATOM 5251 C CA . ARG B 1 324 ? 15.109 -29.969 1.519 1 88.31 324 ARG B CA 1
ATOM 5252 C C . ARG B 1 324 ? 15.422 -29.531 2.947 1 88.31 324 ARG B C 1
ATOM 5254 O O . ARG B 1 324 ? 14.906 -28.516 3.418 1 88.31 324 ARG B O 1
ATOM 5261 N N . ASN B 1 325 ? 16.281 -30.109 3.643 1 89.06 325 ASN B N 1
ATOM 5262 C CA . ASN B 1 325 ? 16.609 -29.75 5.02 1 89.06 325 ASN B CA 1
ATOM 5263 C C . ASN B 1 325 ? 17.766 -28.75 5.074 1 89.06 325 ASN B C 1
ATOM 5265 O O . ASN B 1 325 ? 18.234 -28.391 6.16 1 89.06 325 ASN B O 1
ATOM 5269 N N . LYS B 1 326 ? 18.203 -28.422 3.93 1 94.12 326 LYS B N 1
ATOM 5270 C CA . LYS B 1 326 ? 19.234 -27.406 3.768 1 94.12 326 LYS B CA 1
ATOM 5271 C C . LYS B 1 326 ? 18.797 -26.312 2.787 1 94.12 326 LYS B C 1
ATOM 5273 O O . LYS B 1 326 ? 17.703 -26.391 2.215 1 94.12 326 LYS B O 1
ATOM 5278 N N . SER B 1 327 ? 19.578 -25.25 2.762 1 95.31 327 SER B N 1
ATOM 5279 C CA . SER B 1 327 ? 19.312 -24.141 1.846 1 95.31 327 SER B CA 1
ATOM 5280 C C . SER B 1 327 ? 20.594 -23.641 1.196 1 95.31 327 SER B C 1
ATOM 5282 O O . SER B 1 327 ? 21.688 -23.844 1.724 1 95.31 327 SER B O 1
ATOM 5284 N N . ILE B 1 328 ? 20.438 -23.141 0.103 1 96.19 328 ILE B N 1
ATOM 5285 C CA . ILE B 1 328 ? 21.578 -22.625 -0.656 1 96.19 328 ILE B CA 1
ATOM 5286 C C . ILE B 1 328 ? 21.719 -21.125 -0.446 1 96.19 328 ILE B C 1
ATOM 5288 O O . ILE B 1 328 ? 20.734 -20.375 -0.583 1 96.19 328 ILE B O 1
ATOM 5292 N N . LEU B 1 329 ? 22.922 -20.75 -0.098 1 96.88 329 LEU B N 1
ATOM 5293 C CA . LEU B 1 329 ? 23.219 -19.344 0.132 1 96.88 329 LEU B CA 1
ATOM 5294 C C . LEU B 1 329 ? 23.859 -18.703 -1.104 1 96.88 329 LEU B C 1
ATOM 5296 O O . LEU B 1 329 ? 24.703 -19.312 -1.747 1 96.88 329 LEU B O 1
ATOM 5300 N N . TYR B 1 330 ? 23.391 -17.531 -1.422 1 96.62 330 TYR B N 1
ATOM 5301 C CA . TYR B 1 330 ? 23.984 -16.703 -2.473 1 96.62 330 TYR B CA 1
ATOM 5302 C C . TYR B 1 330 ? 24.516 -15.406 -1.903 1 96.62 330 TYR B C 1
ATOM 5304 O O . TYR B 1 330 ? 23.906 -14.797 -1.027 1 96.62 330 TYR B O 1
ATOM 5312 N N . GLU B 1 331 ? 25.625 -14.969 -2.35 1 96.06 331 GLU B N 1
ATOM 5313 C CA . GLU B 1 331 ? 26.219 -13.672 -2.035 1 96.06 331 GLU B CA 1
ATOM 5314 C C . GLU B 1 331 ? 26.594 -12.906 -3.305 1 96.06 331 GLU B C 1
ATOM 5316 O O . GLU B 1 331 ? 27.406 -13.383 -4.102 1 96.06 331 GLU B O 1
ATOM 5321 N N . ASN B 1 332 ? 25.984 -11.766 -3.475 1 95.12 332 ASN B N 1
ATOM 5322 C CA . ASN B 1 332 ? 26.156 -10.945 -4.664 1 95.12 332 ASN B CA 1
ATOM 5323 C C . ASN B 1 332 ? 25.891 -11.742 -5.941 1 95.12 332 ASN B C 1
ATOM 5325 O O . ASN B 1 332 ? 26.672 -11.695 -6.887 1 95.12 332 ASN B O 1
ATOM 5329 N N . GLY B 1 333 ? 24.859 -12.578 -5.828 1 92.69 333 GLY B N 1
ATOM 5330 C CA . GLY B 1 333 ? 24.391 -13.32 -6.988 1 92.69 333 GLY B CA 1
ATOM 5331 C C . GLY B 1 333 ? 25.172 -14.602 -7.234 1 92.69 333 GLY B C 1
ATOM 5332 O O . GLY B 1 333 ? 24.859 -15.352 -8.156 1 92.69 333 GLY B O 1
ATOM 5333 N N . VAL B 1 334 ? 26.141 -14.805 -6.383 1 95.38 334 VAL B N 1
ATOM 5334 C CA . VAL B 1 334 ? 27 -15.969 -6.586 1 95.38 334 VAL B CA 1
ATOM 5335 C C . VAL B 1 334 ? 26.641 -17.047 -5.566 1 95.38 334 VAL B C 1
ATOM 5337 O O . VAL B 1 334 ? 26.625 -16.797 -4.359 1 95.38 334 VAL B O 1
ATOM 5340 N N . ARG B 1 335 ? 26.469 -18.234 -6.059 1 95.12 335 ARG B N 1
ATOM 5341 C CA . ARG B 1 335 ? 26.141 -19.375 -5.219 1 95.12 335 ARG B CA 1
ATOM 5342 C C . ARG B 1 335 ? 27.312 -19.781 -4.348 1 95.12 335 ARG B C 1
ATOM 5344 O O . ARG B 1 335 ? 28.438 -19.938 -4.844 1 95.12 335 ARG B O 1
ATOM 5351 N N . LYS B 1 336 ? 26.984 -19.922 -3.094 1 93.31 336 LYS B N 1
ATOM 5352 C CA . LYS B 1 336 ? 28.031 -20.422 -2.193 1 93.31 336 LYS B CA 1
ATOM 5353 C C . LYS B 1 336 ? 28.141 -21.938 -2.27 1 93.31 336 LYS B C 1
ATOM 5355 O O . LYS B 1 336 ? 27.156 -22.625 -2.533 1 93.31 336 LYS B O 1
ATOM 5360 N N . LYS B 1 337 ? 29.281 -22.422 -1.96 1 89.94 337 LYS B N 1
ATOM 5361 C CA . LYS B 1 337 ? 29.562 -23.859 -2.086 1 89.94 337 LYS B CA 1
ATOM 5362 C C . LYS B 1 337 ? 28.875 -24.656 -0.985 1 89.94 337 LYS B C 1
ATOM 5364 O O . LYS B 1 337 ? 28.344 -25.734 -1.236 1 89.94 337 LYS B O 1
ATOM 5369 N N . THR B 1 338 ? 28.906 -24.109 0.11 1 87.5 338 THR B N 1
ATOM 5370 C CA . THR B 1 338 ? 28.359 -24.844 1.243 1 87.5 338 THR B CA 1
ATOM 5371 C C . THR B 1 338 ? 26.906 -24.484 1.486 1 87.5 338 THR B C 1
ATOM 5373 O O . THR B 1 338 ? 26.547 -23.312 1.497 1 87.5 338 THR B O 1
ATOM 5376 N N . LYS B 1 339 ? 26.094 -25.594 1.604 1 93.31 339 LYS B N 1
ATOM 5377 C CA . LYS B 1 339 ? 24.703 -25.406 1.994 1 93.31 339 LYS B CA 1
ATOM 5378 C C . LYS B 1 339 ? 24.578 -25.125 3.49 1 93.31 339 LYS B C 1
ATOM 5380 O O . LYS B 1 339 ? 25.453 -25.531 4.27 1 93.31 339 LYS B O 1
ATOM 5385 N N . ILE B 1 340 ? 23.578 -24.516 3.855 1 94.69 340 ILE B N 1
ATOM 5386 C CA . ILE B 1 340 ? 23.375 -24.172 5.258 1 94.69 340 ILE B CA 1
ATOM 5387 C C . ILE B 1 340 ? 22.188 -24.953 5.812 1 94.69 340 ILE B C 1
ATOM 5389 O O . ILE B 1 340 ? 21.188 -25.156 5.113 1 94.69 340 ILE B O 1
ATOM 5393 N N . LYS B 1 341 ? 22.344 -25.422 7.066 1 95.06 341 LYS B N 1
ATOM 5394 C CA . LYS B 1 341 ? 21.203 -26.031 7.73 1 95.06 341 LYS B CA 1
ATOM 5395 C C . LYS B 1 341 ? 20.062 -25.031 7.879 1 95.06 341 LYS B C 1
ATOM 5397 O O . LYS B 1 341 ? 20.281 -23.875 8.219 1 95.06 341 LYS B O 1
ATOM 5402 N N . ASN B 1 342 ? 18.875 -25.453 7.652 1 95.31 342 ASN B N 1
ATOM 5403 C CA . ASN B 1 342 ? 17.719 -24.562 7.719 1 95.31 342 ASN B CA 1
ATOM 5404 C C . ASN B 1 342 ? 17.578 -23.938 9.094 1 95.31 342 ASN B C 1
ATOM 5406 O O . ASN B 1 342 ? 17.125 -22.797 9.219 1 95.31 342 ASN B O 1
ATOM 5410 N N . SER B 1 343 ? 18.047 -24.625 10.133 1 94.56 343 SER B N 1
ATOM 5411 C CA . SER B 1 343 ? 17.984 -24.109 11.5 1 94.56 343 SER B CA 1
ATOM 5412 C C . SER B 1 343 ? 18.938 -22.938 11.695 1 94.56 343 SER B C 1
ATOM 5414 O O . SER B 1 343 ? 18.844 -22.203 12.688 1 94.56 343 SER B O 1
ATOM 5416 N N . LYS B 1 344 ? 19.844 -22.734 10.773 1 96.19 344 LYS B N 1
ATOM 5417 C CA . LYS B 1 344 ? 20.859 -21.703 10.93 1 96.19 344 LYS B CA 1
ATOM 5418 C C . LYS B 1 344 ? 20.641 -20.547 9.953 1 96.19 344 LYS B C 1
ATOM 5420 O O . LYS B 1 344 ? 21.469 -19.641 9.859 1 96.19 344 LYS B O 1
ATOM 5425 N N . ILE B 1 345 ? 19.547 -20.562 9.25 1 96.69 345 ILE B N 1
ATOM 5426 C CA . ILE B 1 345 ? 19.281 -19.578 8.195 1 96.69 345 ILE B CA 1
ATOM 5427 C C . ILE B 1 345 ? 19.297 -18.172 8.781 1 96.69 345 ILE B C 1
ATOM 5429 O O . ILE B 1 345 ? 19.984 -17.281 8.266 1 96.69 345 ILE B O 1
ATOM 5433 N N . ILE B 1 346 ? 18.641 -17.938 9.883 1 97.69 346 ILE B N 1
ATOM 5434 C CA . ILE B 1 346 ? 18.469 -16.609 10.477 1 97.69 346 ILE B CA 1
ATOM 5435 C C . ILE B 1 346 ? 19.812 -16.047 10.891 1 97.69 346 ILE B C 1
ATOM 5437 O O . ILE B 1 346 ? 20.188 -14.945 10.5 1 97.69 346 ILE B O 1
ATOM 5441 N N . ASP B 1 347 ? 20.562 -16.844 11.609 1 97.81 347 ASP B N 1
ATOM 5442 C CA . ASP B 1 347 ? 21.859 -16.406 12.109 1 97.81 347 ASP B CA 1
ATOM 5443 C C . ASP B 1 347 ? 22.828 -16.156 10.961 1 97.81 347 ASP B C 1
ATOM 5445 O O . ASP B 1 347 ? 23.609 -15.195 11 1 97.81 347 ASP B O 1
ATOM 5449 N N . THR B 1 348 ? 22.797 -17 10.008 1 97.19 348 THR B N 1
ATOM 5450 C CA . THR B 1 348 ? 23.688 -16.891 8.867 1 97.19 348 THR B CA 1
ATOM 5451 C C . THR B 1 348 ? 23.391 -15.617 8.07 1 97.19 348 THR B C 1
ATOM 5453 O O . THR B 1 348 ? 24.297 -14.844 7.758 1 97.19 348 THR B O 1
ATOM 5456 N N . ILE B 1 349 ? 22.141 -15.367 7.797 1 97.31 349 ILE B N 1
ATOM 5457 C CA . ILE B 1 349 ? 21.75 -14.203 7.016 1 97.31 349 ILE B CA 1
ATOM 5458 C C . ILE B 1 349 ? 22.094 -12.93 7.777 1 97.31 349 ILE B C 1
ATOM 5460 O O . ILE B 1 349 ? 22.625 -11.977 7.199 1 97.31 349 ILE B O 1
ATOM 5464 N N . GLU B 1 350 ? 21.781 -12.922 9.039 1 97.75 350 GLU B N 1
ATOM 5465 C CA . GLU B 1 350 ? 22.109 -11.742 9.844 1 97.75 350 GLU B CA 1
ATOM 5466 C C . GLU B 1 350 ? 23.594 -11.438 9.789 1 97.75 350 GLU B C 1
ATOM 5468 O O . GLU B 1 350 ? 24 -10.281 9.648 1 97.75 350 GLU B O 1
ATOM 5473 N N . LYS B 1 351 ? 24.391 -12.5 9.906 1 97.06 351 LYS B N 1
ATOM 5474 C CA . LYS B 1 351 ? 25.844 -12.336 9.859 1 97.06 351 LYS B CA 1
ATOM 5475 C C . LYS B 1 351 ? 26.297 -11.711 8.539 1 97.06 351 LYS B C 1
ATOM 5477 O O . LYS B 1 351 ? 27.078 -10.773 8.523 1 97.06 351 LYS B O 1
ATOM 5482 N N . TYR B 1 352 ? 25.766 -12.195 7.465 1 96.31 352 TYR B N 1
ATOM 5483 C CA . TYR B 1 352 ? 26.156 -11.703 6.145 1 96.31 352 TYR B CA 1
ATOM 5484 C C . TYR B 1 352 ? 25.688 -10.273 5.934 1 96.31 352 TYR B C 1
ATOM 5486 O O . TYR B 1 352 ? 26.406 -9.453 5.367 1 96.31 352 TYR B O 1
ATOM 5494 N N . VAL B 1 353 ? 24.5 -9.961 6.41 1 96.88 353 VAL B N 1
ATOM 5495 C CA . VAL B 1 353 ? 23.922 -8.625 6.258 1 96.88 353 VAL B CA 1
ATOM 5496 C C . VAL B 1 353 ? 24.734 -7.609 7.039 1 96.88 353 VAL B C 1
ATOM 5498 O O . VAL B 1 353 ? 25.109 -6.559 6.508 1 96.88 353 VAL B O 1
ATOM 5501 N N . ARG B 1 354 ? 25.031 -7.941 8.242 1 97.31 354 ARG B N 1
ATOM 5502 C CA . ARG B 1 354 ? 25.797 -7.02 9.086 1 97.31 354 ARG B CA 1
ATOM 5503 C C . ARG B 1 354 ? 27.203 -6.82 8.547 1 97.31 354 ARG B C 1
ATOM 5505 O O . ARG B 1 354 ? 27.734 -5.707 8.578 1 97.31 354 ARG B O 1
ATOM 5512 N N . LYS B 1 355 ? 27.797 -7.902 8.062 1 96 355 LYS B N 1
ATOM 5513 C CA . LYS B 1 355 ? 29.109 -7.785 7.441 1 96 355 LYS B CA 1
ATOM 5514 C C . LYS B 1 355 ? 29.078 -6.848 6.238 1 96 355 LYS B C 1
ATOM 5516 O O . LYS B 1 355 ? 29.938 -5.977 6.094 1 96 355 LYS B O 1
ATOM 5521 N N . LYS B 1 356 ? 28.094 -7.023 5.445 1 93.75 356 LYS B N 1
ATOM 5522 C CA . LYS B 1 356 ? 27.969 -6.199 4.246 1 93.75 356 LYS B CA 1
ATOM 5523 C C . LYS B 1 356 ? 27.688 -4.746 4.605 1 93.75 356 LYS B C 1
ATOM 5525 O O . LYS B 1 356 ? 28.172 -3.83 3.932 1 93.75 356 LYS B O 1
ATOM 5530 N N . SER B 1 357 ? 26.875 -4.512 5.602 1 93.94 357 SER B N 1
ATOM 5531 C CA . SER B 1 357 ? 26.531 -3.162 6.027 1 93.94 357 SER B CA 1
ATOM 5532 C C . SER B 1 357 ? 27.75 -2.398 6.52 1 93.94 357 SER B C 1
ATOM 5534 O O . SER B 1 357 ? 27.828 -1.176 6.379 1 93.94 357 SER B O 1
ATOM 5536 N N . LYS B 1 358 ? 28.688 -3.066 7.086 1 90.88 358 LYS B N 1
ATOM 5537 C CA . LYS B 1 358 ? 29.922 -2.447 7.586 1 90.88 358 LYS B CA 1
ATOM 5538 C C . LYS B 1 358 ? 30.859 -2.086 6.438 1 90.88 358 LYS B C 1
ATOM 5540 O O . LYS B 1 358 ? 31.641 -1.142 6.543 1 90.88 358 LYS B O 1
ATOM 5545 N N . ASN B 1 359 ? 30.734 -2.852 5.355 1 85.81 359 ASN B N 1
ATOM 5546 C CA . ASN B 1 359 ? 31.641 -2.648 4.223 1 85.81 359 ASN B CA 1
ATOM 5547 C C . ASN B 1 359 ? 31.125 -1.563 3.283 1 85.81 359 ASN B C 1
ATOM 5549 O O . ASN B 1 359 ? 31.859 -1.06 2.439 1 85.81 359 ASN B O 1
ATOM 5553 N N . LEU B 1 360 ? 29.906 -1.21 3.277 1 74.31 360 LEU B N 1
ATOM 5554 C CA . LEU B 1 360 ? 29.328 -0.174 2.434 1 74.31 360 LEU B CA 1
ATOM 5555 C C . LEU B 1 360 ? 29.219 1.148 3.186 1 74.31 360 LEU B C 1
ATOM 5557 O O . LEU B 1 360 ? 28.891 1.17 4.371 1 74.31 360 LEU B O 1
#

Organism: NCBI:txid1142511

pLDDT: mean 95.02, std 6.93, range [27.62, 98.94]

Radius of gyration: 26.39 Å; Cα contacts (8 Å, |Δi|>4): 1731; chains: 2; bounding box: 62×81×60 Å

Nearest PDB structures (foldseek):
  3noy-assembly2_D  TM=7.317E-01  e=2.862E-41  Aquifex aeolicus
  4mwa-assembly3_C  TM=9.659E-01  e=6.799E-32  Bacillus anthracis str. Sterne
  4mwa-assembly2_F  TM=9.578E-01  e=1.163E-30  Bacillus anthracis str. Sterne
  4s3a-assembly1_A  TM=8.734E-01  e=2.345E-32  Thermus thermophilus HB8
  4mwa-assembly3_D  TM=9.504E-01  e=9.815E-29  Bacillus anthracis str. Sterne

InterPro domains:
  IPR004588 4-hydroxy-3-methylbut-2-en-1-yl diphosphate synthase, bacterial-type [MF_00159] (7-358)
  IPR004588 4-hydroxy-3-methylbut-2-en-1-yl diphosphate synthase, bacterial-type [PTHR30454] (3-252)
  IPR004588 4-hydroxy-3-methylbut-2-en-1-yl diphosphate synthase, bacterial-type [TIGR00612] (9-353)
  IPR011005 Dihydropteroate synthase-like superfamily [G3DSA:3.20.20.20] (1-261)
  IPR016425 4-hydroxy-3-methylbut-2-en-1-yl diphosphate synthase, bacterial [PIRSF004640] (3-358)
  IPR036849 Enolase-like, C-terminal domain superfamily [SSF51604] (39-139)
  IPR045854 Nitrite and sulphite reductase 4Fe-4S domain-like superfamily [G3DSA:3.30.413.10] (262-360)
  IPR045854 Nitrite and sulphite reductase 4Fe-4S domain-like superfamily [SSF56014] (265-353)
  IPR058578 IspG, TIM-barrel domain [PF04551] (13-251)
  IPR058579 IspG, C-terminal domain [PF26540] (266-354)

Sequence (720 aa):
MNQTISIKRRKSKKIYIKNIPIGGDAPISVQSMTNTCTTNVKATIKQINKLQQAGAEIIRVSVPTLEAAEAFKKIKQKVTAPIVADIHFDYRIALKSAEYGADCLRINPGNIGNLKRIQSVIHIAKEKKIPIRIGVNSGSLEKDIQEKYGIKNPHALFESAMRHVNILEKLDFNNFKVSVKSSDVLTCISAYQLLASAIEQPLHLGITESGSLTNGTVKSAIGIGLLLFSGIGDTLRVSLAADPVNEIKVGFHILQALNIRKRGINFIACPTCSRQEFDVIKVINTLESRLEDITTPMDVSIIGCMVNGIGEAEKSDIGISGYRNKSILYENGVRKKTKIKNSKIIDTIEKYVRKKSKNLMNQTISIKRRKSKKIYIKNIPIGGDAPISVQSMTNTCTTNVKATIKQINKLQQAGAEIIRVSVPTLEAAEAFKKIKQKVTAPIVADIHFDYRIALKSAEYGADCLRINPGNIGNLKRIQSVIHIAKEKKIPIRIGVNSGSLEKDIQEKYGIKNPHALFESAMRHVNILEKLDFNNFKVSVKSSDVLTCISAYQLLASAIEQPLHLGITESGSLTNGTVKSAIGIGLLLFSGIGDTLRVSLAADPVNEIKVGFHILQALNIRKRGINFIACPTCSRQEFDVIKVINTLESRLEDITTPMDVSIIGCMVNGIGEAEKSDIGISGYRNKSILYENGVRKKTKIKNSKIIDTIEKYVRKKSKNL